Protein AF-A0A2V2WQ78-F1 (afdb_monomer)

Nearest PDB structures (foldseek):
  7rdr-assembly1_A  TM=2.193E-01  e=1.474E-03  unidentified
  4oo6-assembly1_A  TM=1.869E-01  e=9.041E-03  Homo sapiens
  8rte-assembly1_B  TM=3.238E-01  e=2.897E-01  Bacillus phage phi105
  8gel-assembly1_A  TM=1.168E-01  e=6.518E-02  synthetic construct
  6rz7-assembly1_A  TM=1.287E-01  e=8.914E+00  Homo sapiens

Secondary structure (DSSP, 8-state):
---PPPPHHHHHHHHHHS-HHHHHHHHHT--SS-GGGSHHHHHT-TTGGGGGS------------------------------HHHHHHHHHHHHHHHHHS-TTT----HHHHHHHHHHHHHHT--HHHHHHHHHHHHHHHHT--STTHHHHHHHHHHHHHHHHHHH-SSS-SS-HHHHHHHHHHHHTTHHHHTTSHHHHHHHHHHHHHHHH-----PPPPTT--PPPHHHHHHHHHHHHHHHHHHHHHHHHTTPPPP--HHHHHHHHHHHHHHHHHHHHHHHHHTT--------------PPPPPTTPPPHHHHHHHHHHHHHHH-TTHHHHHHHS-HHHHHHHHHHHHHHS-HHHHHHHHHHHHHHHHHH--SSHHHHHHHHHHHHHHHTSTT-HHHHHHHHHHHHHTHHHHTSTT-HHHHHHHHHHHHTS-GGGHHHHHHHHHHHHHHHHT---PPPTTSTTHHHHHHHHHHHHHHHHHHHHHHHTTGGGSSS----------

pLDDT: mean 78.03, std 20.97, range [22.67, 96.31]

Structure (mmCIF, N/CA/C/O backbone):
data_AF-A0A2V2WQ78-F1
#
_entry.id   AF-A0A2V2WQ78-F1
#
loop_
_atom_site.group_PDB
_atom_site.id
_atom_site.type_symbol
_atom_site.label_atom_id
_atom_site.label_alt_id
_atom_site.label_comp_id
_atom_site.label_asym_id
_atom_site.label_entity_id
_atom_site.label_seq_id
_atom_site.pdbx_PDB_ins_code
_atom_site.Cartn_x
_atom_site.Cartn_y
_atom_site.Cartn_z
_atom_site.occupancy
_atom_site.B_iso_or_equiv
_atom_site.auth_seq_id
_atom_site.auth_comp_id
_atom_site.auth_asym_id
_atom_site.auth_atom_id
_atom_site.pdbx_PDB_model_num
ATOM 1 N N . MET A 1 1 ? -25.450 -7.230 -28.752 1.00 31.86 1 MET A N 1
ATOM 2 C CA . MET A 1 1 ? -26.270 -6.242 -28.013 1.00 31.86 1 MET A CA 1
ATOM 3 C C . MET A 1 1 ? -25.357 -5.252 -27.294 1.00 31.86 1 MET A C 1
ATOM 5 O O . MET A 1 1 ? -24.512 -5.680 -26.516 1.00 31.86 1 MET A O 1
ATOM 9 N N . LYS A 1 2 ? -25.460 -3.950 -27.598 1.00 35.94 2 LYS A N 1
ATOM 10 C CA . LYS A 1 2 ? -24.768 -2.880 -26.857 1.00 35.94 2 LYS A CA 1
ATOM 11 C C . LYS A 1 2 ? -25.549 -2.638 -25.561 1.00 35.94 2 LYS A C 1
ATOM 13 O O . LYS A 1 2 ? -26.689 -2.198 -25.632 1.00 35.94 2 LYS A O 1
ATOM 18 N N . VAL A 1 3 ? -24.974 -2.968 -24.405 1.00 45.97 3 VAL A N 1
ATOM 19 C CA . VAL A 1 3 ? -25.567 -2.611 -23.107 1.00 45.97 3 VAL A CA 1
ATOM 20 C C . VAL A 1 3 ? -25.299 -1.126 -22.896 1.00 45.97 3 VAL A C 1
ATOM 22 O O . VAL A 1 3 ? -24.146 -0.713 -22.786 1.00 45.97 3 VAL A O 1
ATOM 25 N N . ILE A 1 4 ? -26.360 -0.329 -22.948 1.00 54.22 4 ILE A N 1
ATOM 26 C CA . ILE A 1 4 ? -26.317 1.118 -22.732 1.00 54.22 4 ILE A CA 1
ATOM 27 C C . ILE A 1 4 ? -26.043 1.338 -21.232 1.00 54.22 4 ILE A C 1
ATOM 29 O O . ILE A 1 4 ? -26.703 0.683 -20.420 1.00 54.22 4 ILE A O 1
ATOM 33 N N . PRO A 1 5 ? -25.067 2.180 -20.835 1.00 56.88 5 PRO A N 1
ATOM 34 C CA . PRO A 1 5 ? -24.855 2.495 -19.424 1.00 56.88 5 PRO A CA 1
ATOM 35 C C . PRO A 1 5 ? -26.152 3.058 -18.818 1.00 56.88 5 PRO A C 1
ATOM 37 O O . PRO A 1 5 ? -26.850 3.818 -19.497 1.00 56.88 5 PRO A O 1
ATOM 40 N N . PRO A 1 6 ? -26.509 2.680 -17.576 1.00 62.31 6 PRO A N 1
ATOM 41 C CA . PRO A 1 6 ? -27.762 3.115 -16.974 1.00 62.31 6 PRO A CA 1
ATOM 42 C C . PRO A 1 6 ? -27.782 4.641 -16.853 1.00 62.31 6 PRO A C 1
ATOM 44 O O . PRO A 1 6 ? -26.769 5.256 -16.514 1.00 62.31 6 PRO A O 1
ATOM 47 N N . SER A 1 7 ? -28.941 5.254 -17.105 1.00 77.44 7 SER A N 1
ATOM 48 C CA . SER A 1 7 ? -29.152 6.658 -16.746 1.00 77.44 7 SER A CA 1
ATOM 49 C C . SER A 1 7 ? -28.957 6.837 -15.235 1.00 77.44 7 SER A C 1
ATOM 51 O O . SER A 1 7 ? -29.180 5.901 -14.462 1.00 77.44 7 SER A O 1
ATOM 53 N N . LEU A 1 8 ? -28.563 8.035 -14.790 1.00 78.94 8 LEU A N 1
ATOM 54 C CA . LEU A 1 8 ? -28.341 8.322 -13.364 1.00 78.94 8 LEU A CA 1
ATOM 55 C C . LEU A 1 8 ? -29.557 7.935 -12.502 1.00 78.94 8 LEU A C 1
ATOM 57 O O . LEU A 1 8 ? -29.404 7.331 -11.443 1.00 78.94 8 LEU A O 1
ATOM 61 N N . LEU A 1 9 ? -30.763 8.208 -13.003 1.00 81.31 9 LEU A N 1
ATOM 62 C CA . LEU A 1 9 ? -32.022 7.871 -12.340 1.00 81.31 9 LEU A CA 1
ATOM 63 C C . LEU A 1 9 ? -32.253 6.352 -12.260 1.00 81.31 9 LEU A C 1
ATOM 65 O O . LEU A 1 9 ? -32.666 5.851 -11.216 1.00 81.31 9 LEU A O 1
ATOM 69 N N . ALA A 1 10 ? -31.923 5.601 -13.317 1.00 81.81 10 ALA A N 1
ATOM 70 C CA . ALA A 1 10 ? -31.998 4.140 -13.297 1.00 81.81 10 ALA A CA 1
ATOM 71 C C . ALA A 1 10 ? -30.975 3.528 -12.323 1.00 81.81 10 ALA A C 1
ATOM 73 O O . ALA A 1 10 ? -31.292 2.576 -11.611 1.00 81.81 10 ALA A O 1
ATOM 74 N N . LEU A 1 11 ? -29.765 4.092 -12.245 1.00 84.88 11 LEU A N 1
ATOM 75 C CA . LEU A 1 11 ? -28.751 3.658 -11.283 1.00 84.88 11 LEU A CA 1
ATOM 76 C C . LEU A 1 11 ? -29.180 3.948 -9.838 1.00 84.88 11 LEU A C 1
ATOM 78 O O . LEU A 1 11 ? -29.038 3.083 -8.976 1.00 84.88 11 LEU A O 1
ATOM 82 N N . GLN A 1 12 ? -29.736 5.132 -9.576 1.00 87.69 12 GLN A N 1
ATOM 83 C CA . GLN A 1 12 ? -30.263 5.498 -8.263 1.00 87.69 12 GLN A CA 1
ATOM 84 C C . GLN A 1 12 ? -31.388 4.550 -7.830 1.00 87.69 12 GLN A C 1
ATOM 86 O O . GLN A 1 12 ? -31.358 4.040 -6.713 1.00 87.69 12 GLN A O 1
ATOM 91 N N . GLN A 1 13 ? -32.341 4.255 -8.721 1.00 86.81 13 GLN A N 1
ATOM 92 C CA . GLN A 1 13 ? -33.408 3.283 -8.460 1.00 86.81 13 GLN A CA 1
ATOM 93 C C . GLN A 1 13 ? -32.850 1.877 -8.215 1.00 86.81 13 GLN A C 1
ATOM 95 O O . GLN A 1 13 ? -33.288 1.199 -7.286 1.00 86.81 13 GLN A O 1
ATOM 100 N N . HIS A 1 14 ? -31.850 1.453 -8.996 1.00 88.19 14 HIS A N 1
ATOM 101 C CA . HIS A 1 14 ? -31.198 0.164 -8.794 1.00 88.19 14 HIS A CA 1
ATOM 102 C C . HIS A 1 14 ? -30.548 0.080 -7.409 1.00 88.19 14 HIS A C 1
ATOM 104 O O . HIS A 1 14 ? -30.858 -0.839 -6.657 1.00 88.19 14 HIS A O 1
ATOM 110 N N . ILE A 1 15 ? -29.709 1.053 -7.038 1.00 90.50 15 ILE A N 1
ATOM 111 C CA . ILE A 1 15 ? -29.043 1.100 -5.727 1.00 90.50 15 ILE A CA 1
ATOM 112 C C . ILE A 1 15 ? -30.071 1.148 -4.589 1.00 90.50 15 ILE A C 1
ATOM 114 O O . ILE A 1 15 ? -29.918 0.432 -3.601 1.00 90.50 15 ILE A O 1
ATOM 118 N N . ALA A 1 16 ? -31.136 1.939 -4.734 1.00 87.94 16 ALA A N 1
ATOM 119 C CA . ALA A 1 16 ? -32.206 2.031 -3.743 1.00 87.94 16 ALA A CA 1
ATOM 120 C C . ALA A 1 16 ? -32.969 0.709 -3.559 1.00 87.94 16 ALA A C 1
ATOM 122 O O . ALA A 1 16 ? -33.380 0.396 -2.446 1.00 87.94 16 ALA A O 1
ATOM 123 N N . SER A 1 17 ? -33.126 -0.078 -4.628 1.00 88.19 17 SER A N 1
ATOM 124 C CA . SER A 1 17 ? -33.824 -1.370 -4.591 1.00 88.19 17 SER A CA 1
ATOM 125 C C . SER A 1 17 ? -33.019 -2.510 -3.954 1.00 88.19 17 SER A C 1
ATOM 127 O O . SER A 1 17 ? -33.589 -3.553 -3.635 1.00 88.19 17 SER A O 1
ATOM 129 N N . LEU A 1 18 ? -31.700 -2.349 -3.781 1.00 89.25 18 LEU A N 1
ATOM 130 C CA . LEU A 1 18 ? -30.854 -3.409 -3.237 1.00 89.25 18 LEU A CA 1
ATOM 131 C C . LEU A 1 18 ? -31.071 -3.572 -1.721 1.00 89.25 18 LEU A C 1
ATOM 133 O O . LEU A 1 18 ? -31.001 -2.583 -0.983 1.00 89.25 18 LEU A O 1
ATOM 137 N N . PRO A 1 19 ? -31.239 -4.816 -1.228 1.00 90.06 19 PRO A N 1
ATOM 138 C CA . PRO A 1 19 ? -31.150 -5.103 0.199 1.00 90.06 19 PRO A CA 1
ATOM 139 C C . PRO A 1 19 ? -29.786 -4.686 0.757 1.00 90.06 19 PRO A C 1
ATOM 141 O O . PRO A 1 19 ? -28.767 -4.828 0.072 1.00 90.06 19 PRO A O 1
ATOM 144 N N . PHE A 1 20 ? -29.764 -4.234 2.013 1.00 88.44 20 PHE A N 1
ATOM 145 C CA . PHE A 1 20 ? -28.550 -3.766 2.689 1.00 88.44 20 PHE A CA 1
ATOM 146 C C . PHE A 1 20 ? -27.400 -4.786 2.607 1.00 88.44 20 PHE A C 1
ATOM 148 O O . PHE A 1 20 ? -26.307 -4.444 2.160 1.00 88.44 20 PHE A O 1
ATOM 155 N N . ASP A 1 21 ? -27.664 -6.062 2.904 1.00 87.94 21 ASP A N 1
ATOM 156 C CA . ASP A 1 21 ? -26.638 -7.115 2.867 1.00 87.94 21 ASP A CA 1
ATOM 157 C C . ASP A 1 21 ? -26.010 -7.281 1.479 1.00 87.94 21 ASP A C 1
ATOM 159 O O . ASP A 1 21 ? -24.807 -7.509 1.342 1.00 87.94 21 ASP A O 1
ATOM 163 N N . VAL A 1 22 ? -26.817 -7.160 0.422 1.00 89.81 22 VAL A N 1
ATOM 164 C CA . VAL A 1 22 ? -26.340 -7.265 -0.963 1.00 89.81 22 VAL A CA 1
ATOM 165 C C . VAL A 1 22 ? -25.501 -6.043 -1.321 1.00 89.81 22 VAL A C 1
ATOM 167 O O . VAL A 1 22 ? -24.456 -6.187 -1.959 1.00 89.81 22 VAL A O 1
ATOM 170 N N . LEU A 1 23 ? -25.936 -4.854 -0.898 1.00 91.75 23 LEU A N 1
ATOM 171 C CA . LEU A 1 23 ? -25.215 -3.603 -1.103 1.00 91.75 23 LEU A CA 1
ATOM 172 C C . LEU A 1 23 ? -23.829 -3.658 -0.445 1.00 91.75 23 LEU A C 1
ATOM 174 O O . LEU A 1 23 ? -22.823 -3.463 -1.129 1.00 91.75 23 LEU A O 1
ATOM 178 N N . ILE A 1 24 ? -23.764 -4.002 0.845 1.00 91.25 24 ILE A N 1
ATOM 179 C CA . ILE A 1 24 ? -22.506 -4.093 1.597 1.00 91.25 24 ILE A CA 1
ATOM 180 C C . ILE A 1 24 ? -21.592 -5.172 1.030 1.00 91.25 24 ILE A C 1
ATOM 182 O O . ILE A 1 24 ? -20.409 -4.905 0.829 1.00 91.25 24 ILE A O 1
ATOM 186 N N . ARG A 1 25 ? -22.114 -6.358 0.691 1.00 90.69 25 ARG A N 1
ATOM 187 C CA . ARG A 1 25 ? -21.297 -7.420 0.081 1.00 90.69 25 ARG A CA 1
ATOM 188 C C . ARG A 1 25 ? -20.659 -6.974 -1.231 1.00 90.69 25 ARG A C 1
ATOM 190 O O . ARG A 1 25 ? -19.480 -7.243 -1.426 1.00 90.69 25 ARG A O 1
ATOM 197 N N . ARG A 1 26 ? -21.397 -6.275 -2.106 1.00 92.12 26 ARG A N 1
ATOM 198 C CA . ARG A 1 26 ? -20.865 -5.758 -3.384 1.00 92.12 26 ARG A CA 1
ATOM 199 C C . ARG A 1 26 ? -19.789 -4.694 -3.184 1.00 92.12 26 ARG A C 1
ATOM 201 O O . ARG A 1 26 ? -18.799 -4.688 -3.910 1.00 92.12 26 ARG A O 1
ATOM 208 N N . ILE A 1 27 ? -19.980 -3.800 -2.214 1.00 93.00 27 ILE A N 1
ATOM 209 C CA . ILE A 1 27 ? -18.986 -2.775 -1.873 1.00 93.00 27 ILE A CA 1
ATOM 210 C C . ILE A 1 27 ? -17.735 -3.444 -1.299 1.00 93.00 27 ILE A C 1
ATOM 212 O O . ILE A 1 27 ? -16.632 -3.198 -1.778 1.00 93.00 27 ILE A O 1
ATOM 216 N N . HIS A 1 28 ? -17.902 -4.346 -0.335 1.00 90.25 28 HIS A N 1
ATOM 217 C CA . HIS A 1 28 ? -16.795 -5.016 0.336 1.00 90.25 28 HIS A CA 1
ATOM 218 C C . HIS A 1 28 ? -16.001 -5.944 -0.595 1.00 90.25 28 HIS A C 1
ATOM 220 O O . HIS A 1 28 ? -14.773 -5.975 -0.532 1.00 90.25 28 HIS A O 1
ATOM 226 N N . SER A 1 29 ? -16.671 -6.652 -1.515 1.00 89.94 29 SER A N 1
ATOM 227 C CA . SER A 1 29 ? -16.003 -7.492 -2.520 1.00 89.94 29 SER A CA 1
ATOM 228 C C . SER A 1 29 ? -15.225 -6.693 -3.563 1.00 89.94 29 SER A C 1
ATOM 230 O O . SER A 1 29 ? -14.483 -7.280 -4.358 1.00 89.94 29 SER A O 1
ATOM 232 N N . SER A 1 30 ? -15.417 -5.373 -3.594 1.00 89.31 30 SER A N 1
ATOM 233 C CA . SER A 1 30 ? -14.766 -4.530 -4.574 1.00 89.31 30 SER A CA 1
ATOM 234 C C . SER A 1 30 ? -13.279 -4.325 -4.260 1.00 89.31 30 SER A C 1
ATOM 236 O O . SER A 1 30 ? -12.811 -4.390 -3.118 1.00 89.31 30 SER A O 1
ATOM 238 N N . SER A 1 31 ? -12.501 -4.105 -5.314 1.00 83.50 31 SER A N 1
ATOM 239 C CA . SER A 1 31 ? -11.056 -3.942 -5.274 1.00 83.50 31 SER A CA 1
ATOM 240 C C . SER A 1 31 ? -10.659 -2.659 -5.985 1.00 83.50 31 SER A C 1
ATOM 242 O O . SER A 1 31 ? -11.103 -2.391 -7.099 1.00 83.50 31 SER A O 1
ATOM 244 N N . GLN A 1 32 ? -9.771 -1.888 -5.361 1.00 79.38 32 GLN A N 1
ATOM 245 C CA . GLN A 1 32 ? -9.138 -0.743 -6.015 1.00 79.38 32 GLN A CA 1
ATOM 246 C C . GLN A 1 32 ? -8.075 -1.171 -7.037 1.00 79.38 32 GLN A C 1
ATOM 248 O O . GLN A 1 32 ? -7.861 -0.479 -8.026 1.00 79.38 32 GLN A O 1
ATOM 253 N N . GLY A 1 33 ? -7.416 -2.313 -6.811 1.00 74.50 33 GLY A N 1
ATOM 254 C CA . GLY A 1 33 ? -6.330 -2.803 -7.666 1.00 74.50 33 GLY A CA 1
ATOM 255 C C . GLY A 1 33 ? -6.798 -3.641 -8.856 1.00 74.50 33 GLY A C 1
ATOM 256 O O . GLY A 1 33 ? -6.070 -3.770 -9.838 1.00 74.50 33 GLY A O 1
ATOM 257 N N . ASN A 1 34 ? -8.007 -4.210 -8.794 1.00 81.00 34 ASN A N 1
ATOM 258 C CA . ASN A 1 34 ? -8.567 -5.018 -9.873 1.00 81.00 34 ASN A CA 1
ATOM 259 C C . ASN A 1 34 ? -9.763 -4.306 -10.533 1.00 81.00 34 ASN A C 1
ATOM 261 O O . ASN A 1 34 ? -10.861 -4.343 -9.974 1.00 81.00 34 ASN A O 1
ATOM 265 N N . PRO A 1 35 ? -9.605 -3.734 -11.743 1.00 79.12 35 PRO A N 1
ATOM 266 C CA . PRO A 1 35 ? -10.674 -2.999 -12.418 1.00 79.12 35 PRO A CA 1
ATOM 267 C C . PRO A 1 35 ? -11.890 -3.871 -12.764 1.00 79.12 35 PRO A C 1
ATOM 269 O O . PRO A 1 35 ? -13.001 -3.360 -12.839 1.00 79.12 35 PRO A O 1
ATOM 272 N N . ALA A 1 36 ? -11.724 -5.190 -12.920 1.00 81.06 36 ALA A N 1
ATOM 273 C CA . ALA A 1 36 ? -12.847 -6.104 -13.150 1.00 81.06 36 ALA A CA 1
ATOM 274 C C . ALA A 1 36 ? -13.697 -6.342 -11.889 1.00 81.06 36 ALA A C 1
ATOM 276 O O . ALA A 1 36 ? -14.826 -6.817 -11.985 1.00 81.06 36 ALA A O 1
ATOM 277 N N . ARG A 1 37 ? -13.152 -6.017 -10.712 1.00 86.06 37 ARG A N 1
ATOM 278 C CA . ARG A 1 37 ? -13.837 -6.054 -9.416 1.00 86.06 37 ARG A CA 1
ATOM 279 C C . ARG A 1 37 ? -13.935 -4.654 -8.805 1.00 86.06 37 ARG A C 1
ATOM 281 O O . ARG A 1 37 ? -14.017 -4.539 -7.591 1.00 86.06 37 ARG A O 1
ATOM 288 N N . SER A 1 38 ? -13.877 -3.580 -9.594 1.00 87.94 38 SER A N 1
ATOM 289 C CA . SER A 1 38 ? -14.028 -2.229 -9.042 1.00 87.94 38 SER A CA 1
ATOM 290 C C . SER A 1 38 ? -15.465 -1.975 -8.578 1.00 87.94 38 SER A C 1
ATOM 292 O O . SER A 1 38 ? -16.392 -2.700 -8.953 1.00 87.94 38 SER A O 1
ATOM 294 N N . LEU A 1 39 ? -15.675 -0.923 -7.781 1.00 89.12 39 LEU A N 1
ATOM 295 C CA . LEU A 1 39 ? -17.028 -0.479 -7.429 1.00 89.12 39 LEU A CA 1
ATOM 296 C C . LEU A 1 39 ? -17.863 -0.233 -8.687 1.00 89.12 39 LEU A C 1
ATOM 298 O O . LEU A 1 39 ? -18.988 -0.703 -8.812 1.00 89.12 39 LEU A O 1
ATOM 302 N N . GLU A 1 40 ? -17.289 0.452 -9.664 1.00 88.56 40 GLU A N 1
ATOM 303 C CA . GLU A 1 40 ? -17.946 0.733 -10.930 1.00 88.56 40 GLU A CA 1
ATOM 304 C C . GLU A 1 40 ? -18.276 -0.554 -11.690 1.00 88.56 40 GLU A C 1
ATOM 306 O O . GLU A 1 40 ? -19.363 -0.663 -12.253 1.00 88.56 40 GLU A O 1
ATOM 311 N N . ALA A 1 41 ? -17.405 -1.567 -11.661 1.00 85.19 41 ALA A N 1
ATOM 312 C CA . ALA A 1 41 ? -17.707 -2.861 -12.262 1.00 85.19 41 ALA A CA 1
ATOM 313 C C . ALA A 1 41 ? -18.920 -3.538 -11.598 1.00 85.19 41 ALA A C 1
ATOM 315 O O . ALA A 1 41 ? -19.738 -4.131 -12.301 1.00 85.19 41 ALA A O 1
ATOM 316 N N . HIS A 1 42 ? -19.071 -3.404 -10.276 1.00 86.94 42 HIS A N 1
ATOM 317 C CA . HIS A 1 42 ? -20.191 -3.970 -9.518 1.00 86.94 42 HIS A CA 1
ATOM 318 C C . HIS A 1 42 ? -21.529 -3.237 -9.711 1.00 86.94 42 HIS A C 1
ATOM 320 O O . HIS A 1 42 ? -22.576 -3.877 -9.596 1.00 86.94 42 HIS A O 1
ATOM 326 N N . PHE A 1 43 ? -21.518 -1.925 -9.977 1.00 85.56 43 PHE A N 1
ATOM 327 C CA . PHE A 1 43 ? -22.739 -1.101 -10.012 1.00 85.56 43 PHE A CA 1
ATOM 328 C C . PHE A 1 43 ? -23.094 -0.536 -11.395 1.00 85.56 43 PHE A C 1
ATOM 330 O O . PHE A 1 43 ? -24.271 -0.366 -11.697 1.00 85.56 43 PHE A O 1
ATOM 337 N N . ILE A 1 44 ? -22.102 -0.262 -12.241 1.00 82.69 44 ILE A N 1
ATOM 338 C CA . ILE A 1 44 ? -22.273 0.313 -13.588 1.00 82.69 44 ILE A CA 1
ATOM 339 C C . ILE A 1 44 ? -22.003 -0.748 -14.673 1.00 82.69 44 ILE A C 1
ATOM 341 O O . ILE A 1 44 ? -22.568 -0.687 -15.764 1.00 82.69 44 ILE A O 1
ATOM 345 N N . GLY A 1 45 ? -21.172 -1.748 -14.366 1.00 68.94 45 GLY A N 1
ATOM 346 C CA . GLY A 1 45 ? -20.774 -2.820 -15.275 1.00 68.94 45 GLY A CA 1
ATOM 347 C C . GLY A 1 45 ? -19.401 -2.577 -15.910 1.00 68.94 45 GLY A C 1
ATOM 348 O O . GLY A 1 45 ? -19.021 -1.454 -16.232 1.00 68.94 45 GLY A O 1
ATOM 349 N N . ALA A 1 46 ? -18.646 -3.657 -16.130 1.00 51.38 46 ALA A N 1
ATOM 350 C CA . ALA A 1 46 ? -17.215 -3.643 -16.474 1.00 51.38 46 ALA A CA 1
ATOM 351 C C . ALA A 1 46 ? -16.815 -2.903 -17.776 1.00 51.38 46 ALA A C 1
ATOM 353 O O . ALA A 1 46 ? -15.627 -2.736 -18.043 1.00 51.38 46 ALA A O 1
ATOM 354 N N . ARG A 1 47 ? -17.769 -2.463 -18.612 1.00 46.66 47 ARG A N 1
ATOM 355 C CA . ARG A 1 47 ? -17.498 -1.844 -19.926 1.00 46.66 47 ARG A CA 1
ATOM 356 C C . ARG A 1 47 ? -17.582 -0.315 -19.957 1.00 46.66 47 ARG A C 1
ATOM 358 O O . ARG A 1 47 ? -17.152 0.265 -20.950 1.00 46.66 47 ARG A O 1
ATOM 365 N N . SER A 1 48 ? -18.042 0.349 -18.895 1.00 41.19 48 SER A N 1
ATOM 366 C CA . SER A 1 48 ? -18.004 1.822 -18.811 1.00 41.19 48 SER A CA 1
ATOM 367 C C . SER A 1 48 ? -16.575 2.371 -18.669 1.00 41.19 48 SER A C 1
ATOM 369 O O . SER A 1 48 ? -16.297 3.492 -19.087 1.00 41.19 48 SER A O 1
ATOM 371 N N . HIS A 1 49 ? -15.633 1.557 -18.178 1.00 39.44 49 HIS A N 1
ATOM 372 C CA . HIS A 1 49 ? -14.224 1.937 -18.025 1.00 39.44 49 HIS A CA 1
ATOM 373 C C . HIS A 1 49 ? -13.378 1.850 -19.303 1.00 39.44 49 HIS A C 1
ATOM 375 O O . HIS A 1 49 ? -12.303 2.445 -19.352 1.00 39.44 49 HIS A O 1
ATOM 381 N N . LEU A 1 50 ? -13.855 1.187 -20.362 1.00 36.59 50 LEU A N 1
ATOM 382 C CA . LEU A 1 50 ? -13.152 1.160 -21.655 1.00 36.59 50 LEU A CA 1
ATOM 383 C C . LEU A 1 50 ? -13.301 2.473 -22.447 1.00 36.59 50 LEU A C 1
ATOM 385 O O . LEU A 1 50 ? -12.601 2.676 -23.434 1.00 36.59 50 LEU A O 1
ATOM 389 N N . ALA A 1 51 ? -14.148 3.405 -21.997 1.00 33.25 51 ALA A N 1
ATOM 390 C CA . ALA A 1 51 ? -14.337 4.697 -22.658 1.00 33.25 51 ALA A CA 1
ATOM 391 C C . ALA A 1 51 ? -13.322 5.782 -22.243 1.00 33.25 51 ALA A C 1
ATOM 393 O O . ALA A 1 51 ? -13.335 6.864 -22.823 1.00 33.25 51 ALA A O 1
ATOM 394 N N . ARG A 1 52 ? -12.410 5.516 -21.289 1.00 38.31 52 ARG A N 1
ATOM 395 C CA . ARG A 1 52 ? -11.323 6.457 -20.931 1.00 38.31 52 ARG A CA 1
ATOM 396 C C . ARG A 1 52 ? -9.915 5.968 -21.282 1.00 38.31 52 ARG A C 1
ATOM 398 O O . ARG A 1 52 ? -8.923 6.559 -20.873 1.00 38.31 52 ARG A O 1
ATOM 405 N N . GLY A 1 53 ? -9.820 4.931 -22.104 1.00 35.34 53 GLY A N 1
ATOM 406 C CA . GLY A 1 53 ? -8.560 4.500 -22.688 1.00 35.34 53 GLY A CA 1
ATOM 407 C C . GLY A 1 53 ? -8.721 3.169 -23.399 1.00 35.34 53 GLY A C 1
ATOM 408 O O . GLY A 1 53 ? -9.106 2.187 -22.776 1.00 35.34 53 GLY A O 1
ATOM 409 N N . LYS A 1 54 ? -8.334 3.156 -24.678 1.00 36.00 54 LYS A N 1
ATOM 410 C CA . LYS A 1 54 ? -8.228 1.998 -25.580 1.00 36.00 54 LYS A CA 1
ATOM 411 C C . LYS A 1 54 ? -9.533 1.566 -26.246 1.00 36.00 54 LYS A C 1
ATOM 413 O O . LYS A 1 54 ? -10.225 0.645 -25.825 1.00 36.00 54 LYS A O 1
ATOM 418 N N . GLY A 1 55 ? -9.745 2.143 -27.428 1.00 34.22 55 GLY A N 1
ATOM 419 C CA . GLY A 1 55 ? -10.318 1.385 -28.530 1.00 34.22 55 GLY A CA 1
ATOM 420 C C . GLY A 1 55 ? -9.411 0.192 -28.836 1.00 34.22 55 GLY A C 1
ATOM 421 O O . GLY A 1 55 ? -8.301 0.354 -29.339 1.00 34.22 55 GLY A O 1
ATOM 422 N N . GLN A 1 56 ? -9.877 -1.007 -28.510 1.00 32.75 56 GLN A N 1
ATOM 423 C CA . GLN A 1 56 ? -9.412 -2.232 -29.140 1.00 32.75 56 GLN A CA 1
ATOM 424 C C . GLN A 1 56 ? -10.582 -2.787 -29.936 1.00 32.75 56 GLN A C 1
ATOM 426 O O . GLN A 1 56 ? -11.591 -3.221 -29.380 1.00 32.75 56 GLN A O 1
ATOM 431 N N . GLY A 1 57 ? -10.441 -2.697 -31.258 1.00 33.66 57 GLY A N 1
ATOM 432 C CA . GLY A 1 57 ? -11.274 -3.430 -32.188 1.00 33.66 57 GLY A CA 1
ATOM 433 C C . GLY A 1 57 ? -11.136 -4.921 -31.915 1.00 33.66 57 GLY A C 1
ATOM 434 O O . GLY A 1 57 ? -10.028 -5.437 -31.773 1.00 33.66 57 GLY A O 1
ATOM 435 N N . PHE A 1 58 ? -12.277 -5.591 -31.847 1.00 27.98 58 PHE A N 1
ATOM 436 C CA . PHE A 1 58 ? -12.359 -7.026 -32.042 1.00 27.98 58 PHE A CA 1
ATOM 437 C C . PHE A 1 58 ? -13.158 -7.277 -33.313 1.00 27.98 58 PHE A C 1
ATOM 439 O O . PHE A 1 58 ? -14.141 -6.591 -33.592 1.00 27.98 58 PHE A O 1
ATOM 446 N N . ALA A 1 59 ? -12.625 -8.214 -34.085 1.00 26.45 59 ALA A N 1
ATOM 447 C CA . ALA A 1 59 ? -12.977 -8.560 -35.445 1.00 26.45 59 ALA A CA 1
ATOM 448 C C . ALA A 1 59 ? -14.459 -8.937 -35.637 1.00 26.45 59 ALA A C 1
ATOM 450 O O . ALA A 1 59 ? -15.053 -9.639 -34.820 1.00 26.45 59 ALA A O 1
ATOM 451 N N . GLU A 1 60 ? -15.006 -8.483 -36.765 1.00 24.30 60 GLU A N 1
ATOM 452 C CA . GLU A 1 60 ? -16.071 -9.119 -37.560 1.00 24.30 60 GLU A CA 1
ATOM 453 C C . GLU A 1 60 ? -15.697 -10.598 -37.837 1.00 24.30 60 GLU A C 1
ATOM 455 O O . GLU A 1 60 ? -14.513 -10.878 -38.004 1.00 24.30 60 GLU A O 1
ATOM 460 N N . LEU A 1 61 ? -16.540 -11.642 -37.861 1.00 24.23 61 LEU A N 1
ATOM 461 C CA . LEU A 1 61 ? -17.902 -11.955 -38.369 1.00 24.23 61 LEU A CA 1
ATOM 462 C C . LEU A 1 61 ? -18.249 -13.408 -37.847 1.00 24.23 61 LEU A C 1
ATOM 464 O O . LEU A 1 61 ? -17.390 -13.966 -37.158 1.00 24.23 61 LEU A O 1
ATOM 468 N N . PRO A 1 62 ? -19.391 -14.096 -38.147 1.0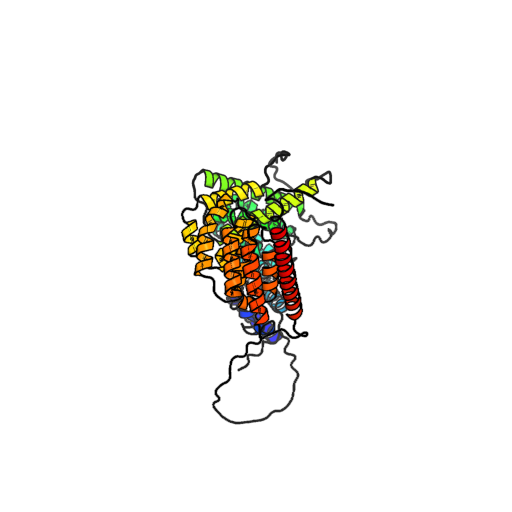0 30.92 62 PRO A N 1
ATOM 469 C CA . PRO A 1 62 ? -20.379 -13.826 -39.189 1.00 30.92 62 PRO A CA 1
ATOM 470 C C . PRO A 1 62 ? -21.852 -13.703 -38.765 1.00 30.92 62 PRO A C 1
ATOM 472 O O . PRO A 1 62 ? -22.306 -14.178 -37.726 1.00 30.92 62 PRO A O 1
ATOM 475 N N . GLN A 1 63 ? -22.576 -13.038 -39.667 1.00 29.80 63 GLN A N 1
ATOM 476 C CA . GLN A 1 63 ? -24.023 -12.884 -39.752 1.00 29.80 63 GLN A CA 1
ATOM 477 C C . GLN A 1 63 ? -24.767 -14.225 -39.782 1.00 29.80 63 GLN A C 1
ATOM 479 O O . GLN A 1 63 ? -24.357 -15.155 -40.472 1.00 29.80 63 GLN A O 1
ATOM 484 N N . VAL A 1 64 ? -25.947 -14.238 -39.158 1.00 22.83 64 VAL A N 1
ATOM 485 C CA . VAL A 1 64 ? -27.096 -15.010 -39.642 1.00 22.83 64 VAL A CA 1
ATOM 486 C C . VAL A 1 64 ? -28.270 -14.040 -39.798 1.00 22.83 64 VAL A C 1
ATOM 488 O O . VAL A 1 64 ? -28.532 -13.209 -38.930 1.00 22.83 64 VAL A O 1
ATOM 491 N N . SER A 1 65 ? -28.870 -14.113 -40.980 1.00 24.19 65 SER A N 1
ATOM 492 C CA . SER A 1 65 ? -29.835 -13.213 -41.610 1.00 24.19 65 SER A CA 1
ATOM 493 C C . SER A 1 65 ? -31.228 -13.194 -40.970 1.00 24.19 65 SER A C 1
ATOM 495 O O . SER A 1 65 ? -31.659 -14.200 -40.413 1.00 24.19 65 SER A O 1
ATOM 497 N N . GLY A 1 66 ? -31.967 -12.091 -41.172 1.00 22.67 66 GLY A N 1
ATOM 498 C CA . GLY A 1 66 ? -33.433 -12.068 -41.045 1.00 22.67 66 GLY A CA 1
ATOM 499 C C . GLY A 1 66 ? -34.075 -10.705 -40.747 1.00 22.67 66 GLY A C 1
ATOM 500 O O . GLY A 1 66 ? -34.364 -10.420 -39.597 1.00 22.67 66 GLY A O 1
ATOM 501 N N . GLU A 1 67 ? -34.296 -9.911 -41.801 1.00 23.55 67 GLU A N 1
ATOM 502 C CA . GLU A 1 67 ? -35.429 -8.979 -42.028 1.00 23.55 67 GLU A CA 1
ATOM 503 C C . GLU A 1 67 ? -35.710 -7.762 -41.099 1.00 23.55 67 GLU A C 1
ATOM 505 O O . GLU A 1 67 ? -36.244 -7.853 -40.001 1.00 23.55 67 GLU A O 1
ATOM 510 N N . GLN A 1 68 ? -35.377 -6.583 -41.654 1.00 26.28 68 GLN A N 1
ATOM 511 C CA . GLN A 1 68 ? -36.177 -5.345 -41.803 1.00 26.28 68 GLN A CA 1
ATOM 512 C C . GLN A 1 68 ? -37.277 -4.990 -40.774 1.00 26.28 68 GLN A C 1
ATOM 514 O O . GLN A 1 68 ? -38.305 -5.648 -40.717 1.00 26.28 68 GLN A O 1
ATOM 519 N N . LEU A 1 69 ? -37.185 -3.793 -40.161 1.00 25.06 69 LEU A N 1
ATOM 520 C CA . LEU A 1 69 ? -37.957 -2.602 -40.587 1.00 25.06 69 LEU A CA 1
ATOM 521 C C . LEU A 1 69 ? -37.718 -1.354 -39.709 1.00 25.06 69 LEU A C 1
ATOM 523 O O . LEU A 1 69 ? -37.628 -1.422 -38.489 1.00 25.06 69 LEU A O 1
ATOM 527 N N . ALA A 1 70 ? -37.727 -0.213 -40.405 1.00 23.16 70 ALA A N 1
ATOM 528 C CA . ALA A 1 70 ? -38.095 1.137 -39.968 1.00 23.16 70 ALA A CA 1
ATOM 529 C C . ALA A 1 70 ? -37.192 1.891 -38.970 1.00 23.16 70 ALA A C 1
ATOM 531 O O . ALA A 1 70 ? -37.327 1.847 -37.751 1.00 23.16 70 ALA A O 1
ATOM 532 N N . SER A 1 71 ? -36.349 2.739 -39.557 1.00 28.98 71 SER A N 1
ATOM 533 C CA . SER A 1 71 ? -35.863 3.987 -38.979 1.00 28.98 71 SER A CA 1
ATOM 534 C C . SER A 1 71 ? -36.990 5.020 -38.858 1.00 28.98 71 SER A C 1
ATOM 536 O O . SER A 1 71 ? -37.514 5.438 -39.887 1.00 28.98 71 SER A O 1
ATOM 538 N N . THR A 1 72 ? -37.263 5.533 -37.656 1.00 24.56 72 THR A N 1
ATOM 539 C CA . THR A 1 72 ? -37.774 6.905 -37.479 1.00 24.56 72 THR A CA 1
ATOM 540 C C . THR A 1 72 ? -37.445 7.476 -36.100 1.00 24.56 72 THR A C 1
ATOM 542 O O . THR A 1 72 ? -37.571 6.810 -35.078 1.00 24.56 72 THR A O 1
ATOM 545 N N . SER A 1 73 ? -37.083 8.759 -36.148 1.00 23.12 73 SER A N 1
ATOM 546 C CA . SER A 1 73 ? -37.049 9.786 -35.103 1.00 23.12 73 SER A CA 1
ATOM 547 C C . SER A 1 73 ? -36.050 9.649 -33.954 1.00 23.12 73 SER A C 1
ATOM 549 O O . SER A 1 73 ? -36.270 8.994 -32.940 1.00 23.12 73 SER A O 1
ATOM 551 N N . SER A 1 74 ? -34.991 10.440 -34.120 1.00 30.80 74 SER A N 1
ATOM 552 C CA . SER A 1 74 ? -34.209 11.102 -33.087 1.00 30.80 74 SER A CA 1
ATOM 553 C C . SER A 1 74 ? -35.035 11.524 -31.866 1.00 30.80 74 SER A C 1
ATOM 555 O O . SER A 1 74 ? -35.865 12.432 -31.943 1.00 30.80 74 SER A O 1
ATOM 557 N N . GLN A 1 75 ? -34.699 10.964 -30.713 1.00 26.14 75 GLN A N 1
ATOM 558 C CA . GLN A 1 75 ? -34.714 11.716 -29.469 1.00 26.14 75 GLN A CA 1
ATOM 559 C C . GLN A 1 75 ? -33.318 11.618 -28.870 1.00 26.14 75 GLN A C 1
ATOM 561 O O . GLN A 1 75 ? -32.826 10.536 -28.551 1.00 26.14 75 GLN A O 1
ATOM 566 N N . ASN A 1 76 ? -32.670 12.777 -28.793 1.00 28.00 76 ASN A N 1
ATOM 567 C CA . ASN A 1 76 ? -31.429 13.004 -28.077 1.00 28.00 76 ASN A CA 1
ATOM 568 C C . ASN A 1 76 ? -31.663 12.703 -26.590 1.00 28.00 76 ASN A C 1
ATOM 570 O O . ASN A 1 76 ? -31.981 13.598 -25.814 1.00 28.00 76 ASN A O 1
ATOM 574 N N . ALA A 1 77 ? -31.533 11.443 -26.186 1.00 32.62 77 ALA A N 1
ATOM 575 C CA . ALA A 1 77 ? -31.211 11.130 -24.808 1.00 32.62 77 ALA A CA 1
ATOM 576 C C . ALA A 1 77 ? -29.701 11.318 -24.687 1.00 32.62 77 ALA A C 1
ATOM 578 O O . ALA A 1 77 ? -28.929 10.461 -25.119 1.00 32.62 77 ALA A O 1
ATOM 579 N N . GLU A 1 78 ? -29.278 12.467 -24.161 1.00 32.44 78 GLU A N 1
ATOM 580 C CA . GLU A 1 78 ? -27.927 12.627 -23.635 1.00 32.44 78 GLU A CA 1
ATOM 581 C C . GLU A 1 78 ? -27.672 11.462 -22.673 1.00 32.44 78 GLU A C 1
ATOM 583 O O . GLU A 1 78 ? -28.173 11.422 -21.550 1.00 32.44 78 GLU A O 1
ATOM 588 N N . THR A 1 79 ? -26.943 10.448 -23.134 1.00 38.22 79 THR A N 1
ATOM 589 C CA . THR A 1 79 ? -26.472 9.361 -22.284 1.00 38.22 79 THR A CA 1
ATOM 590 C C . THR A 1 79 ? -25.419 9.952 -21.361 1.00 38.22 79 THR A C 1
ATOM 592 O O . THR A 1 79 ? -24.231 9.948 -21.682 1.00 38.22 79 THR A O 1
ATOM 595 N N . VAL A 1 80 ? -25.866 10.515 -20.237 1.00 44.66 80 VAL A N 1
ATOM 596 C CA . VAL A 1 80 ? -25.003 10.960 -19.146 1.00 44.66 80 VAL A CA 1
ATOM 597 C C . VAL A 1 80 ? -24.271 9.724 -18.639 1.00 44.66 80 VA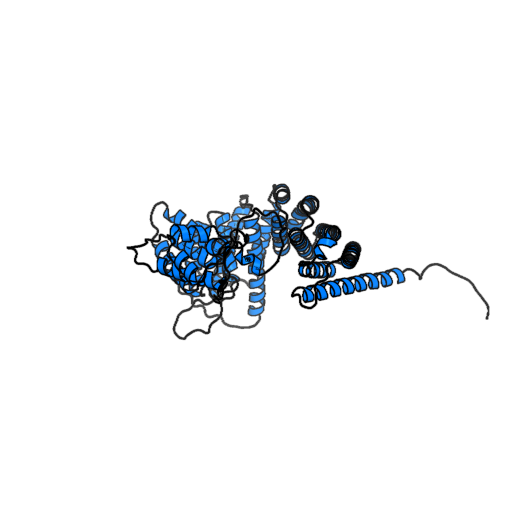L A C 1
ATOM 599 O O . VAL A 1 80 ? -24.837 8.881 -17.943 1.00 44.66 80 VAL A O 1
ATOM 602 N N . VAL A 1 81 ? -23.014 9.580 -19.049 1.00 60.03 81 VAL A N 1
ATOM 603 C CA . VAL A 1 81 ? -22.117 8.555 -18.522 1.00 60.03 81 VAL A CA 1
ATOM 604 C C . VAL A 1 81 ? -21.922 8.873 -17.045 1.00 60.03 81 VAL A C 1
ATOM 606 O O . VAL A 1 81 ? -21.303 9.882 -16.711 1.00 60.03 81 VAL A O 1
ATOM 609 N N . VAL A 1 82 ? -22.484 8.039 -16.166 1.00 66.62 82 VAL A N 1
ATOM 610 C CA . VAL A 1 82 ? -22.368 8.227 -14.717 1.00 66.62 82 VAL A CA 1
ATOM 611 C C . VAL A 1 82 ? -20.892 8.268 -14.338 1.00 66.62 82 VAL A C 1
ATOM 613 O O . VAL A 1 82 ? -20.135 7.334 -14.620 1.00 66.62 82 VAL A O 1
ATOM 616 N N . SER A 1 83 ? -20.478 9.361 -13.705 1.00 79.25 83 SER A N 1
ATOM 617 C CA . SER A 1 83 ? -19.102 9.510 -13.257 1.00 79.25 83 SER A CA 1
ATOM 618 C C . SER A 1 83 ? -18.845 8.664 -12.006 1.00 79.25 83 SER A C 1
ATOM 620 O O . SER A 1 83 ? -19.732 8.389 -11.197 1.00 79.25 83 SER A O 1
ATOM 622 N N . SER A 1 84 ? -17.586 8.277 -11.811 1.00 82.88 84 SER A N 1
ATOM 623 C CA . SER A 1 84 ? -17.137 7.577 -10.600 1.00 82.88 84 SER A CA 1
ATOM 624 C C . SER A 1 84 ? -17.437 8.392 -9.322 1.00 82.88 84 SER A C 1
ATOM 626 O O . SER A 1 84 ? -17.693 7.815 -8.268 1.00 82.88 84 SER A O 1
ATOM 628 N N . LEU A 1 85 ? -17.469 9.730 -9.409 1.00 85.00 85 LEU A N 1
ATOM 629 C CA . LEU A 1 85 ? -17.877 10.613 -8.309 1.00 85.00 85 LEU A CA 1
ATOM 630 C C . LEU A 1 85 ? -19.372 10.454 -7.989 1.00 85.00 85 LEU A C 1
ATOM 632 O O . LEU A 1 85 ? -19.718 10.179 -6.845 1.00 85.00 85 LEU A O 1
ATOM 636 N N . GLN A 1 86 ? -20.233 10.524 -9.007 1.00 87.31 86 GLN A N 1
ATOM 637 C CA . GLN A 1 86 ? -21.685 10.382 -8.853 1.00 87.31 86 GLN A CA 1
ATOM 638 C C . GLN A 1 86 ? -22.072 9.022 -8.259 1.00 87.31 86 GLN A C 1
ATOM 640 O O . GLN A 1 86 ? -22.961 8.943 -7.415 1.00 87.31 86 GLN A O 1
ATOM 645 N N . LEU A 1 87 ? -21.383 7.940 -8.645 1.00 90.25 87 LEU A N 1
ATOM 646 C CA . LEU A 1 87 ? -21.595 6.629 -8.023 1.00 90.25 87 LEU A CA 1
ATOM 647 C C . LEU A 1 87 ? -21.282 6.661 -6.521 1.00 90.25 87 LEU A C 1
ATOM 649 O O . LEU A 1 87 ? -22.059 6.142 -5.722 1.00 90.25 87 LEU A O 1
ATOM 653 N N . ARG A 1 88 ? -20.151 7.262 -6.130 1.00 91.38 88 ARG A N 1
ATOM 654 C CA . ARG A 1 88 ? -19.778 7.383 -4.714 1.00 91.38 88 ARG A CA 1
ATOM 655 C C . ARG A 1 88 ? -20.775 8.235 -3.941 1.00 91.38 88 ARG A C 1
ATOM 657 O O . ARG A 1 88 ? -21.095 7.868 -2.817 1.00 91.38 88 ARG A O 1
ATOM 664 N N . GLU A 1 89 ? -21.284 9.318 -4.519 1.00 91.25 89 GLU A N 1
ATOM 665 C CA . GLU A 1 89 ? -22.316 10.166 -3.906 1.00 91.25 89 GLU A CA 1
ATOM 666 C C . GLU A 1 89 ? -23.612 9.383 -3.662 1.00 91.25 89 GLU A C 1
ATOM 668 O O . GLU A 1 89 ? -24.077 9.322 -2.526 1.00 91.25 89 GLU A O 1
ATOM 673 N N . LEU A 1 90 ? -24.125 8.677 -4.677 1.00 92.56 90 LEU A N 1
ATOM 674 C CA . LEU A 1 90 ? -25.336 7.856 -4.552 1.00 92.56 90 LEU A CA 1
ATOM 675 C C . LEU A 1 90 ? -25.193 6.747 -3.501 1.00 92.56 90 LEU A C 1
ATOM 677 O O . LEU A 1 90 ? -26.090 6.537 -2.682 1.00 92.56 90 LEU A O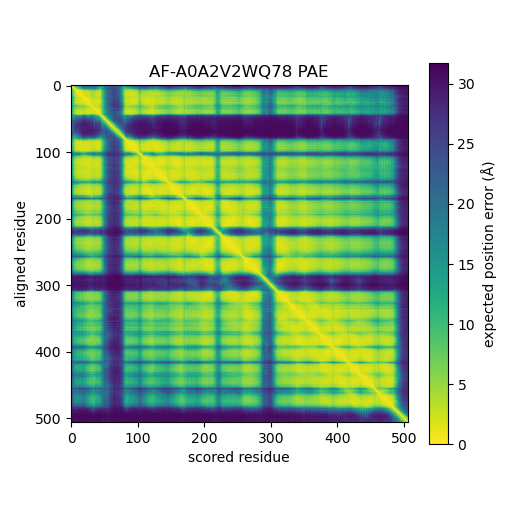 1
ATOM 681 N N . LEU A 1 91 ? -24.059 6.037 -3.502 1.00 94.62 91 LEU A N 1
ATOM 682 C CA . LEU A 1 91 ? -23.769 5.020 -2.488 1.00 94.62 91 LEU A CA 1
ATOM 683 C C . LEU A 1 91 ? -23.651 5.647 -1.093 1.00 94.62 91 LEU A C 1
ATOM 685 O O . LEU A 1 91 ? -24.143 5.072 -0.123 1.00 94.62 91 LEU A O 1
ATOM 689 N N . SER A 1 92 ? -23.055 6.839 -0.998 1.00 94.12 92 SER A N 1
ATOM 690 C CA . SER A 1 92 ? -22.923 7.564 0.266 1.00 94.12 92 SER A CA 1
ATOM 691 C C . SER A 1 92 ? -24.280 7.945 0.844 1.00 94.12 92 SER A C 1
ATOM 693 O O . SER A 1 92 ? -24.517 7.736 2.030 1.00 94.12 92 SER A O 1
ATOM 695 N N . GLU A 1 93 ? -25.178 8.485 0.020 1.00 93.56 93 GLU A N 1
ATOM 696 C CA . GLU A 1 93 ? -26.531 8.863 0.433 1.00 93.56 93 GLU A CA 1
ATOM 697 C C . GLU A 1 93 ? -27.352 7.648 0.860 1.00 93.56 93 GLU A C 1
ATOM 699 O O . GLU A 1 93 ? -27.981 7.671 1.920 1.00 93.56 93 GLU A O 1
ATOM 704 N N . ARG A 1 94 ? -27.304 6.563 0.076 1.00 92.88 94 ARG A N 1
ATOM 705 C CA . ARG A 1 94 ? -28.030 5.328 0.388 1.00 92.88 94 ARG A CA 1
ATOM 706 C C . ARG A 1 94 ? -27.586 4.732 1.723 1.00 92.88 94 ARG A C 1
ATOM 708 O O . ARG A 1 94 ? -28.442 4.412 2.546 1.00 92.88 94 ARG A O 1
ATOM 715 N N . LEU A 1 95 ? -26.275 4.608 1.941 1.00 93.94 95 LEU A N 1
ATOM 716 C CA . LEU A 1 95 ? -25.719 4.079 3.189 1.00 93.94 95 LEU A CA 1
ATOM 717 C C . LEU A 1 95 ? -25.971 5.018 4.369 1.00 93.94 95 LEU A C 1
ATOM 719 O O . LEU A 1 95 ? -26.249 4.554 5.470 1.00 93.94 95 LEU A O 1
ATOM 723 N N . LEU A 1 96 ? -25.921 6.336 4.154 1.00 93.38 96 LEU A N 1
ATOM 724 C CA . LEU A 1 96 ? -26.199 7.308 5.209 1.00 93.38 96 LEU A CA 1
ATOM 725 C C . LEU A 1 96 ? -27.636 7.167 5.714 1.00 93.38 96 LEU A C 1
ATOM 727 O O . LEU A 1 96 ? -27.860 7.231 6.921 1.00 93.38 96 LEU A O 1
ATOM 731 N N . GLN A 1 97 ? -28.592 6.929 4.812 1.00 90.81 97 GLN A N 1
ATOM 732 C CA . GLN A 1 97 ? -29.972 6.634 5.192 1.00 90.81 97 GLN A CA 1
ATOM 733 C C . GLN A 1 97 ? -30.057 5.368 6.050 1.00 90.81 97 GLN A C 1
ATOM 735 O O . GLN A 1 97 ? -30.738 5.395 7.069 1.00 90.81 97 GLN A O 1
ATOM 740 N N . ASP A 1 98 ? -29.352 4.289 5.692 1.00 89.56 98 ASP A N 1
ATOM 741 C CA . ASP A 1 98 ? -29.342 3.048 6.485 1.00 89.56 98 ASP A CA 1
ATOM 742 C C . ASP A 1 98 ? -28.716 3.250 7.876 1.00 89.56 98 ASP A C 1
ATOM 744 O O . ASP A 1 98 ? -29.270 2.793 8.871 1.00 89.56 98 ASP A O 1
ATOM 748 N N . VAL A 1 99 ? -27.619 4.007 7.979 1.00 89.94 99 VA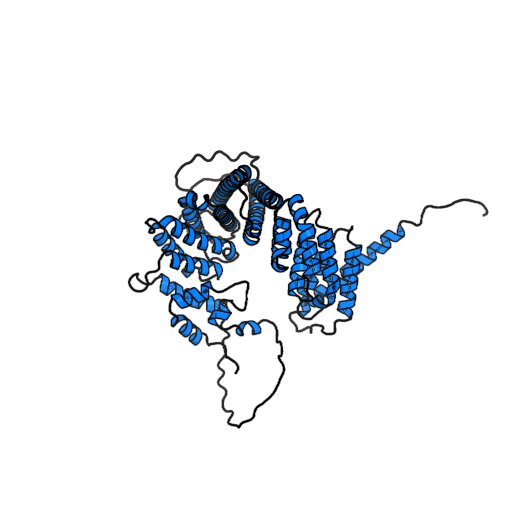L A N 1
ATOM 749 C CA . VAL A 1 99 ? -26.953 4.317 9.262 1.00 89.94 99 VAL A CA 1
ATOM 750 C C . VAL A 1 99 ? -27.802 5.225 10.161 1.00 89.94 99 VAL A C 1
ATOM 752 O O . VAL A 1 99 ? -27.731 5.150 11.391 1.00 89.94 99 VAL A O 1
ATOM 755 N N . GLN A 1 100 ? -28.596 6.115 9.565 1.00 88.56 100 GLN A N 1
ATOM 756 C CA . GLN A 1 100 ? -29.467 7.038 10.296 1.00 88.56 100 GLN A CA 1
ATOM 757 C C . GLN A 1 100 ? -30.819 6.430 10.675 1.00 88.56 100 GLN A C 1
ATOM 759 O O . GLN A 1 100 ? -31.536 7.034 11.479 1.00 88.56 100 GLN A O 1
ATOM 764 N N . GLN A 1 101 ? -31.184 5.268 10.125 1.00 82.19 101 GLN A N 1
ATOM 765 C CA . GLN A 1 101 ? -32.484 4.665 10.389 1.00 82.19 101 GLN A CA 1
ATOM 766 C C . GLN A 1 101 ? -32.693 4.371 11.887 1.00 82.19 101 GLN A C 1
ATOM 768 O O . GLN A 1 101 ? -31.757 4.013 12.608 1.00 82.19 101 GLN A O 1
ATOM 773 N N . PRO A 1 102 ? -33.937 4.502 12.387 1.00 69.94 102 PRO A N 1
ATOM 774 C CA . PRO A 1 102 ? -34.273 4.090 13.742 1.00 69.94 102 PRO A CA 1
ATOM 775 C C . PRO A 1 102 ? -33.987 2.597 13.940 1.00 69.94 102 PRO A C 1
ATOM 777 O O . PRO A 1 102 ? -34.278 1.786 13.057 1.00 69.94 102 PRO A O 1
ATOM 780 N N . ARG A 1 103 ? -33.511 2.224 15.139 1.00 61.12 103 ARG A N 1
ATOM 781 C CA . ARG A 1 103 ? -33.157 0.835 15.514 1.00 61.12 103 ARG A CA 1
ATOM 782 C C . ARG A 1 103 ? -34.270 -0.195 15.268 1.00 61.12 103 ARG A C 1
ATOM 784 O O . ARG A 1 103 ? -33.997 -1.385 15.241 1.00 61.12 103 ARG A O 1
ATOM 791 N N . THR A 1 104 ? -35.513 0.248 15.100 1.00 55.41 104 THR A N 1
ATOM 792 C CA . THR A 1 104 ? -36.690 -0.593 14.854 1.00 55.41 104 THR A CA 1
ATOM 793 C C . THR A 1 104 ? -36.808 -1.126 13.423 1.00 55.41 104 THR A C 1
ATOM 795 O O . THR A 1 104 ? -37.625 -2.014 13.203 1.00 55.41 104 THR A O 1
ATOM 798 N N . ARG A 1 105 ? -36.042 -0.609 12.447 1.00 64.06 105 ARG A N 1
ATOM 799 C CA . ARG A 1 105 ? -36.096 -1.063 11.039 1.00 64.06 105 ARG A CA 1
ATOM 800 C C . ARG A 1 105 ? -34.852 -1.816 10.577 1.00 64.06 105 ARG A C 1
ATOM 802 O O . ARG A 1 105 ? -34.986 -2.812 9.875 1.00 64.06 105 ARG A O 1
ATOM 809 N N . LEU A 1 106 ? -33.670 -1.355 10.974 1.00 70.06 106 LEU A N 1
ATOM 810 C CA . LEU A 1 106 ? -32.392 -1.995 10.672 1.00 70.06 106 LEU A CA 1
ATOM 811 C C . LEU A 1 106 ? -31.488 -1.839 11.896 1.00 70.06 106 LEU A C 1
ATOM 813 O O . LEU A 1 106 ? -31.130 -0.723 12.276 1.00 70.06 106 LEU A O 1
ATOM 817 N N . GLN A 1 107 ? -31.162 -2.950 12.553 1.00 80.94 107 GLN A N 1
ATOM 818 C CA . GLN A 1 107 ? -30.306 -2.945 13.734 1.00 80.94 107 GLN A CA 1
ATOM 819 C C . GLN A 1 107 ? -28.868 -3.247 13.315 1.00 80.94 107 GLN A C 1
ATOM 821 O O . GLN A 1 107 ? -28.457 -4.400 13.294 1.00 80.94 107 GLN A O 1
ATOM 826 N N . LEU A 1 108 ? -28.119 -2.196 12.978 1.00 86.94 108 LEU A N 1
ATOM 827 C CA . LEU A 1 108 ? -26.699 -2.317 12.655 1.00 86.94 108 LEU A CA 1
ATOM 828 C C . LEU A 1 108 ? -25.902 -2.646 13.920 1.00 86.94 108 LEU A C 1
ATOM 830 O O . LEU A 1 108 ? -25.976 -1.913 14.914 1.00 86.94 108 LEU A O 1
ATOM 834 N N . ASN A 1 109 ? -25.151 -3.742 13.880 1.00 89.31 109 ASN A N 1
ATOM 835 C CA . ASN A 1 109 ? -24.240 -4.119 14.955 1.00 89.31 109 ASN A CA 1
ATOM 836 C C . ASN A 1 109 ? -22.848 -3.475 14.755 1.00 89.31 109 ASN A C 1
ATOM 838 O O . ASN A 1 109 ? -22.628 -2.681 13.836 1.00 89.31 109 ASN A O 1
ATOM 842 N N . VAL A 1 110 ? -21.902 -3.781 15.649 1.00 92.31 110 VAL A N 1
ATOM 843 C CA . VAL A 1 110 ? -20.536 -3.234 15.568 1.00 92.31 110 VAL A CA 1
ATOM 844 C C . VAL A 1 110 ? -19.805 -3.682 14.297 1.00 92.31 110 VAL A C 1
ATOM 846 O O . VAL A 1 110 ? -19.060 -2.893 13.715 1.00 92.31 110 VAL A O 1
ATOM 849 N N . ASP A 1 111 ? -20.066 -4.902 13.825 1.00 92.12 111 ASP A N 1
ATOM 850 C CA . ASP A 1 111 ? -19.438 -5.470 12.634 1.00 92.12 111 ASP A CA 1
ATOM 851 C C . ASP A 1 111 ? -19.941 -4.771 11.370 1.00 92.12 111 ASP A C 1
ATOM 853 O O . ASP A 1 111 ? -19.127 -4.317 10.562 1.00 92.12 111 ASP A O 1
ATOM 857 N N . ASP A 1 112 ? -21.254 -4.569 11.244 1.00 92.81 112 ASP A N 1
ATOM 858 C CA . ASP A 1 112 ? -21.876 -3.829 10.144 1.00 92.81 112 ASP A CA 1
ATOM 859 C C . ASP A 1 112 ? -21.334 -2.398 10.074 1.00 92.81 112 ASP A C 1
ATOM 861 O O . ASP A 1 112 ? -20.940 -1.917 9.009 1.00 92.81 112 ASP A O 1
ATOM 865 N N . LEU A 1 113 ? -21.262 -1.718 11.223 1.00 95.00 113 LEU A N 1
ATOM 866 C CA . LEU A 1 113 ? -20.745 -0.353 11.316 1.00 95.00 113 LEU A CA 1
ATOM 867 C C . LEU A 1 113 ? -19.254 -0.287 10.970 1.00 95.00 113 LEU A C 1
ATOM 869 O O . LEU A 1 113 ? -18.842 0.628 10.255 1.00 95.00 113 LEU A O 1
ATOM 873 N N . SER A 1 114 ? -18.457 -1.264 11.411 1.00 95.81 114 SER A N 1
ATOM 874 C CA . SER A 1 114 ? -17.038 -1.353 11.047 1.00 95.81 114 SER A CA 1
ATOM 875 C C . SER A 1 114 ? -16.843 -1.589 9.547 1.00 95.81 114 SER A C 1
ATOM 877 O O . SER A 1 114 ? -15.967 -0.977 8.939 1.00 95.81 114 SER A O 1
ATOM 879 N N . LEU A 1 115 ? -17.692 -2.415 8.920 1.00 94.81 115 LEU A N 1
ATOM 880 C CA . LEU A 1 115 ? -17.676 -2.680 7.482 1.00 94.81 115 LEU A CA 1
ATOM 881 C C . LEU A 1 115 ? -18.064 -1.439 6.682 1.00 94.81 115 LEU A C 1
ATOM 883 O O . LEU A 1 115 ? -17.387 -1.112 5.706 1.00 94.81 115 LEU A O 1
ATOM 887 N N . ILE A 1 116 ? -19.126 -0.733 7.077 1.00 95.31 116 ILE A N 1
ATOM 888 C CA . ILE A 1 116 ? -19.527 0.518 6.422 1.00 95.31 116 ILE A CA 1
ATOM 889 C C . ILE A 1 116 ? -18.400 1.543 6.542 1.00 95.31 116 ILE A C 1
ATOM 891 O O . ILE A 1 116 ? -18.010 2.128 5.533 1.00 95.31 116 ILE A O 1
ATOM 895 N N . LEU A 1 117 ? -17.855 1.740 7.746 1.00 95.38 117 LEU A N 1
ATOM 896 C CA . LEU A 1 117 ? -16.825 2.744 8.002 1.00 95.38 117 LEU A CA 1
ATOM 897 C C . LEU A 1 117 ? -15.535 2.444 7.231 1.00 95.38 117 LEU A C 1
ATOM 899 O O . LEU A 1 117 ? -15.017 3.323 6.544 1.00 95.38 117 LEU A O 1
ATOM 903 N N . ALA A 1 118 ? -15.054 1.201 7.277 1.00 94.56 118 ALA A N 1
ATOM 904 C CA . ALA A 1 118 ? -13.866 0.782 6.542 1.00 94.56 118 ALA A CA 1
ATOM 905 C C . ALA A 1 118 ? -14.035 0.977 5.028 1.00 94.56 118 ALA A C 1
ATOM 907 O O . ALA A 1 118 ? -13.154 1.517 4.361 1.00 94.56 118 ALA A O 1
ATOM 908 N N . ASN A 1 119 ? -15.194 0.611 4.474 1.00 93.31 119 ASN A N 1
ATOM 909 C CA . ASN A 1 119 ? -15.466 0.828 3.056 1.00 93.31 119 ASN A CA 1
ATOM 910 C C . ASN A 1 119 ? -15.648 2.314 2.710 1.00 93.31 119 ASN A C 1
ATOM 912 O O . ASN A 1 119 ? -15.238 2.725 1.626 1.00 93.31 119 ASN A O 1
ATOM 916 N N . ALA A 1 120 ? -16.211 3.125 3.610 1.00 92.75 120 ALA A N 1
ATOM 917 C CA . ALA A 1 120 ? -16.339 4.565 3.412 1.00 92.75 120 ALA A CA 1
ATOM 918 C C . ALA A 1 120 ? -14.970 5.246 3.309 1.00 92.75 120 ALA A C 1
ATOM 920 O O . ALA A 1 120 ? -14.752 6.038 2.391 1.00 92.75 120 ALA A O 1
ATOM 921 N N . VAL A 1 121 ? -14.032 4.867 4.183 1.00 91.50 121 VAL A N 1
ATOM 922 C CA . VAL A 1 121 ? -12.639 5.329 4.135 1.00 91.50 121 VAL A CA 1
ATOM 923 C C . VAL A 1 121 ? -11.948 4.817 2.870 1.00 91.50 121 VAL A C 1
ATOM 925 O O . VAL A 1 121 ? -11.462 5.610 2.067 1.00 91.50 121 VAL A O 1
ATOM 928 N N . ARG A 1 122 ? -11.982 3.500 2.628 1.00 89.75 122 ARG A N 1
ATOM 929 C CA . ARG A 1 122 ? -11.326 2.864 1.476 1.00 89.75 122 ARG A CA 1
ATOM 930 C C . ARG A 1 122 ? -11.801 3.451 0.152 1.00 89.75 122 ARG A C 1
ATOM 932 O O . ARG A 1 122 ? -10.996 3.781 -0.708 1.00 89.75 122 ARG A O 1
ATOM 939 N N . HIS A 1 123 ? -13.104 3.586 -0.052 1.00 89.12 123 HIS A N 1
ATOM 940 C CA . HIS A 1 123 ? -13.655 4.023 -1.334 1.00 89.12 123 HIS A CA 1
ATOM 941 C C . HIS A 1 123 ? -13.856 5.529 -1.451 1.00 89.12 123 HIS A C 1
ATOM 943 O O . HIS A 1 123 ? -14.311 5.978 -2.505 1.00 89.12 123 HIS A O 1
ATOM 949 N N . LYS A 1 124 ? -13.464 6.294 -0.425 1.00 88.81 124 LYS A N 1
ATOM 950 C CA . LYS A 1 124 ? -13.592 7.752 -0.374 1.00 88.81 124 LYS A CA 1
ATOM 951 C C . LYS A 1 124 ? -15.050 8.201 -0.553 1.00 88.81 124 LYS A C 1
ATOM 953 O O . LYS A 1 124 ? -15.358 9.016 -1.421 1.00 88.81 124 LYS A O 1
ATOM 958 N N . PHE A 1 125 ? -15.954 7.610 0.227 1.00 91.25 125 PHE A N 1
ATOM 959 C CA . PHE A 1 125 ? -17.351 8.053 0.320 1.00 91.25 125 PHE A CA 1
ATOM 960 C C . PHE A 1 125 ? -17.464 9.399 1.053 1.00 91.25 125 PHE A C 1
ATOM 962 O O . PHE A 1 125 ? -16.470 9.954 1.504 1.00 91.25 125 PHE A O 1
ATOM 969 N N . SER A 1 126 ? -18.663 9.977 1.132 1.00 90.81 126 SER A N 1
ATOM 970 C CA . SER A 1 126 ? -18.830 11.343 1.640 1.00 90.81 126 SER A CA 1
ATOM 971 C C . SER A 1 126 ? -18.411 11.499 3.109 1.00 90.81 126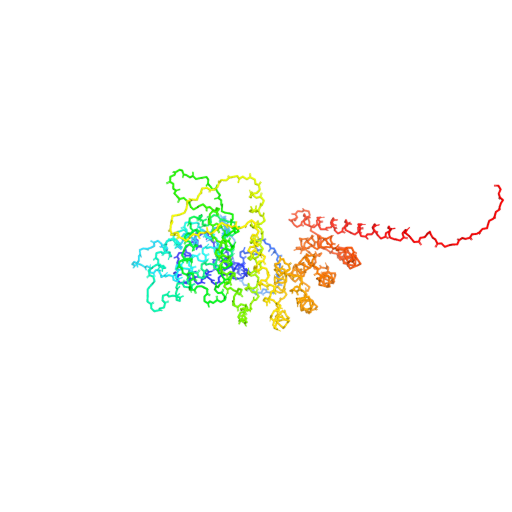 SER A C 1
ATOM 973 O O . SER A 1 126 ? -18.665 10.626 3.943 1.00 90.81 126 SER A O 1
ATOM 975 N N . PHE A 1 127 ? -17.853 12.668 3.452 1.00 89.62 127 PHE A N 1
ATOM 976 C CA . PHE A 1 127 ? -17.516 13.049 4.833 1.00 89.62 127 PHE A CA 1
ATOM 977 C C . PHE A 1 127 ? -18.688 12.818 5.799 1.00 89.62 127 PHE A C 1
ATOM 979 O O . PHE A 1 127 ? -18.523 12.283 6.894 1.00 89.62 127 PHE A O 1
ATOM 986 N N . ARG A 1 128 ? -19.909 13.167 5.373 1.00 90.88 128 ARG A N 1
ATOM 987 C CA . ARG A 1 128 ? -21.119 13.018 6.190 1.00 90.88 128 ARG A CA 1
ATOM 988 C C . ARG A 1 128 ? -21.415 11.556 6.534 1.00 90.88 128 ARG A C 1
ATOM 990 O O . ARG A 1 128 ? -21.803 11.289 7.674 1.00 90.88 128 ARG A O 1
ATOM 997 N N . LEU A 1 129 ? -21.234 10.627 5.588 1.00 93.56 129 LEU A N 1
ATOM 998 C CA . LEU A 1 129 ? -21.357 9.191 5.855 1.00 93.56 129 LEU A CA 1
ATOM 999 C C . LEU A 1 129 ? -20.287 8.740 6.846 1.00 93.56 129 LEU A C 1
ATOM 1001 O O . LEU A 1 129 ? -20.626 8.123 7.855 1.00 93.56 129 LEU A O 1
ATOM 1005 N N . THR A 1 130 ? -19.025 9.078 6.582 1.00 92.31 130 THR A N 1
ATOM 1006 C CA . THR A 1 130 ? -17.886 8.676 7.415 1.00 92.31 130 THR A CA 1
ATOM 1007 C C . THR A 1 130 ? -18.051 9.162 8.855 1.00 92.31 130 THR A C 1
ATOM 1009 O O . THR A 1 130 ? -18.027 8.346 9.773 1.00 92.31 130 THR A O 1
ATOM 1012 N N . ASN A 1 131 ? -18.329 10.452 9.069 1.00 91.06 131 ASN A N 1
ATOM 1013 C CA . ASN A 1 131 ? -18.495 11.032 10.406 1.00 91.06 131 ASN A CA 1
ATOM 1014 C C . ASN A 1 131 ? -19.702 10.440 11.158 1.00 91.06 131 ASN A C 1
ATOM 1016 O O . ASN A 1 131 ? -19.600 10.069 12.329 1.00 91.06 131 ASN A O 1
ATOM 1020 N N . THR A 1 132 ? -20.849 10.294 10.481 1.00 92.38 132 THR A N 1
ATOM 1021 C CA . THR A 1 132 ? -22.056 9.727 11.108 1.00 92.38 132 THR A CA 1
ATOM 1022 C C . THR A 1 132 ? -21.835 8.265 11.498 1.00 92.38 132 THR A C 1
ATOM 1024 O O . THR A 1 132 ? -22.201 7.859 12.603 1.00 92.38 132 THR A O 1
ATOM 1027 N N . THR A 1 133 ? -21.208 7.482 10.616 1.00 94.56 133 THR A N 1
ATOM 1028 C CA . THR A 1 133 ? -20.907 6.067 10.868 1.00 94.56 133 THR A CA 1
ATOM 1029 C C . THR A 1 133 ? -19.880 5.922 11.979 1.00 94.56 133 THR A C 1
ATOM 1031 O O . THR A 1 133 ? -20.083 5.096 12.860 1.00 94.56 133 THR A O 1
ATOM 1034 N N . LEU A 1 134 ? -18.837 6.759 12.009 1.00 93.81 134 LEU A N 1
ATOM 1035 C CA . LEU A 1 134 ? -17.842 6.759 13.079 1.00 93.81 134 LEU A CA 1
ATOM 1036 C C . LEU A 1 134 ? -18.485 7.007 14.446 1.00 93.81 134 LEU A C 1
ATOM 1038 O O . LEU A 1 134 ? -18.216 6.272 15.389 1.00 93.81 134 LEU A O 1
ATOM 1042 N N . ARG A 1 135 ? -19.393 7.982 14.556 1.00 92.06 135 ARG A N 1
ATOM 1043 C CA . ARG A 1 135 ? -20.101 8.250 15.817 1.00 92.06 135 ARG A CA 1
ATOM 1044 C C . ARG A 1 135 ? -20.911 7.041 16.290 1.00 92.06 135 ARG A C 1
ATOM 1046 O O . ARG A 1 135 ? -20.813 6.651 17.450 1.00 92.06 135 ARG A O 1
ATOM 1053 N N . ARG A 1 136 ? -21.677 6.426 15.382 1.00 92.44 136 ARG A N 1
ATOM 1054 C CA . ARG A 1 136 ? -22.459 5.209 15.667 1.00 92.44 136 ARG A CA 1
ATOM 1055 C C . ARG A 1 136 ? -21.570 4.024 16.020 1.00 92.44 136 ARG A C 1
ATOM 1057 O O . ARG A 1 136 ? -21.898 3.271 16.930 1.00 92.44 136 ARG A O 1
ATOM 1064 N N . PHE A 1 137 ? -20.452 3.877 15.319 1.00 94.81 137 PHE A N 1
ATOM 1065 C CA . PHE A 1 137 ? -19.455 2.851 15.573 1.00 94.81 137 PHE A CA 1
ATOM 1066 C C . PHE A 1 137 ? -18.870 2.996 16.978 1.00 94.81 137 PHE A C 1
ATOM 1068 O O . PHE A 1 137 ? -18.865 2.023 17.721 1.00 94.81 137 PHE A O 1
ATOM 1075 N N . THR A 1 138 ? -18.483 4.205 17.391 1.00 92.38 138 THR A N 1
ATOM 1076 C CA . THR A 1 138 ? -17.986 4.482 18.747 1.00 92.38 138 THR A CA 1
ATOM 1077 C C . THR A 1 138 ? -19.015 4.118 19.822 1.00 92.38 138 THR A C 1
ATOM 1079 O O . THR A 1 138 ? -18.675 3.474 20.815 1.00 92.38 138 THR A O 1
ATOM 1082 N N . GLU A 1 139 ? -20.284 4.494 19.625 1.00 90.81 139 GLU A N 1
ATOM 1083 C CA . GLU A 1 139 ? -21.385 4.117 20.526 1.00 90.81 139 GLU A CA 1
ATOM 1084 C C . GLU A 1 139 ? -21.540 2.590 20.619 1.00 90.81 139 GLU A C 1
ATOM 1086 O O . GLU A 1 139 ? -21.633 2.043 21.719 1.00 90.81 139 GLU A O 1
ATOM 1091 N N . ALA A 1 140 ? -21.545 1.898 19.475 1.00 91.12 140 ALA A N 1
ATOM 1092 C CA . ALA A 1 140 ? -21.703 0.449 19.405 1.00 91.12 140 ALA A CA 1
ATOM 1093 C C . ALA A 1 140 ? -20.512 -0.293 20.026 1.00 91.12 140 ALA A C 1
ATOM 1095 O O . ALA A 1 140 ? -20.719 -1.209 20.813 1.00 91.12 140 ALA A O 1
ATOM 1096 N N . LEU A 1 141 ? -19.282 0.141 19.735 1.00 91.81 141 LEU A N 1
ATOM 1097 C CA . LEU A 1 141 ? -18.038 -0.460 20.216 1.00 91.81 141 LEU A CA 1
ATOM 1098 C C . LEU A 1 141 ? -17.923 -0.401 21.747 1.00 91.81 141 LEU A C 1
ATOM 1100 O O . LEU A 1 141 ? -17.496 -1.366 22.380 1.00 91.81 141 LEU A O 1
ATOM 1104 N N . ASN A 1 142 ? -18.339 0.714 22.354 1.00 88.31 142 ASN A N 1
ATOM 1105 C CA . ASN A 1 142 ? -18.398 0.864 23.812 1.00 88.31 142 ASN A CA 1
ATOM 1106 C C . ASN A 1 142 ? -19.569 0.092 24.445 1.00 88.31 142 ASN A C 1
ATOM 1108 O O . ASN A 1 142 ? -19.570 -0.162 25.648 1.00 88.31 142 ASN A O 1
ATOM 1112 N N . GLY A 1 143 ? -20.560 -0.290 23.639 1.00 86.44 143 GLY A N 1
ATOM 1113 C CA . GLY A 1 143 ? -21.690 -1.128 24.025 1.00 86.44 143 GLY A CA 1
ATOM 1114 C C . GLY A 1 143 ? -21.466 -2.631 23.829 1.00 86.44 143 GLY A C 1
ATOM 1115 O O . GLY A 1 143 ? -22.405 -3.389 24.058 1.00 86.44 143 GLY A O 1
ATOM 1116 N N . VAL A 1 144 ? -20.279 -3.081 23.402 1.00 86.50 144 VAL A N 1
ATOM 1117 C CA . VAL A 1 144 ? -19.967 -4.514 23.256 1.00 86.50 144 VAL A CA 1
ATOM 1118 C C . VAL A 1 144 ? -19.576 -5.103 24.614 1.00 86.50 144 VAL A C 1
ATOM 1120 O O . VAL A 1 144 ? -18.564 -4.712 25.194 1.00 86.50 144 VAL A O 1
ATOM 1123 N N . TRP A 1 145 ? -20.347 -6.083 25.091 1.00 83.94 145 TRP A N 1
ATOM 1124 C CA . TRP A 1 145 ? -20.121 -6.799 26.353 1.00 83.94 145 TRP A CA 1
ATOM 1125 C C . TRP A 1 145 ? -20.323 -8.305 26.155 1.00 83.94 145 TRP A C 1
ATOM 1127 O O . TRP A 1 145 ? -21.081 -8.723 25.284 1.00 83.94 145 TRP A O 1
ATOM 1137 N N . GLY A 1 146 ? -19.674 -9.127 26.983 1.00 85.50 146 GLY A N 1
ATOM 1138 C CA . GLY A 1 146 ? -19.804 -10.588 26.948 1.00 85.50 146 GLY A CA 1
ATOM 1139 C C . GLY A 1 146 ? -18.476 -11.317 26.736 1.00 85.50 146 GLY A C 1
ATOM 1140 O O . GLY A 1 146 ? -17.414 -10.699 26.700 1.00 85.50 146 GLY A O 1
ATOM 1141 N N . LYS A 1 147 ? -18.540 -12.650 26.618 1.00 78.44 147 LYS A N 1
ATOM 1142 C CA . LYS A 1 147 ? -17.352 -13.519 26.511 1.00 78.44 147 LYS A CA 1
ATOM 1143 C C . LYS A 1 147 ? -16.532 -13.260 25.240 1.00 78.44 147 LYS A C 1
ATOM 1145 O O . LYS A 1 147 ? -15.310 -13.291 25.309 1.00 78.44 147 LYS A O 1
ATOM 1150 N N . ASP A 1 148 ? -17.196 -12.906 24.140 1.00 86.12 148 ASP A N 1
ATOM 1151 C CA . ASP A 1 148 ? -16.556 -12.666 22.836 1.00 86.12 148 ASP A CA 1
ATOM 1152 C C . ASP A 1 148 ? -16.271 -11.179 22.563 1.00 86.12 148 ASP A C 1
ATOM 1154 O O . ASP A 1 148 ? -15.800 -10.814 21.484 1.00 86.12 148 ASP A O 1
ATOM 1158 N N . ALA A 1 149 ? -16.518 -10.307 23.549 1.00 87.75 149 ALA A N 1
ATOM 1159 C CA . ALA A 1 149 ? -16.430 -8.859 23.382 1.00 87.75 149 ALA A CA 1
ATOM 1160 C C . ALA A 1 149 ? -15.043 -8.395 22.923 1.00 87.75 149 ALA A C 1
ATOM 1162 O O . ALA A 1 149 ? -14.939 -7.545 22.044 1.00 87.75 149 ALA A O 1
ATOM 1163 N N . ALA A 1 150 ? -13.976 -8.974 23.479 1.00 88.44 150 ALA A N 1
ATOM 1164 C CA . ALA A 1 150 ? -12.610 -8.635 23.090 1.00 88.44 150 ALA A CA 1
ATOM 1165 C C . ALA A 1 150 ? -12.332 -8.987 21.621 1.00 88.44 150 ALA A C 1
ATOM 1167 O O . ALA A 1 150 ? -11.757 -8.175 20.905 1.00 88.44 150 ALA A O 1
ATOM 1168 N N . SER A 1 151 ? -12.779 -10.160 21.159 1.00 90.75 151 SER A N 1
ATOM 1169 C CA . SER A 1 151 ? -12.585 -10.594 19.770 1.00 90.75 151 SER A CA 1
ATOM 1170 C C . SER A 1 151 ? -13.337 -9.692 18.795 1.00 90.75 151 SER A C 1
ATOM 1172 O O . SER A 1 151 ? -12.752 -9.231 17.821 1.00 90.75 151 SER A O 1
ATOM 1174 N N . GLN A 1 152 ? -14.603 -9.383 19.091 1.00 92.12 152 GLN A N 1
ATOM 1175 C CA . GLN A 1 152 ? -15.423 -8.488 18.269 1.00 92.12 152 GLN A CA 1
ATOM 1176 C C . GLN A 1 152 ? -14.837 -7.073 18.213 1.00 92.12 152 GLN A C 1
ATOM 1178 O O . GLN A 1 152 ? -14.756 -6.471 17.147 1.00 92.12 152 GLN A O 1
ATOM 1183 N N . GLN A 1 153 ? -14.373 -6.543 19.350 1.00 92.50 153 GLN A N 1
ATOM 1184 C CA . GLN A 1 153 ? -13.737 -5.226 19.396 1.00 92.50 153 GLN A CA 1
ATOM 1185 C C . GLN A 1 153 ? -12.428 -5.184 18.599 1.00 92.50 153 GLN A C 1
ATOM 1187 O O . GLN A 1 153 ? -12.208 -4.209 17.882 1.00 92.50 153 GLN A O 1
ATOM 1192 N N . ILE A 1 154 ? -11.582 -6.217 18.711 1.00 94.12 154 ILE A N 1
ATOM 1193 C CA . ILE A 1 154 ? -10.337 -6.328 17.937 1.00 94.12 154 ILE A CA 1
ATOM 1194 C C . ILE A 1 154 ? -10.663 -6.362 16.449 1.00 94.12 154 ILE A C 1
ATOM 1196 O O . ILE A 1 154 ? -10.156 -5.534 15.706 1.00 94.12 154 ILE A O 1
ATOM 1200 N N . GLU A 1 155 ? -11.534 -7.272 16.013 1.00 94.69 155 GLU A N 1
ATOM 1201 C CA . GLU A 1 155 ? -11.845 -7.451 14.595 1.00 94.69 155 GLU A CA 1
ATOM 1202 C C . GLU A 1 155 ? -12.438 -6.179 13.972 1.00 94.69 155 GLU A C 1
ATOM 1204 O O . GLU A 1 155 ? -12.000 -5.728 12.909 1.00 94.69 155 GLU A O 1
ATOM 1209 N N . ALA A 1 156 ? -13.400 -5.564 14.660 1.00 95.31 156 ALA A N 1
ATOM 1210 C CA . ALA A 1 156 ? -14.067 -4.362 14.190 1.00 95.31 156 ALA A CA 1
ATOM 1211 C C . ALA A 1 156 ? -13.107 -3.162 14.095 1.00 95.31 156 ALA A C 1
ATOM 1213 O O . ALA A 1 156 ? -13.127 -2.437 13.099 1.00 95.31 156 ALA A O 1
ATOM 1214 N N . LEU A 1 157 ? -12.237 -2.958 15.091 1.00 96.25 157 LEU A N 1
ATOM 1215 C CA . LEU A 1 157 ? -11.231 -1.892 15.056 1.00 96.25 157 LEU A CA 1
ATOM 1216 C C . LEU A 1 157 ? -10.123 -2.173 14.038 1.00 96.25 157 LEU A C 1
ATOM 1218 O O . LEU A 1 157 ? -9.772 -1.262 13.292 1.00 96.25 157 LEU A O 1
ATOM 1222 N N . SER A 1 158 ? -9.618 -3.407 13.955 1.00 95.62 158 SER A N 1
ATOM 1223 C CA . SER A 1 158 ? -8.597 -3.801 12.979 1.00 95.62 158 SER A CA 1
ATOM 1224 C C . SER A 1 158 ? -9.044 -3.482 11.557 1.00 95.62 158 SER A C 1
ATOM 1226 O O . SER A 1 158 ? -8.305 -2.858 10.805 1.00 95.62 158 SER A O 1
ATOM 1228 N N . ARG A 1 159 ? -10.296 -3.801 11.216 1.00 95.19 159 ARG A N 1
ATOM 1229 C CA . ARG A 1 159 ? -10.877 -3.503 9.902 1.00 95.19 159 ARG A CA 1
ATOM 1230 C C . ARG A 1 159 ? -10.883 -2.006 9.575 1.00 95.19 159 ARG A C 1
ATOM 1232 O O . ARG A 1 159 ? -10.608 -1.612 8.442 1.00 95.19 159 ARG A O 1
ATOM 1239 N N . VAL A 1 160 ? -11.208 -1.162 10.555 1.00 95.62 160 VAL A N 1
ATOM 1240 C CA . VAL A 1 160 ? -11.206 0.302 10.389 1.00 95.62 160 VAL A CA 1
ATOM 1241 C C . VAL A 1 160 ? -9.774 0.831 10.287 1.00 95.62 160 VAL A C 1
ATOM 1243 O O . VAL A 1 160 ? -9.493 1.653 9.418 1.00 95.62 160 VAL A O 1
ATOM 1246 N N . MET A 1 161 ? -8.860 0.329 11.120 1.00 95.50 161 MET A N 1
ATOM 1247 C CA . MET A 1 161 ? -7.440 0.687 11.093 1.00 95.50 161 MET A CA 1
ATOM 1248 C C . MET A 1 161 ? -6.792 0.338 9.750 1.00 95.50 161 MET A C 1
ATOM 1250 O O . MET A 1 161 ? -6.132 1.191 9.165 1.00 95.50 161 MET A O 1
ATOM 1254 N N . GLU A 1 162 ? -7.032 -0.866 9.225 1.00 93.81 162 GLU A N 1
ATOM 1255 C CA . GLU A 1 162 ? -6.559 -1.299 7.903 1.00 93.81 162 GLU A CA 1
ATOM 1256 C C . GLU A 1 162 ? -7.046 -0.356 6.799 1.00 93.81 162 GLU A C 1
ATOM 1258 O O . GLU A 1 162 ? -6.261 0.095 5.966 1.00 93.81 162 GLU A O 1
ATOM 1263 N N . ALA A 1 163 ? -8.330 0.014 6.820 1.00 92.12 163 ALA A N 1
ATOM 1264 C CA . ALA A 1 163 ? -8.864 0.968 5.856 1.00 92.12 163 ALA A CA 1
ATOM 1265 C C . ALA A 1 163 ? -8.214 2.354 5.982 1.00 92.12 163 ALA A C 1
ATOM 1267 O O . ALA A 1 163 ? -7.972 3.009 4.968 1.00 92.12 163 ALA A O 1
ATOM 1268 N N . CYS A 1 164 ? -7.905 2.798 7.202 1.00 91.88 164 CYS A N 1
ATOM 1269 C CA . CYS A 1 164 ? -7.185 4.045 7.448 1.00 91.88 164 CYS A CA 1
ATOM 1270 C C . CYS A 1 164 ? -5.745 4.013 6.912 1.00 91.88 164 CYS A C 1
ATOM 1272 O O . CYS A 1 164 ? -5.296 5.019 6.362 1.00 91.88 164 CYS A O 1
ATOM 1274 N N . CYS A 1 165 ? -5.043 2.880 7.001 1.00 90.12 165 CYS A N 1
ATOM 1275 C CA . CYS A 1 165 ? -3.694 2.738 6.446 1.00 90.12 165 CYS A CA 1
ATOM 1276 C C . CYS A 1 165 ? -3.646 3.044 4.937 1.00 90.12 165 CYS A C 1
ATOM 1278 O O . CYS A 1 165 ? -2.688 3.644 4.448 1.00 90.12 165 CYS A O 1
ATOM 1280 N N . ASP A 1 166 ? -4.693 2.689 4.192 1.00 81.62 166 ASP A N 1
ATOM 1281 C CA . ASP A 1 166 ? -4.747 2.887 2.738 1.00 81.62 166 ASP A CA 1
ATOM 1282 C C . ASP A 1 166 ? -5.523 4.142 2.307 1.00 81.62 166 ASP A C 1
ATOM 1284 O O . ASP A 1 166 ? -5.255 4.705 1.246 1.00 81.62 166 ASP A O 1
ATOM 1288 N N . GLY A 1 167 ? -6.504 4.581 3.099 1.00 74.44 167 GLY A N 1
ATOM 1289 C CA . GLY A 1 167 ? -7.528 5.535 2.663 1.00 74.44 167 GLY A CA 1
ATOM 1290 C C . GLY A 1 167 ? -7.369 6.980 3.136 1.00 74.44 167 GLY A C 1
ATOM 1291 O O . GLY A 1 167 ? -8.107 7.839 2.654 1.00 74.44 167 GLY A O 1
ATOM 1292 N N . LEU A 1 168 ? -6.435 7.275 4.049 1.00 79.44 168 LEU A N 1
ATOM 1293 C CA . LEU A 1 168 ? -6.280 8.623 4.621 1.00 79.44 168 LEU A CA 1
ATOM 1294 C C . LEU A 1 168 ? -5.558 9.630 3.701 1.00 79.44 168 LEU A C 1
ATOM 1296 O O . LEU A 1 168 ? -5.548 10.825 3.990 1.00 79.44 168 LEU A O 1
ATOM 1300 N N . GLU A 1 169 ? -4.968 9.188 2.587 1.00 70.00 169 GLU A N 1
ATOM 1301 C CA . GLU A 1 169 ? -4.254 10.075 1.660 1.00 70.00 169 GLU A CA 1
ATOM 1302 C C . GLU A 1 169 ? -5.216 10.912 0.788 1.00 70.00 169 GLU A C 1
ATOM 1304 O O . GLU A 1 169 ? -5.996 10.385 -0.020 1.00 70.00 169 GLU A O 1
ATOM 1309 N N . GLY A 1 170 ? -5.101 12.241 0.906 1.00 59.38 170 GLY A N 1
ATOM 1310 C CA . GLY A 1 170 ? -5.616 13.217 -0.057 1.00 59.38 170 GLY A CA 1
ATOM 1311 C C . GLY A 1 170 ? -7.139 13.341 -0.144 1.00 59.38 170 GLY A C 1
ATOM 1312 O O . GLY A 1 170 ? -7.650 13.289 -1.258 1.00 59.38 170 GLY A O 1
ATOM 1313 N N . ASN A 1 171 ? -7.859 13.457 0.982 1.00 57.78 171 ASN A N 1
ATOM 1314 C CA . ASN A 1 171 ? -9.246 13.959 1.046 1.00 57.78 171 ASN A CA 1
ATOM 1315 C C . ASN A 1 171 ? -9.687 14.270 2.494 1.00 57.78 171 ASN A C 1
ATOM 1317 O O . ASN A 1 171 ? -9.339 13.537 3.418 1.00 57.78 171 ASN A O 1
ATOM 1321 N N . ASP A 1 172 ? -10.568 15.264 2.658 1.00 67.75 172 ASP A N 1
ATOM 1322 C CA . ASP A 1 172 ? -11.222 15.670 3.920 1.00 67.75 172 ASP A CA 1
ATOM 1323 C C . ASP A 1 172 ? -12.313 14.671 4.383 1.00 67.75 172 ASP A C 1
ATOM 1325 O O . ASP A 1 172 ? -13.463 15.029 4.636 1.00 67.75 172 ASP A O 1
ATOM 1329 N N . LEU A 1 173 ? -11.990 13.374 4.443 1.00 76.56 173 LEU A N 1
ATOM 1330 C CA . LEU A 1 173 ? -12.932 12.318 4.859 1.00 76.56 173 LEU A CA 1
ATOM 1331 C C . LEU A 1 173 ? -13.169 12.284 6.370 1.00 76.56 173 LEU A C 1
ATOM 1333 O O . LEU A 1 173 ? -14.223 11.828 6.816 1.00 76.56 173 LEU A O 1
ATOM 1337 N N . MET A 1 174 ? -12.180 12.726 7.141 1.00 85.19 174 MET A N 1
ATOM 1338 C CA . MET A 1 174 ? -12.178 12.739 8.598 1.00 85.19 174 MET A CA 1
ATOM 1339 C C . MET A 1 174 ? -11.553 14.038 9.088 1.00 85.19 174 MET A C 1
ATOM 1341 O O . MET A 1 174 ? -10.597 14.541 8.500 1.00 85.19 174 MET A O 1
ATOM 1345 N N . THR A 1 175 ? -12.083 14.561 10.187 1.00 86.75 175 THR A N 1
ATOM 1346 C CA . THR A 1 175 ? -11.465 15.679 10.902 1.00 86.75 175 THR A CA 1
ATOM 1347 C C . THR A 1 175 ? -10.347 15.197 11.831 1.00 86.75 175 THR A C 1
ATOM 1349 O O . THR A 1 175 ? -10.235 14.009 12.142 1.00 86.75 175 THR A O 1
ATOM 1352 N N . TRP A 1 176 ? -9.542 16.129 12.345 1.00 86.25 176 TRP A N 1
ATOM 1353 C CA . TRP A 1 176 ? -8.579 15.823 13.408 1.00 86.25 176 TRP A CA 1
ATOM 1354 C C . TRP A 1 176 ? -9.249 15.282 14.681 1.00 86.25 176 TRP A C 1
ATOM 1356 O O . TRP A 1 176 ? -8.665 14.433 15.350 1.00 86.25 176 TRP A O 1
ATOM 1366 N N . ASP A 1 177 ? -10.482 15.704 14.984 1.00 87.19 177 ASP A N 1
ATOM 1367 C CA . ASP A 1 177 ? -11.262 15.177 16.112 1.00 87.19 177 ASP A CA 1
ATOM 1368 C C . ASP A 1 177 ? -11.676 13.717 15.885 1.00 87.19 177 ASP A C 1
ATOM 1370 O O . ASP A 1 177 ? -11.591 12.889 16.793 1.00 87.19 177 ASP A O 1
ATOM 1374 N N . ASP A 1 178 ? -12.081 13.379 14.658 1.00 88.88 178 ASP A N 1
ATOM 1375 C CA . ASP A 1 178 ? -12.432 12.009 14.271 1.00 88.88 178 ASP A CA 1
ATOM 1376 C C . ASP A 1 178 ? -11.220 11.071 14.414 1.00 88.88 178 ASP A C 1
ATOM 1378 O O . ASP A 1 178 ? -11.329 9.991 15.002 1.00 88.88 178 ASP A O 1
ATOM 1382 N N . LEU A 1 179 ? -10.044 11.511 13.950 1.00 90.50 179 LEU A N 1
ATOM 1383 C CA . LEU A 1 179 ? -8.791 10.763 14.089 1.00 90.50 179 LEU A CA 1
ATOM 1384 C C . LEU A 1 179 ? -8.357 10.631 15.552 1.00 90.50 179 LEU A C 1
ATOM 1386 O O . LEU A 1 179 ? -7.968 9.543 15.975 1.00 90.50 179 LEU A O 1
ATOM 1390 N N . ALA A 1 180 ? -8.457 11.702 16.343 1.00 90.50 180 ALA A N 1
ATOM 1391 C CA . ALA A 1 180 ? -8.134 11.661 17.766 1.00 90.50 180 ALA A CA 1
ATOM 1392 C C . ALA A 1 180 ? -9.029 10.670 18.524 1.00 90.50 180 ALA A C 1
ATOM 1394 O O . ALA A 1 180 ? -8.538 9.911 19.360 1.00 90.50 180 ALA A O 1
ATOM 1395 N N . ASN A 1 181 ? -10.324 10.622 18.196 1.00 91.12 181 ASN A N 1
ATOM 1396 C CA . ASN A 1 181 ? -11.255 9.656 18.774 1.00 91.12 181 ASN A CA 1
ATOM 1397 C C . ASN A 1 181 ? -10.897 8.210 18.398 1.00 91.12 181 ASN A C 1
ATOM 1399 O O . ASN A 1 181 ? -10.924 7.337 19.264 1.00 91.12 181 ASN A O 1
ATOM 1403 N N . LEU A 1 182 ? -10.528 7.947 17.137 1.00 93.25 182 LEU A N 1
ATOM 1404 C CA . LEU A 1 182 ? -10.058 6.624 16.707 1.00 93.25 182 LEU A CA 1
ATOM 1405 C C . LEU A 1 182 ? -8.790 6.202 17.457 1.00 93.25 182 LEU A C 1
ATOM 1407 O O . LEU A 1 182 ? -8.748 5.104 18.011 1.00 93.25 182 LEU A O 1
ATOM 1411 N N . VAL A 1 183 ? -7.795 7.089 17.540 1.00 94.38 183 VAL A N 1
ATOM 1412 C CA . VAL A 1 183 ? -6.553 6.847 18.291 1.00 94.38 183 VAL A CA 1
ATOM 1413 C C . VAL A 1 183 ? -6.856 6.551 19.759 1.00 94.38 183 VAL A C 1
ATOM 1415 O O . VAL A 1 183 ? -6.361 5.560 20.287 1.00 94.38 183 VAL A O 1
ATOM 1418 N N . ALA A 1 184 ? -7.730 7.331 20.400 1.00 92.75 184 ALA A N 1
ATOM 1419 C CA . ALA A 1 184 ? -8.121 7.105 21.788 1.00 92.75 184 ALA A CA 1
ATOM 1420 C C . ALA A 1 184 ? -8.831 5.755 21.995 1.00 92.75 184 ALA A C 1
ATOM 1422 O O . ALA A 1 184 ? -8.569 5.073 22.984 1.00 92.75 184 ALA A O 1
ATOM 1423 N N . MET A 1 185 ? -9.706 5.333 21.073 1.00 93.25 185 MET A N 1
ATOM 1424 C CA . MET A 1 185 ? -10.387 4.033 21.163 1.00 93.25 185 MET A CA 1
ATOM 1425 C C . MET A 1 185 ? -9.419 2.851 21.064 1.00 93.25 185 MET A C 1
ATOM 1427 O O . MET A 1 185 ? -9.604 1.861 21.779 1.00 93.25 185 MET A O 1
ATOM 1431 N N . VAL A 1 186 ? -8.411 2.962 20.193 1.00 94.75 186 VAL A N 1
ATOM 1432 C CA . VAL A 1 186 ? -7.340 1.969 20.039 1.00 94.75 186 VAL A CA 1
ATOM 1433 C C . VAL A 1 186 ? -6.450 1.959 21.281 1.00 94.75 186 VAL A C 1
ATOM 1435 O O . VAL A 1 186 ? -6.201 0.899 21.849 1.00 94.75 186 VAL A O 1
ATOM 1438 N N . GLU A 1 187 ? -6.039 3.133 21.764 1.00 93.88 187 GLU A N 1
ATOM 1439 C CA . GLU A 1 187 ? -5.201 3.283 22.956 1.00 93.88 187 GLU A CA 1
ATOM 1440 C C . GLU A 1 187 ? -5.876 2.710 24.216 1.00 93.88 187 GLU A C 1
ATOM 1442 O O . GLU A 1 187 ? -5.263 1.956 24.966 1.00 93.88 187 GLU A O 1
ATOM 1447 N N . GLN A 1 188 ? -7.172 2.964 24.421 1.00 91.50 188 GLN A N 1
ATOM 1448 C CA . GLN A 1 188 ? -7.945 2.376 25.528 1.00 91.50 188 GLN A CA 1
ATOM 1449 C C . GLN A 1 188 ? -7.957 0.841 25.516 1.00 91.50 188 GLN A C 1
ATOM 1451 O O . GLN A 1 188 ? -8.189 0.209 26.546 1.00 91.50 188 GLN A O 1
ATOM 1456 N N . ARG A 1 189 ? -7.727 0.237 24.347 1.00 92.38 189 ARG A N 1
ATOM 1457 C CA . ARG A 1 189 ? -7.734 -1.209 24.110 1.00 92.38 189 ARG A CA 1
ATOM 1458 C C . ARG A 1 189 ? -6.340 -1.740 23.780 1.00 92.38 189 ARG A C 1
ATOM 1460 O O . ARG A 1 189 ? -6.221 -2.844 23.258 1.00 92.38 189 ARG A O 1
ATOM 1467 N N . TRP A 1 190 ? -5.290 -0.993 24.126 1.00 92.44 190 TRP A N 1
ATOM 1468 C CA . TRP A 1 190 ? -3.889 -1.295 23.819 1.00 92.44 190 TRP A CA 1
ATOM 1469 C C . TRP A 1 190 ? -3.501 -2.759 24.059 1.00 92.44 190 TRP A C 1
ATOM 1471 O O . TRP A 1 190 ? -2.977 -3.429 23.172 1.00 92.44 190 TRP A O 1
ATOM 1481 N N . SER A 1 191 ? -3.843 -3.291 25.236 1.00 91.25 191 SER A N 1
ATOM 1482 C CA . SER A 1 191 ? -3.502 -4.659 25.649 1.00 91.25 191 SER A CA 1
ATOM 1483 C C . SER A 1 191 ? -4.163 -5.763 24.815 1.00 91.25 191 SER A C 1
ATOM 1485 O O . SER A 1 191 ? -3.752 -6.920 24.904 1.00 91.25 191 SER A O 1
ATOM 1487 N N . LEU A 1 192 ? -5.193 -5.445 24.026 1.00 90.19 192 LEU A N 1
ATOM 1488 C CA . LEU A 1 192 ? -5.807 -6.382 23.087 1.00 90.19 192 LEU A CA 1
ATOM 1489 C C . LEU A 1 192 ? -4.971 -6.532 21.811 1.00 90.19 192 LEU A C 1
ATOM 1491 O O . LEU A 1 192 ? -4.909 -7.624 21.251 1.00 90.19 192 LEU A O 1
ATOM 1495 N N . PHE A 1 193 ? -4.300 -5.462 21.384 1.00 89.81 193 PHE A N 1
ATOM 1496 C CA . PHE A 1 193 ? -3.536 -5.419 20.138 1.00 89.81 193 PHE A CA 1
ATOM 1497 C C . PHE A 1 193 ? -2.071 -5.817 20.315 1.00 89.81 193 PHE A C 1
ATOM 1499 O O . PHE A 1 193 ? -1.473 -6.373 19.400 1.00 89.81 193 PHE A O 1
ATOM 1506 N N . THR A 1 194 ? -1.488 -5.605 21.493 1.00 88.69 194 THR A N 1
ATOM 1507 C CA . THR A 1 194 ? -0.066 -5.903 21.732 1.00 88.69 194 THR A CA 1
ATOM 1508 C C . THR A 1 194 ? 0.239 -7.367 22.044 1.00 88.69 194 THR A C 1
ATOM 1510 O O . THR A 1 194 ? 1.399 -7.739 22.170 1.00 88.69 194 THR A O 1
ATOM 1513 N N . LYS A 1 195 ? -0.782 -8.227 22.133 1.00 86.06 195 LYS A N 1
ATOM 1514 C CA . LYS A 1 195 ? -0.614 -9.675 22.363 1.00 86.06 195 LYS A CA 1
ATOM 1515 C C . LYS A 1 195 ? -0.216 -10.463 21.116 1.00 86.06 195 LYS A C 1
ATOM 1517 O O . LYS A 1 195 ? 0.256 -11.587 21.246 1.00 86.06 195 LYS A O 1
ATOM 1522 N N . SER A 1 196 ? -0.469 -9.920 19.927 1.00 87.69 196 SER A N 1
ATOM 1523 C CA . SER A 1 196 ? -0.150 -10.565 18.652 1.00 87.69 196 SER A CA 1
ATOM 1524 C C . SER A 1 196 ? 0.791 -9.681 17.852 1.00 87.69 196 SER A C 1
ATOM 1526 O O . SER A 1 196 ? 0.517 -8.495 17.676 1.00 87.69 196 SER A O 1
ATOM 1528 N N . ASN A 1 197 ? 1.845 -10.275 17.290 1.00 89.25 197 ASN A N 1
ATOM 1529 C CA . ASN A 1 197 ? 2.797 -9.570 16.431 1.00 89.25 197 ASN A CA 1
ATOM 1530 C C . ASN A 1 197 ? 2.098 -8.903 15.240 1.00 89.25 197 ASN A C 1
ATOM 1532 O O . ASN A 1 197 ? 2.373 -7.745 14.949 1.00 89.25 197 ASN A O 1
ATOM 1536 N N . SER A 1 198 ? 1.135 -9.583 14.608 1.00 89.00 198 SER A N 1
ATOM 1537 C CA . SER A 1 198 ? 0.398 -9.040 13.459 1.00 89.00 198 SER A CA 1
ATOM 1538 C C . SER A 1 198 ? -0.470 -7.833 13.831 1.00 89.00 198 SER A C 1
ATOM 1540 O O . SER A 1 198 ? -0.495 -6.834 13.113 1.00 89.00 198 SER A O 1
ATOM 1542 N N . LEU A 1 199 ? -1.137 -7.880 14.989 1.00 91.94 199 LEU A N 1
ATOM 1543 C CA . LEU A 1 199 ? -1.938 -6.763 15.499 1.00 91.94 199 LEU A CA 1
ATOM 1544 C C . LEU A 1 199 ? -1.052 -5.591 15.935 1.00 91.94 199 LEU A C 1
ATOM 1546 O O . LEU A 1 199 ? -1.404 -4.438 15.698 1.00 91.94 199 LEU A O 1
ATOM 1550 N N . CYS A 1 200 ? 0.121 -5.870 16.501 1.00 93.25 200 CYS A N 1
ATOM 1551 C CA . CYS A 1 200 ? 1.104 -4.845 16.832 1.00 93.25 200 CYS A CA 1
ATOM 1552 C C . CYS A 1 200 ? 1.684 -4.181 15.565 1.00 93.25 200 CYS A C 1
ATOM 1554 O O . CYS A 1 200 ? 1.776 -2.957 15.485 1.00 93.25 200 CYS A O 1
ATOM 1556 N N . CYS A 1 201 ? 1.969 -4.953 14.511 1.00 92.94 201 CYS A N 1
ATOM 1557 C CA . CYS A 1 201 ? 2.330 -4.410 13.199 1.00 92.94 201 CYS A CA 1
ATOM 1558 C C . CYS A 1 201 ? 1.211 -3.541 12.598 1.00 92.94 201 CYS A C 1
ATOM 1560 O O . CYS A 1 201 ? 1.502 -2.533 11.951 1.00 92.94 201 CYS A O 1
ATOM 1562 N N . LEU A 1 202 ? -0.062 -3.893 12.811 1.00 94.19 202 LEU A N 1
ATOM 1563 C CA . LEU A 1 202 ? -1.197 -3.068 12.391 1.00 94.19 202 LEU A CA 1
ATOM 1564 C C . LEU A 1 202 ? -1.288 -1.755 13.190 1.00 94.19 202 LEU A C 1
ATOM 1566 O O . LEU A 1 202 ? -1.555 -0.714 12.591 1.00 94.19 202 LEU A O 1
ATOM 1570 N N . LEU A 1 203 ? -1.013 -1.766 14.503 1.00 95.56 203 LEU A N 1
ATOM 1571 C CA . LEU A 1 203 ? -0.910 -0.539 15.312 1.00 95.56 203 LEU A CA 1
ATOM 1572 C C . LEU A 1 203 ? 0.134 0.419 14.734 1.00 95.56 203 LEU A C 1
ATOM 1574 O O . LEU A 1 203 ? -0.159 1.595 14.520 1.00 95.56 203 LEU A O 1
ATOM 1578 N N . LEU A 1 204 ? 1.333 -0.094 14.446 1.00 95.56 204 LEU A N 1
ATOM 1579 C CA . LEU A 1 204 ? 2.432 0.696 13.890 1.00 95.56 204 LEU A CA 1
ATOM 1580 C C . LEU A 1 204 ? 2.035 1.342 12.557 1.00 95.56 204 LEU A C 1
ATOM 1582 O O . LEU A 1 204 ? 2.247 2.541 12.377 1.00 95.56 204 LEU A O 1
ATOM 1586 N N . GLN A 1 205 ? 1.397 0.576 11.667 1.00 95.06 205 GLN A N 1
ATOM 1587 C CA . GLN A 1 205 ? 0.893 1.073 10.382 1.00 95.06 205 GLN A CA 1
ATOM 1588 C C . GLN A 1 205 ? -0.203 2.126 10.535 1.00 95.06 205 GLN A C 1
ATOM 1590 O O . GLN A 1 205 ? -0.192 3.141 9.834 1.00 95.06 205 GLN A O 1
ATOM 1595 N N . PHE A 1 206 ? -1.139 1.911 11.455 1.00 96.00 206 PHE A N 1
ATOM 1596 C CA . PHE A 1 206 ? -2.228 2.846 11.697 1.00 96.00 206 PHE A CA 1
ATOM 1597 C C . PHE A 1 206 ? -1.703 4.182 12.234 1.00 96.00 206 PHE A C 1
ATOM 1599 O O . PHE A 1 206 ? -1.988 5.233 11.658 1.00 96.00 206 PHE A O 1
ATOM 1606 N N . PHE A 1 207 ? -0.883 4.162 13.287 1.00 96.31 207 PHE A N 1
ATOM 1607 C CA . PHE A 1 207 ? -0.361 5.390 13.887 1.00 96.31 207 PHE A CA 1
ATOM 1608 C C . PHE A 1 207 ? 0.583 6.146 12.951 1.00 96.31 207 PHE A C 1
ATOM 1610 O O . PHE A 1 207 ? 0.503 7.373 12.884 1.00 96.31 207 PHE A O 1
ATOM 1617 N N . SER A 1 208 ? 1.430 5.460 12.177 1.00 94.56 208 SER A N 1
ATOM 1618 C CA . SER A 1 208 ? 2.266 6.143 11.182 1.00 94.56 208 SER A CA 1
ATOM 1619 C C . SER A 1 208 ? 1.451 6.749 10.049 1.00 94.56 208 SER A C 1
ATOM 1621 O O . SER A 1 208 ? 1.799 7.823 9.557 1.00 94.56 208 SER A O 1
ATOM 1623 N N . SER A 1 209 ? 0.338 6.113 9.677 1.00 93.12 209 SER A N 1
ATOM 1624 C CA . SER A 1 209 ? -0.594 6.671 8.703 1.00 93.12 209 SER A CA 1
ATOM 1625 C C . SER A 1 209 ? -1.229 7.949 9.238 1.00 93.12 209 SER A C 1
ATOM 1627 O O . SER A 1 209 ? -1.186 8.950 8.534 1.00 93.12 209 SER A O 1
ATOM 1629 N N . VAL A 1 210 ? -1.692 7.971 10.499 1.00 91.94 210 VAL A N 1
ATOM 1630 C CA . VAL A 1 210 ? -2.189 9.190 11.176 1.00 91.94 210 VAL A CA 1
ATOM 1631 C C . VAL A 1 210 ? -1.121 10.295 11.208 1.00 91.94 210 VAL A C 1
ATOM 1633 O O . VAL A 1 210 ? -1.419 11.457 10.928 1.00 91.94 210 VAL A O 1
ATOM 1636 N N . ILE A 1 211 ? 0.138 9.945 11.492 1.00 91.19 211 ILE A N 1
ATOM 1637 C CA . ILE A 1 211 ? 1.272 10.884 11.467 1.00 91.19 211 ILE A CA 1
ATOM 1638 C C . ILE A 1 211 ? 1.482 11.479 10.067 1.00 91.19 211 ILE A C 1
ATOM 1640 O O . ILE A 1 211 ? 1.732 12.683 9.937 1.00 91.19 211 ILE A O 1
ATOM 1644 N N . ALA A 1 212 ? 1.360 10.657 9.027 1.00 89.38 212 ALA A N 1
ATOM 1645 C CA . ALA A 1 212 ? 1.555 11.056 7.639 1.00 89.38 212 ALA A CA 1
ATOM 1646 C C . ALA A 1 212 ? 0.387 11.866 7.051 1.00 89.38 212 ALA A C 1
ATOM 1648 O O . ALA A 1 212 ? 0.565 12.479 6.003 1.00 89.38 212 ALA A O 1
ATOM 1649 N N . VAL A 1 213 ? -0.786 11.900 7.698 1.00 86.75 213 VAL A N 1
ATOM 1650 C CA . VAL A 1 213 ? -1.944 12.630 7.162 1.00 86.75 213 VAL A CA 1
ATOM 1651 C C . VAL A 1 213 ? -1.692 14.137 7.123 1.00 86.75 213 VAL A C 1
ATOM 1653 O O . VAL A 1 213 ? -1.259 14.755 8.102 1.00 86.75 213 VAL A O 1
ATOM 1656 N N . GLU A 1 214 ? -2.053 14.734 5.994 1.00 75.00 214 GLU A N 1
ATOM 1657 C CA . GLU A 1 214 ? -2.186 16.172 5.782 1.00 75.00 214 GLU A CA 1
ATOM 1658 C C . GLU A 1 214 ? -3.685 16.495 5.633 1.00 75.00 214 GLU A C 1
ATOM 1660 O O . GLU A 1 214 ? -4.219 16.493 4.528 1.00 75.00 214 GLU A O 1
ATOM 1665 N N . VAL A 1 215 ? -4.408 16.687 6.747 1.00 59.97 215 VAL A N 1
ATOM 1666 C CA . VAL A 1 215 ? -5.820 17.130 6.707 1.00 59.97 215 VAL A CA 1
ATOM 1667 C C . VAL A 1 215 ? -5.858 18.646 6.523 1.00 59.97 215 VAL A C 1
ATOM 1669 O O . VAL A 1 215 ? -5.067 19.346 7.166 1.00 59.97 215 VAL A O 1
ATOM 1672 N N . SER A 1 216 ? -6.790 19.151 5.704 1.00 57.81 216 SER A N 1
ATOM 1673 C CA . SER A 1 216 ? -7.006 20.587 5.499 1.00 57.81 216 SER A CA 1
ATOM 1674 C C . SER A 1 216 ? -7.106 21.328 6.837 1.00 57.81 216 SER A C 1
ATOM 1676 O O . SER A 1 216 ? -7.961 21.046 7.683 1.00 57.81 216 SER A O 1
ATOM 1678 N N . THR A 1 217 ? -6.194 22.276 7.056 1.00 53.72 217 THR A N 1
ATOM 1679 C CA . THR A 1 217 ? -6.187 23.149 8.229 1.00 53.72 217 THR A CA 1
ATOM 1680 C C . THR A 1 217 ? -7.158 24.303 7.997 1.00 53.72 217 THR A C 1
ATOM 1682 O O . THR A 1 217 ? -6.738 25.444 7.804 1.00 53.72 217 THR A O 1
ATOM 1685 N N . GLU A 1 218 ? -8.465 24.038 7.975 1.00 44.56 218 GLU A N 1
ATOM 1686 C CA . GLU A 1 218 ? -9.421 25.140 8.085 1.00 44.56 218 GLU A CA 1
ATOM 1687 C C . GLU A 1 218 ? -9.194 25.869 9.412 1.00 44.56 218 GLU A C 1
ATOM 1689 O O . GLU A 1 218 ? -9.078 25.249 10.478 1.00 44.56 218 GLU A O 1
ATOM 1694 N N . ALA A 1 219 ? -9.115 27.200 9.331 1.00 42.00 219 ALA A N 1
ATOM 1695 C CA . ALA A 1 219 ? -8.887 28.061 10.478 1.00 42.00 219 ALA A CA 1
ATOM 1696 C C . ALA A 1 219 ? -9.906 27.761 11.598 1.00 42.00 219 ALA A C 1
ATOM 1698 O O . ALA A 1 219 ? -11.083 27.502 11.322 1.00 42.00 219 ALA A O 1
ATOM 1699 N N . PRO A 1 220 ? -9.476 27.765 12.871 1.00 44.97 220 PRO A N 1
ATOM 1700 C CA . PRO A 1 220 ? -10.354 27.454 13.986 1.00 44.97 220 PRO A CA 1
ATOM 1701 C C . PRO A 1 220 ? -11.510 28.456 14.049 1.00 44.97 220 PRO A C 1
ATOM 1703 O O . PRO A 1 220 ? -11.302 29.657 14.214 1.00 44.97 220 PRO A O 1
ATOM 1706 N N . MET A 1 221 ? -12.742 27.950 13.971 1.00 42.03 221 MET A N 1
ATOM 1707 C CA . MET A 1 221 ? -13.904 28.703 14.437 1.00 42.03 221 MET A CA 1
ATOM 1708 C C . MET A 1 221 ? -13.739 28.929 15.950 1.00 42.03 221 MET A C 1
ATOM 1710 O O . MET A 1 221 ? -13.490 27.957 16.674 1.00 42.03 221 MET A O 1
ATOM 1714 N N . PRO A 1 222 ? -13.851 30.169 16.457 1.00 36.75 222 PRO A N 1
ATOM 1715 C CA . PRO A 1 222 ? -13.681 30.437 17.879 1.00 36.75 222 PRO A CA 1
ATOM 1716 C C . PRO A 1 222 ? -14.714 29.656 18.707 1.00 36.75 222 PRO A C 1
ATOM 1718 O O . PRO A 1 222 ? -15.913 29.763 18.458 1.00 36.75 222 PRO A O 1
ATOM 1721 N N . GLY A 1 223 ? -14.258 28.889 19.706 1.00 49.25 223 GLY A N 1
ATOM 1722 C CA . GLY A 1 223 ? -15.122 28.304 20.745 1.00 49.25 223 GLY A CA 1
ATOM 1723 C C . GLY A 1 223 ? -15.285 26.777 20.757 1.00 49.25 223 GLY A C 1
ATOM 1724 O O . GLY A 1 223 ? -15.918 26.268 21.678 1.00 49.25 223 GLY A O 1
ATOM 1725 N N . ILE A 1 224 ? -14.705 26.030 19.810 1.00 54.12 224 ILE A N 1
ATOM 1726 C CA . ILE A 1 224 ? -14.730 24.553 19.817 1.00 54.12 224 ILE A CA 1
ATOM 1727 C C . ILE A 1 224 ? -13.329 24.023 20.149 1.00 54.12 224 ILE A C 1
ATOM 1729 O O . ILE A 1 224 ? -12.362 24.351 19.464 1.00 54.12 224 ILE A O 1
ATOM 1733 N N . LEU A 1 225 ? -13.218 23.200 21.200 1.00 56.34 225 LEU A N 1
ATOM 1734 C CA . LEU A 1 225 ? -12.003 22.438 21.506 1.00 56.34 225 LEU A CA 1
ATOM 1735 C C . LEU A 1 225 ? -11.784 21.411 20.387 1.00 56.34 225 LEU A C 1
ATOM 1737 O O . LEU A 1 225 ? -12.411 20.357 20.404 1.00 56.34 225 LEU A O 1
ATOM 1741 N N . ARG A 1 226 ? -10.936 21.743 19.410 1.00 64.31 226 ARG A N 1
ATOM 1742 C CA . ARG A 1 226 ? -10.494 20.821 18.356 1.00 64.31 226 ARG A CA 1
ATOM 1743 C C . ARG A 1 226 ? -9.185 20.147 18.757 1.00 64.31 226 ARG A C 1
ATOM 1745 O O . ARG A 1 226 ? -8.352 20.755 19.431 1.00 64.31 226 ARG A O 1
ATOM 1752 N N . ALA A 1 227 ? -8.994 18.909 18.322 1.00 70.50 227 ALA A N 1
ATOM 1753 C CA . ALA A 1 227 ? -7.753 18.175 18.470 1.00 70.50 227 ALA A CA 1
ATOM 1754 C C . ALA A 1 227 ? -6.616 18.929 17.771 1.00 70.50 227 ALA A C 1
ATOM 1756 O O . ALA A 1 227 ? -6.672 19.196 16.571 1.00 70.50 227 ALA A O 1
ATOM 1757 N N . ASP A 1 228 ? -5.578 19.268 18.537 1.00 81.12 228 ASP A N 1
ATOM 1758 C CA . ASP A 1 228 ? -4.347 19.835 17.996 1.00 81.12 228 ASP A CA 1
ATOM 1759 C C . ASP A 1 228 ? -3.619 18.754 17.170 1.00 81.12 228 ASP A C 1
ATOM 1761 O O . ASP A 1 228 ? -3.189 17.743 17.746 1.00 81.12 228 ASP A O 1
ATOM 1765 N N . PRO A 1 229 ? -3.454 18.951 15.847 1.00 83.00 229 PRO A N 1
ATOM 1766 C CA . PRO A 1 229 ? -2.793 17.986 14.973 1.00 83.00 229 PRO A CA 1
ATOM 1767 C C . PRO A 1 229 ? -1.379 17.656 15.438 1.00 83.00 229 PRO A C 1
ATOM 1769 O O . PRO A 1 229 ? -0.943 16.511 15.359 1.00 83.00 229 PRO A O 1
ATOM 1772 N N . VAL A 1 230 ? -0.655 18.650 15.952 1.00 84.12 230 VAL A N 1
ATOM 1773 C CA . VAL A 1 230 ? 0.720 18.475 16.406 1.00 84.12 230 VAL A CA 1
ATOM 1774 C C . VAL A 1 230 ? 0.741 17.582 17.641 1.00 84.12 230 VAL A C 1
ATOM 1776 O O . VAL A 1 230 ? 1.512 16.628 17.687 1.00 84.12 230 VAL A O 1
ATOM 1779 N N . LEU A 1 231 ? -0.128 17.831 18.624 1.00 85.62 231 LEU A N 1
ATOM 1780 C CA . LEU A 1 231 ? -0.195 17.001 19.833 1.00 85.62 231 LEU A CA 1
ATOM 1781 C C . LEU A 1 231 ? -0.657 15.571 19.529 1.00 85.62 231 LEU A C 1
ATOM 1783 O O . LEU A 1 231 ? -0.112 14.631 20.106 1.00 85.62 231 LEU A O 1
ATOM 1787 N N . LEU A 1 232 ? -1.602 15.393 18.601 1.00 87.94 232 LEU A N 1
ATOM 1788 C CA . LEU A 1 232 ? -2.041 14.065 18.172 1.00 87.94 232 LEU A CA 1
ATOM 1789 C C . LEU A 1 232 ? -0.903 13.285 17.501 1.00 87.94 232 LEU A C 1
ATOM 1791 O O . LEU A 1 232 ? -0.681 12.123 17.839 1.00 87.94 232 LEU A O 1
ATOM 1795 N N . LYS A 1 233 ? -0.151 13.917 16.591 1.00 90.69 233 LYS A N 1
ATOM 1796 C CA . LYS A 1 233 ? 0.990 13.274 15.921 1.00 90.69 233 LYS A CA 1
ATOM 1797 C C . LYS A 1 233 ? 2.108 12.916 16.900 1.00 90.69 233 LYS A C 1
ATOM 1799 O O . LYS A 1 233 ? 2.703 11.852 16.775 1.00 90.69 233 LYS A O 1
ATOM 1804 N N . GLU A 1 234 ? 2.364 13.754 17.902 1.00 88.44 234 GLU A N 1
ATOM 1805 C CA . GLU A 1 234 ? 3.317 13.452 18.983 1.00 88.44 234 GLU A CA 1
ATOM 1806 C C . GLU A 1 234 ? 2.847 12.272 19.843 1.00 88.44 234 GLU A C 1
ATOM 1808 O O . GLU A 1 234 ? 3.646 11.395 20.166 1.00 88.44 234 GLU A O 1
ATOM 1813 N N . ARG A 1 235 ? 1.547 12.193 20.168 1.00 90.25 235 ARG A N 1
ATOM 1814 C CA . ARG A 1 235 ? 0.997 11.035 20.886 1.00 90.25 235 ARG A CA 1
ATOM 1815 C C . ARG A 1 235 ? 1.117 9.758 20.060 1.00 90.25 235 ARG A C 1
ATOM 1817 O O . ARG A 1 235 ? 1.552 8.744 20.593 1.00 90.25 235 ARG A O 1
ATOM 1824 N N . CYS A 1 236 ? 0.788 9.818 18.770 1.00 94.31 236 CYS A N 1
ATOM 1825 C CA . CYS A 1 236 ? 0.957 8.688 17.859 1.00 94.31 236 CYS A CA 1
ATOM 1826 C C . CYS A 1 236 ? 2.424 8.252 17.782 1.00 94.31 236 CYS A C 1
ATOM 1828 O O . CYS A 1 236 ? 2.690 7.059 17.806 1.00 94.31 236 CYS A O 1
ATOM 1830 N N . LEU A 1 237 ? 3.378 9.190 17.750 1.00 93.56 237 LEU A N 1
ATOM 1831 C CA . LEU A 1 237 ? 4.805 8.861 17.736 1.00 93.56 237 LEU A CA 1
ATOM 1832 C C . LEU A 1 237 ? 5.235 8.124 19.014 1.00 93.56 237 LEU A C 1
ATOM 1834 O O . LEU A 1 237 ? 5.965 7.143 18.920 1.00 93.56 237 LEU A O 1
ATOM 1838 N N . GLN A 1 238 ? 4.740 8.543 20.185 1.00 92.75 238 GLN A N 1
ATOM 1839 C CA . GLN A 1 238 ? 4.983 7.822 21.439 1.00 92.75 238 GLN A CA 1
ATOM 1840 C C . GLN A 1 238 ? 4.397 6.405 21.397 1.00 92.75 238 GLN A C 1
ATOM 1842 O O . GLN A 1 238 ? 5.082 5.454 21.743 1.00 92.75 238 GLN A O 1
ATOM 1847 N N . LEU A 1 239 ? 3.158 6.247 20.920 1.00 94.62 239 LEU A N 1
ATOM 1848 C CA . LEU A 1 239 ? 2.530 4.927 20.789 1.00 94.62 239 LEU A CA 1
ATOM 1849 C C . LEU A 1 239 ? 3.287 4.031 19.798 1.00 94.62 239 LEU A C 1
ATOM 1851 O O . LEU A 1 239 ? 3.394 2.828 20.007 1.00 94.62 239 LEU A O 1
ATOM 1855 N N . VAL A 1 240 ? 3.850 4.601 18.730 1.00 95.69 240 VAL A N 1
ATOM 1856 C CA . VAL A 1 240 ? 4.722 3.864 17.806 1.00 95.69 240 VAL A CA 1
ATOM 1857 C C . VAL A 1 240 ? 5.998 3.406 18.511 1.00 95.69 240 VAL A C 1
ATOM 1859 O O . VAL A 1 240 ? 6.397 2.261 18.313 1.00 95.69 240 VAL A O 1
ATOM 1862 N N . HIS A 1 241 ? 6.625 4.256 19.328 1.00 93.88 241 HIS A N 1
ATOM 1863 C CA . HIS A 1 241 ? 7.789 3.865 20.128 1.00 93.88 241 HIS A CA 1
ATOM 1864 C C . HIS A 1 241 ? 7.433 2.699 21.063 1.00 93.88 241 HIS A C 1
ATOM 1866 O O . HIS A 1 241 ? 8.061 1.648 20.986 1.00 93.88 241 HIS A O 1
ATOM 1872 N N . ASP A 1 242 ? 6.355 2.830 21.840 1.00 93.56 242 ASP A N 1
ATOM 1873 C CA . ASP A 1 242 ? 5.906 1.804 22.790 1.00 93.56 242 ASP A CA 1
ATOM 1874 C C . ASP A 1 242 ? 5.594 0.458 22.092 1.00 93.56 242 ASP A C 1
ATOM 1876 O O . ASP A 1 242 ? 5.943 -0.610 22.591 1.00 93.56 242 ASP A O 1
ATOM 1880 N N . ALA A 1 243 ? 4.960 0.476 20.911 1.00 94.12 243 ALA A N 1
ATOM 1881 C CA . ALA A 1 243 ? 4.719 -0.736 20.116 1.00 94.12 243 ALA A CA 1
ATOM 1882 C C . ALA A 1 243 ? 6.007 -1.323 19.511 1.00 94.12 243 ALA A C 1
ATOM 1884 O O . ALA A 1 243 ? 6.123 -2.542 19.363 1.00 94.12 243 ALA A O 1
ATOM 1885 N N . THR A 1 244 ? 6.971 -0.471 19.155 1.00 93.44 244 THR A N 1
ATOM 1886 C CA . THR A 1 244 ? 8.270 -0.902 18.622 1.00 93.44 244 THR A CA 1
ATOM 1887 C C . THR A 1 244 ? 9.072 -1.635 19.692 1.00 93.44 244 THR A C 1
ATOM 1889 O O . THR A 1 244 ? 9.626 -2.689 19.387 1.00 93.44 244 THR A O 1
ATOM 1892 N N . ASP A 1 245 ? 9.067 -1.140 20.932 1.00 92.81 245 ASP A N 1
ATOM 1893 C CA . ASP A 1 245 ? 9.725 -1.791 22.071 1.00 92.81 245 ASP A CA 1
ATOM 1894 C C . ASP A 1 245 ? 9.152 -3.197 22.313 1.00 92.81 245 ASP A C 1
ATOM 1896 O O . ASP A 1 245 ? 9.900 -4.163 22.411 1.00 92.81 245 ASP A O 1
ATOM 1900 N N . ILE A 1 246 ? 7.824 -3.359 22.268 1.00 91.94 246 ILE A N 1
ATOM 1901 C CA . ILE A 1 246 ? 7.170 -4.671 22.435 1.00 91.94 246 ILE A CA 1
ATOM 1902 C C . ILE A 1 246 ? 7.616 -5.676 21.360 1.00 91.94 246 ILE A C 1
ATOM 1904 O O . ILE A 1 246 ? 7.859 -6.852 21.652 1.00 91.94 246 ILE A O 1
ATOM 1908 N N . LEU A 1 247 ? 7.717 -5.241 20.100 1.00 91.56 247 LEU A N 1
ATOM 1909 C CA . LEU A 1 247 ? 8.197 -6.109 19.022 1.00 91.56 247 LEU A CA 1
ATOM 1910 C C . LEU A 1 247 ? 9.699 -6.394 19.138 1.00 91.56 247 LEU A C 1
ATOM 1912 O O . LEU A 1 247 ? 10.128 -7.490 18.774 1.00 91.56 247 LEU A O 1
ATOM 1916 N N . ALA A 1 248 ? 10.488 -5.437 19.631 1.00 90.44 248 ALA A N 1
ATOM 1917 C CA . ALA A 1 248 ? 11.910 -5.624 19.885 1.00 90.44 248 ALA A CA 1
ATOM 1918 C C . ALA A 1 248 ? 12.132 -6.673 20.984 1.00 90.44 248 ALA A C 1
ATOM 1920 O O . ALA A 1 248 ? 12.838 -7.647 20.736 1.00 90.44 248 ALA A O 1
ATOM 1921 N N . ASP A 1 249 ? 11.432 -6.559 22.116 1.00 90.50 249 ASP A N 1
ATOM 1922 C CA . ASP A 1 249 ? 11.463 -7.535 23.213 1.00 90.50 249 ASP A CA 1
ATOM 1923 C C . ASP A 1 249 ? 11.071 -8.941 22.729 1.00 90.50 249 ASP A C 1
ATOM 1925 O O . ASP A 1 249 ? 11.684 -9.948 23.088 1.00 90.50 249 ASP A O 1
ATOM 1929 N N . THR A 1 250 ? 10.063 -9.022 21.854 1.00 87.38 250 THR A N 1
ATOM 1930 C CA . THR A 1 250 ? 9.614 -10.289 21.255 1.00 87.38 250 THR A CA 1
ATOM 1931 C C . THR A 1 250 ? 10.702 -10.924 20.383 1.00 87.38 250 THR A C 1
ATOM 1933 O O . THR A 1 250 ? 10.905 -12.142 20.416 1.00 87.38 250 THR A O 1
ATOM 1936 N N . LEU A 1 251 ? 11.418 -10.103 19.611 1.00 85.75 251 LEU A N 1
ATOM 1937 C CA . LEU A 1 251 ? 12.513 -10.547 18.755 1.00 85.75 251 LEU A CA 1
ATOM 1938 C C . LEU A 1 251 ? 13.739 -10.974 19.579 1.00 85.75 251 LEU A C 1
ATOM 1940 O O . LEU A 1 251 ? 14.365 -11.982 19.253 1.00 85.75 251 LEU A O 1
ATOM 1944 N N . GLU A 1 252 ? 14.051 -10.255 20.660 1.00 86.81 252 GLU A N 1
ATOM 1945 C CA . GLU A 1 252 ? 15.107 -10.611 21.618 1.00 86.81 252 GLU A CA 1
ATOM 1946 C C . GLU A 1 252 ? 14.800 -11.919 22.357 1.00 86.81 252 GLU A C 1
ATOM 1948 O O . GLU A 1 252 ? 15.696 -12.735 22.573 1.00 86.81 252 GLU A O 1
ATOM 1953 N N . ALA A 1 253 ? 13.524 -12.186 22.646 1.00 86.25 253 ALA A N 1
ATOM 1954 C CA . ALA A 1 253 ? 13.059 -13.466 23.178 1.00 86.25 253 ALA A CA 1
ATOM 1955 C C . ALA A 1 253 ? 13.134 -14.629 22.162 1.00 86.25 253 ALA A C 1
ATOM 1957 O O . ALA A 1 253 ? 12.763 -15.759 22.484 1.00 86.25 253 ALA A O 1
ATOM 1958 N N . GLY A 1 254 ? 13.599 -14.379 20.932 1.00 79.75 254 GLY A N 1
ATOM 1959 C CA . GLY A 1 254 ? 13.764 -15.390 19.888 1.00 79.75 254 GLY A CA 1
ATOM 1960 C C . GLY A 1 254 ? 12.456 -15.832 19.228 1.00 79.75 254 GLY A C 1
ATOM 1961 O O . GLY A 1 254 ? 12.440 -16.837 18.514 1.00 79.75 254 GLY A O 1
ATOM 1962 N N . ILE A 1 255 ? 11.355 -15.106 19.448 1.00 80.69 255 ILE A N 1
ATOM 1963 C CA . ILE A 1 255 ? 10.067 -15.407 18.824 1.00 80.69 255 ILE A CA 1
ATOM 1964 C C . ILE A 1 255 ? 10.072 -14.793 17.416 1.00 80.69 255 ILE A C 1
ATOM 1966 O O . ILE A 1 255 ? 10.209 -13.575 17.275 1.00 80.69 255 ILE A O 1
ATOM 1970 N N . PRO A 1 256 ? 9.918 -15.597 16.347 1.00 71.44 256 PRO A N 1
ATOM 1971 C CA . PRO A 1 256 ? 9.905 -15.062 14.995 1.00 71.44 256 PRO A CA 1
ATOM 1972 C C . PRO A 1 256 ? 8.678 -14.167 14.795 1.00 71.44 256 PRO A C 1
ATOM 1974 O O . PRO A 1 256 ? 7.539 -14.561 15.063 1.00 71.44 256 PRO A O 1
ATOM 1977 N N . LEU A 1 257 ? 8.908 -12.960 14.283 1.00 77.25 257 LEU A N 1
ATOM 1978 C CA . LEU A 1 257 ? 7.835 -12.097 13.801 1.00 77.25 257 LEU A CA 1
ATOM 1979 C C . LEU A 1 257 ? 7.198 -12.731 12.557 1.00 77.25 257 LEU A C 1
ATOM 1981 O O . LEU A 1 257 ? 7.893 -13.338 11.737 1.00 77.25 257 LEU A O 1
ATOM 1985 N N . THR A 1 258 ? 5.878 -12.601 12.411 1.00 69.81 258 THR A N 1
ATOM 1986 C CA . THR A 1 258 ? 5.155 -13.153 11.259 1.00 69.81 258 THR A CA 1
ATOM 1987 C C . THR A 1 258 ? 5.715 -12.582 9.959 1.00 69.81 258 THR A C 1
ATOM 1989 O O . THR A 1 258 ? 6.002 -11.391 9.854 1.00 69.81 258 THR A O 1
ATOM 1992 N N . TRP A 1 259 ? 5.928 -13.456 8.973 1.00 72.31 259 TRP A N 1
ATOM 1993 C CA . TRP A 1 259 ? 6.426 -13.071 7.659 1.00 72.31 259 TRP A CA 1
ATOM 1994 C C . TRP A 1 259 ? 5.306 -13.157 6.631 1.00 72.31 259 TRP A C 1
ATOM 1996 O O . TRP A 1 259 ? 4.882 -14.248 6.245 1.00 72.31 259 TRP A O 1
ATOM 2006 N N . SER A 1 260 ? 4.869 -12.002 6.139 1.00 84.62 260 SER A N 1
ATOM 2007 C CA . SER A 1 260 ? 4.087 -11.912 4.914 1.00 84.62 260 SER A CA 1
ATOM 2008 C C . SER A 1 260 ? 4.573 -10.741 4.052 1.00 84.62 260 SER A C 1
ATOM 2010 O O . SER A 1 260 ? 5.003 -9.713 4.584 1.00 84.62 260 SER A O 1
ATOM 2012 N N . PRO A 1 261 ? 4.501 -10.850 2.710 1.00 83.69 261 PRO A N 1
ATOM 2013 C CA . PRO A 1 261 ? 4.893 -9.757 1.818 1.00 83.69 261 PRO A CA 1
ATOM 2014 C C . PRO A 1 261 ? 4.133 -8.457 2.099 1.00 83.69 261 PRO A C 1
ATOM 2016 O O . PRO A 1 261 ? 4.709 -7.377 2.004 1.00 83.69 261 PRO A O 1
ATOM 2019 N N . ALA A 1 262 ? 2.851 -8.573 2.460 1.00 85.25 262 ALA A N 1
ATOM 2020 C CA . ALA A 1 262 ? 1.993 -7.441 2.777 1.00 85.25 262 ALA A CA 1
ATOM 2021 C C . ALA A 1 262 ? 2.402 -6.769 4.096 1.00 85.25 262 ALA A C 1
ATOM 2023 O O . ALA A 1 262 ? 2.581 -5.554 4.116 1.00 85.25 262 ALA A O 1
ATOM 2024 N N . GLU A 1 263 ? 2.624 -7.541 5.168 1.00 86.56 263 GLU A N 1
ATOM 2025 C CA . GLU A 1 263 ? 3.088 -6.987 6.448 1.00 86.56 263 GLU A CA 1
ATOM 2026 C C . GLU A 1 263 ? 4.461 -6.327 6.298 1.00 86.56 263 GLU A C 1
ATOM 2028 O O . GLU A 1 263 ? 4.642 -5.206 6.762 1.00 86.56 263 GLU A O 1
ATOM 2033 N N . LEU A 1 264 ? 5.409 -6.951 5.587 1.00 88.94 264 LEU A N 1
ATOM 2034 C CA . LEU A 1 264 ? 6.730 -6.358 5.357 1.00 88.94 264 LEU A CA 1
ATOM 2035 C C . LEU A 1 264 ? 6.639 -5.029 4.600 1.00 88.94 264 LEU A C 1
ATOM 2037 O O . LEU A 1 264 ? 7.288 -4.053 4.978 1.00 88.94 264 LEU A O 1
ATOM 2041 N N . GLN A 1 265 ? 5.839 -4.974 3.531 1.00 90.25 265 GLN A N 1
ATOM 2042 C CA . GLN A 1 265 ? 5.606 -3.729 2.798 1.00 90.25 265 GLN A CA 1
ATOM 2043 C C . GLN A 1 265 ? 4.959 -2.667 3.692 1.00 90.25 265 GLN A C 1
ATOM 2045 O O . GLN A 1 265 ? 5.389 -1.512 3.656 1.00 90.25 265 GLN A O 1
ATOM 2050 N N . GLY A 1 266 ? 3.986 -3.062 4.517 1.00 90.56 266 GLY A N 1
ATOM 2051 C CA . GLY A 1 266 ? 3.354 -2.209 5.518 1.00 90.56 266 GLY A CA 1
ATOM 2052 C C . GLY A 1 266 ? 4.380 -1.615 6.480 1.00 90.56 266 GLY A C 1
ATOM 2053 O O . GLY A 1 266 ? 4.495 -0.397 6.579 1.00 90.56 266 GLY A O 1
ATOM 2054 N N . MET A 1 267 ? 5.215 -2.452 7.098 1.00 92.81 267 MET A N 1
ATOM 2055 C CA . MET A 1 267 ? 6.279 -2.025 8.013 1.00 92.81 267 MET A CA 1
ATOM 2056 C C . MET A 1 267 ? 7.322 -1.120 7.342 1.00 92.81 267 MET A C 1
ATOM 2058 O O . MET A 1 267 ? 7.748 -0.121 7.921 1.00 92.81 267 MET A O 1
ATOM 2062 N N . CYS A 1 268 ? 7.700 -1.394 6.092 1.00 92.62 268 CYS A N 1
ATOM 2063 C CA . CYS A 1 268 ? 8.586 -0.506 5.335 1.00 92.62 268 CYS A CA 1
ATOM 2064 C C . CYS A 1 268 ? 7.939 0.866 5.067 1.00 92.62 268 CYS A C 1
ATOM 2066 O O . CYS A 1 268 ? 8.616 1.898 5.123 1.00 92.62 268 CYS A O 1
ATOM 2068 N N . ARG A 1 269 ? 6.622 0.904 4.810 1.00 91.81 269 ARG A N 1
ATOM 2069 C CA . ARG A 1 269 ? 5.859 2.155 4.670 1.00 91.81 269 ARG A CA 1
ATOM 2070 C C . ARG A 1 269 ? 5.854 2.948 5.977 1.00 91.81 269 ARG A C 1
ATOM 2072 O O . ARG A 1 269 ? 6.072 4.158 5.917 1.00 91.81 269 ARG A O 1
ATOM 2079 N N . VAL A 1 270 ? 5.709 2.280 7.127 1.00 94.44 270 VAL A N 1
ATOM 2080 C CA . VAL A 1 270 ? 5.827 2.900 8.462 1.00 94.44 270 VAL A CA 1
ATOM 2081 C C . VAL A 1 270 ? 7.171 3.612 8.607 1.00 94.44 270 VAL A C 1
ATOM 2083 O O . VAL A 1 270 ? 7.206 4.807 8.894 1.00 94.44 270 VAL A O 1
ATOM 2086 N N . VAL A 1 271 ? 8.282 2.921 8.319 1.00 94.62 271 VAL A N 1
ATOM 2087 C CA . VAL A 1 271 ? 9.634 3.510 8.386 1.00 94.62 271 VAL A CA 1
ATOM 2088 C C . VAL A 1 271 ? 9.741 4.752 7.499 1.00 94.62 271 VAL A C 1
ATOM 2090 O O . VAL A 1 271 ? 10.259 5.779 7.935 1.00 94.62 271 VAL A O 1
ATOM 2093 N N . LYS A 1 272 ? 9.223 4.695 6.266 1.00 91.88 272 LYS A N 1
ATOM 2094 C CA . LYS A 1 272 ? 9.249 5.830 5.331 1.00 91.88 272 LYS A CA 1
ATOM 2095 C C . LYS A 1 272 ? 8.450 7.032 5.852 1.00 91.88 272 LYS A C 1
ATOM 2097 O O . LYS A 1 272 ? 8.950 8.156 5.797 1.00 91.88 272 LYS A O 1
ATOM 2102 N N . GLN A 1 273 ? 7.237 6.802 6.357 1.00 92.00 273 GLN A N 1
ATOM 2103 C CA . GLN A 1 273 ? 6.361 7.844 6.907 1.00 92.00 273 GLN A CA 1
ATOM 2104 C C . GLN A 1 273 ? 6.987 8.511 8.140 1.00 92.00 273 GLN A C 1
ATOM 2106 O O . GLN A 1 273 ? 7.072 9.739 8.201 1.00 92.00 273 GLN A O 1
ATOM 2111 N N . LEU A 1 274 ? 7.498 7.713 9.083 1.00 92.94 274 LEU A N 1
ATOM 2112 C CA . LEU A 1 274 ? 8.160 8.216 10.289 1.00 92.94 274 LEU A CA 1
ATOM 2113 C C . LEU A 1 274 ? 9.444 8.970 9.957 1.00 92.94 274 LEU A C 1
ATOM 2115 O O . LEU A 1 274 ? 9.656 10.066 10.469 1.00 92.94 274 LEU A O 1
ATOM 2119 N N . ARG A 1 275 ? 10.270 8.439 9.043 1.00 91.56 275 ARG A N 1
ATOM 2120 C CA . ARG A 1 275 ? 11.483 9.119 8.579 1.00 91.56 275 ARG A CA 1
ATOM 2121 C C . ARG A 1 275 ? 11.141 10.510 8.062 1.00 91.56 275 ARG A C 1
ATOM 2123 O O . ARG A 1 275 ? 11.778 11.470 8.483 1.00 91.56 275 ARG A O 1
ATOM 2130 N N . HIS A 1 276 ? 10.147 10.626 7.184 1.00 90.44 276 HIS A N 1
ATOM 2131 C CA . HIS A 1 276 ? 9.722 11.918 6.652 1.00 90.44 276 HIS A CA 1
ATOM 2132 C C . HIS A 1 276 ? 9.267 12.871 7.768 1.00 90.44 276 HIS A C 1
ATOM 2134 O O . HIS A 1 276 ? 9.790 13.981 7.874 1.00 90.44 276 HIS A O 1
ATOM 2140 N N . TYR A 1 277 ? 8.368 12.418 8.646 1.00 89.50 277 TYR A N 1
ATOM 2141 C CA . TYR A 1 277 ? 7.845 13.234 9.740 1.00 89.50 277 TYR A CA 1
ATOM 2142 C C . TYR A 1 277 ? 8.932 13.697 10.719 1.00 89.50 277 TYR A C 1
ATOM 2144 O O . TYR A 1 277 ? 9.001 14.880 11.044 1.00 89.50 277 TYR A O 1
ATOM 2152 N N . GLU A 1 278 ? 9.809 12.798 11.171 1.00 88.06 278 GLU A N 1
ATOM 2153 C CA . GLU A 1 278 ? 10.868 13.129 12.129 1.00 88.06 278 GLU A CA 1
ATOM 2154 C C . GLU A 1 278 ? 11.924 14.065 11.514 1.00 88.06 278 GLU A C 1
ATOM 2156 O O . GLU A 1 278 ? 12.403 14.966 12.205 1.00 88.06 278 GLU A O 1
ATOM 2161 N N . HIS A 1 279 ? 12.226 13.947 10.211 1.00 86.81 279 HIS A N 1
ATOM 2162 C CA . HIS A 1 279 ? 13.091 14.912 9.513 1.00 86.81 279 HIS A CA 1
ATOM 2163 C C . HIS A 1 279 ? 12.451 16.307 9.485 1.00 86.81 279 HIS A C 1
ATOM 2165 O O . HIS A 1 279 ? 13.089 17.280 9.892 1.00 86.81 279 HIS A O 1
ATOM 2171 N N . VAL A 1 280 ? 11.176 16.411 9.094 1.00 83.88 280 VAL A N 1
ATOM 2172 C CA . VAL A 1 280 ? 10.445 17.690 9.081 1.00 83.88 280 VAL A CA 1
ATOM 2173 C C . VAL A 1 280 ? 10.355 18.280 10.497 1.00 83.88 280 VAL A C 1
ATOM 2175 O O . VAL A 1 280 ? 10.721 19.438 10.707 1.00 83.88 280 VAL A O 1
ATOM 2178 N N . ARG A 1 281 ? 9.981 17.477 11.503 1.00 78.88 281 ARG A N 1
ATOM 2179 C CA . ARG A 1 281 ? 9.914 17.868 12.926 1.00 78.88 281 ARG A CA 1
ATOM 2180 C C . ARG A 1 281 ? 11.250 18.408 13.435 1.00 78.88 281 ARG A C 1
ATOM 2182 O O . ARG A 1 281 ? 11.263 19.421 14.132 1.00 78.88 281 ARG A O 1
ATOM 2189 N N . SER A 1 282 ? 12.364 17.760 13.090 1.00 73.88 282 SER A N 1
ATOM 2190 C CA . SER A 1 282 ? 13.700 18.204 13.506 1.00 73.88 282 SER A CA 1
ATOM 2191 C C . SER A 1 282 ? 14.059 19.582 12.938 1.00 73.88 282 SER A C 1
ATOM 2193 O O . SER A 1 282 ? 14.563 20.424 13.676 1.00 73.88 282 SER A O 1
ATOM 2195 N N . SER A 1 283 ? 13.686 19.859 11.683 1.00 67.75 283 SER A N 1
ATOM 2196 C CA . SER A 1 283 ? 13.925 21.157 11.035 1.00 67.75 283 SER A CA 1
ATOM 2197 C C . SER A 1 283 ? 13.076 22.304 11.611 1.00 67.75 283 SER A C 1
ATOM 2199 O O . SER A 1 283 ? 13.492 23.460 11.591 1.00 67.75 283 SER A O 1
ATOM 2201 N N . LEU A 1 284 ? 11.908 21.985 12.182 1.00 62.69 284 LEU A N 1
ATOM 2202 C CA . LEU A 1 284 ? 11.017 22.935 12.860 1.00 62.69 284 LEU A CA 1
ATOM 2203 C C . LEU A 1 284 ? 11.450 23.225 14.307 1.00 62.69 284 LEU A C 1
ATOM 2205 O O . LEU A 1 284 ? 11.300 24.350 14.784 1.00 62.69 284 LEU A O 1
ATOM 2209 N N . LYS A 1 285 ? 12.009 22.236 15.025 1.00 57.53 285 LYS A N 1
ATOM 2210 C CA . LYS A 1 285 ? 12.535 22.435 16.394 1.00 57.53 285 LYS A CA 1
ATOM 2211 C C . LYS A 1 285 ? 13.694 23.444 16.426 1.00 57.53 285 LYS A C 1
ATOM 2213 O O . LYS A 1 285 ? 13.879 24.109 17.440 1.00 57.53 285 LYS A O 1
ATOM 2218 N N . THR A 1 286 ? 14.420 23.623 15.322 1.00 50.91 286 THR A N 1
ATOM 2219 C CA . THR A 1 286 ? 15.478 24.637 15.192 1.00 50.91 286 THR A CA 1
ATOM 2220 C C . THR A 1 286 ? 14.974 26.081 15.028 1.00 50.91 286 THR A C 1
ATOM 2222 O O . THR A 1 286 ? 15.807 26.983 15.038 1.00 50.91 286 THR A O 1
ATOM 2225 N N . SER A 1 287 ? 13.657 26.340 14.915 1.00 38.84 287 SER A N 1
ATOM 2226 C CA . SER A 1 287 ? 13.141 27.677 14.557 1.00 38.84 287 SER A CA 1
ATOM 2227 C C . SER A 1 287 ? 12.141 28.372 15.503 1.00 38.84 287 SER A C 1
ATOM 2229 O O . SER A 1 287 ? 11.833 29.527 15.227 1.00 38.84 287 SER A O 1
ATOM 2231 N N . SER A 1 288 ? 11.642 27.804 16.615 1.00 38.66 288 SER A N 1
ATOM 2232 C CA . SER A 1 288 ? 10.829 28.605 17.573 1.00 38.66 288 SER A CA 1
ATOM 2233 C C . SER A 1 288 ? 10.553 27.973 18.949 1.00 38.66 288 SER A C 1
ATOM 2235 O O . SER A 1 288 ? 10.235 26.789 19.053 1.00 38.66 288 SER A O 1
ATOM 2237 N N . LEU A 1 289 ? 10.592 28.835 19.978 1.00 45.22 289 LEU A N 1
ATOM 2238 C CA . LEU A 1 289 ? 10.230 28.644 21.392 1.00 45.22 289 LEU A CA 1
ATOM 2239 C C . LEU A 1 289 ? 8.736 28.347 21.645 1.00 45.22 289 LEU A C 1
ATOM 2241 O O . LEU A 1 289 ? 7.864 28.920 21.002 1.00 45.22 289 LEU A O 1
ATOM 2245 N N . GLY A 1 290 ? 8.481 27.590 22.724 1.00 40.41 290 GLY A N 1
ATOM 2246 C CA . GLY A 1 290 ? 7.280 27.696 23.567 1.00 40.41 290 GLY A CA 1
ATOM 2247 C C . GLY A 1 290 ? 6.088 26.819 23.170 1.00 40.41 290 GLY A C 1
ATOM 2248 O O . GLY A 1 290 ? 5.232 27.243 22.406 1.00 40.41 290 GLY A O 1
ATOM 2249 N N . ARG A 1 291 ? 5.964 25.618 23.759 1.00 40.16 291 ARG A N 1
ATOM 2250 C CA . ARG A 1 291 ? 4.775 24.758 23.599 1.00 40.16 291 ARG A CA 1
ATOM 2251 C C . ARG A 1 291 ? 4.008 24.659 24.924 1.00 40.16 291 ARG A C 1
ATOM 2253 O O . ARG A 1 291 ? 4.462 24.010 25.865 1.00 40.16 291 ARG A O 1
ATOM 2260 N N . VAL A 1 292 ? 2.842 25.304 24.993 1.00 37.09 292 VAL A N 1
ATOM 2261 C CA . VAL A 1 292 ? 1.864 25.129 26.080 1.00 37.09 292 VAL A CA 1
ATOM 2262 C C . VAL A 1 292 ? 1.106 23.820 25.840 1.00 37.09 292 VAL A C 1
ATOM 2264 O O . VAL A 1 292 ? 0.617 23.568 24.742 1.00 37.09 292 VAL A O 1
ATOM 2267 N N . ARG A 1 293 ? 1.040 22.965 26.866 1.00 43.22 293 ARG A N 1
ATOM 2268 C CA . ARG A 1 293 ? 0.381 21.652 26.840 1.00 43.22 293 ARG A CA 1
ATOM 2269 C C . ARG A 1 293 ? -1.060 21.788 27.327 1.00 43.22 293 ARG A C 1
ATOM 2271 O O . ARG A 1 293 ? -1.268 22.088 28.497 1.00 43.22 293 ARG A O 1
ATOM 2278 N N . PHE A 1 294 ? -2.038 21.482 26.479 1.00 35.53 294 PHE A N 1
ATOM 2279 C CA . PHE A 1 294 ? -3.402 21.204 26.931 1.00 35.53 294 PHE A CA 1
ATOM 2280 C C . PHE A 1 294 ? -3.952 19.965 26.229 1.00 35.53 294 PHE A C 1
ATOM 2282 O O . PHE A 1 294 ? -4.565 20.047 25.175 1.00 35.53 294 PHE A O 1
ATOM 2289 N N . TRP A 1 295 ? -3.756 18.812 26.867 1.00 35.06 295 TRP A N 1
ATOM 2290 C CA . TRP A 1 295 ? -4.638 17.655 26.726 1.00 35.06 295 TRP A CA 1
ATOM 2291 C C . TRP A 1 295 ? -5.039 17.184 28.128 1.00 35.06 295 TRP A C 1
ATOM 2293 O O . TRP A 1 295 ? -4.234 17.166 29.063 1.00 35.06 295 TRP A O 1
ATOM 2303 N N . LYS A 1 296 ? -6.330 16.910 28.312 1.00 34.00 296 LYS A N 1
ATOM 2304 C CA . LYS A 1 296 ? -6.985 16.763 29.618 1.00 34.00 296 LYS A CA 1
ATOM 2305 C C . LYS A 1 296 ? -6.920 15.299 30.106 1.00 34.00 296 LYS A C 1
ATOM 2307 O O . LYS A 1 296 ? -7.781 14.524 29.732 1.00 34.00 296 LYS A O 1
ATOM 2312 N N . ARG A 1 297 ? -5.908 15.020 30.957 1.00 42.16 297 ARG A N 1
ATOM 2313 C CA . ARG A 1 297 ? -5.696 13.992 32.035 1.00 42.16 297 ARG A CA 1
ATOM 2314 C C . ARG A 1 297 ? -6.083 12.520 31.760 1.00 42.16 297 ARG A C 1
ATOM 2316 O O . ARG A 1 297 ? -7.205 12.245 31.380 1.00 42.16 297 ARG A O 1
ATOM 2323 N N . THR A 1 298 ? -5.241 11.528 32.066 1.00 29.53 298 THR A N 1
ATOM 2324 C CA . THR A 1 298 ? -4.555 11.253 33.350 1.00 29.53 298 THR A CA 1
ATOM 2325 C C . THR A 1 298 ? -3.026 11.340 33.272 1.00 29.53 298 THR A C 1
ATOM 2327 O O . THR A 1 298 ? -2.400 10.908 32.314 1.00 29.53 298 THR A O 1
ATOM 2330 N N . ALA A 1 299 ? -2.421 11.952 34.292 1.00 33.81 299 ALA A N 1
ATOM 2331 C CA . ALA A 1 299 ? -0.984 12.171 34.377 1.00 33.81 299 ALA A CA 1
ATOM 2332 C C . ALA A 1 299 ? -0.246 10.857 34.678 1.00 33.81 299 ALA A C 1
ATOM 2334 O O . ALA A 1 299 ? -0.253 10.393 35.814 1.00 33.81 299 ALA A O 1
ATOM 2335 N N . ALA A 1 300 ? 0.431 10.311 33.671 1.00 31.58 300 ALA A N 1
ATOM 2336 C CA . ALA A 1 300 ? 1.721 9.670 33.874 1.00 31.58 300 ALA A CA 1
ATOM 2337 C C . ALA A 1 300 ? 2.785 10.693 33.461 1.00 31.58 300 ALA A C 1
ATOM 2339 O O . ALA A 1 300 ? 2.726 11.280 32.380 1.00 31.58 300 ALA A O 1
ATOM 2340 N N . THR A 1 301 ? 3.694 10.989 34.378 1.00 34.62 301 THR A N 1
ATOM 2341 C CA . THR A 1 301 ? 4.829 11.898 34.224 1.00 34.62 301 THR A CA 1
ATOM 2342 C C . THR A 1 301 ? 5.646 11.500 32.992 1.00 34.62 301 THR A C 1
ATOM 2344 O O . THR A 1 301 ? 6.397 10.534 33.041 1.00 34.62 301 THR A O 1
ATOM 2347 N N . ALA A 1 302 ? 5.503 12.226 31.881 1.00 37.09 302 ALA A N 1
ATOM 2348 C CA . ALA A 1 302 ? 6.394 12.065 30.735 1.00 37.09 302 ALA A CA 1
ATOM 2349 C C . ALA A 1 302 ? 7.769 12.655 31.108 1.00 37.09 302 ALA A C 1
ATOM 2351 O O . ALA A 1 302 ? 7.830 13.861 31.393 1.00 37.09 302 ALA A O 1
ATOM 2352 N N . PRO A 1 303 ? 8.854 11.860 31.150 1.00 36.22 303 PRO A N 1
ATOM 2353 C CA . PRO A 1 303 ? 10.192 12.410 31.310 1.00 36.22 303 PRO A CA 1
ATOM 2354 C C . PRO A 1 303 ? 10.510 13.311 30.108 1.00 36.22 303 PRO A C 1
ATOM 2356 O O . PRO A 1 303 ? 10.017 13.097 29.000 1.00 36.22 303 PRO A O 1
ATOM 2359 N N . ALA A 1 304 ? 11.285 14.369 30.339 1.00 40.22 304 ALA A N 1
ATOM 2360 C CA . ALA A 1 304 ? 11.770 15.229 29.267 1.00 40.22 304 ALA A CA 1
ATOM 2361 C C . ALA A 1 304 ? 12.549 14.378 28.245 1.00 40.22 304 ALA A C 1
ATOM 2363 O O . ALA A 1 304 ? 13.468 13.666 28.646 1.00 40.22 304 ALA A O 1
ATOM 2364 N N . GLU A 1 305 ? 12.173 14.433 26.957 1.00 45.25 305 GLU A N 1
ATOM 2365 C CA . GLU A 1 305 ? 12.934 13.787 25.874 1.00 45.25 305 GLU A CA 1
ATOM 2366 C C . GLU A 1 305 ? 14.393 14.279 25.957 1.00 45.25 305 GLU A C 1
ATOM 2368 O O . GLU A 1 305 ? 14.620 15.491 25.848 1.00 45.25 305 GLU A O 1
ATOM 2373 N N . PRO A 1 306 ? 15.386 13.395 26.173 1.00 44.94 306 PRO A N 1
ATOM 2374 C CA . PRO A 1 306 ? 16.783 13.794 26.101 1.00 44.94 306 PRO A CA 1
ATOM 2375 C C . PRO A 1 306 ? 17.098 14.261 24.675 1.00 44.94 306 PRO A C 1
ATOM 2377 O O . PRO A 1 306 ? 16.582 13.711 23.702 1.00 44.94 306 PRO A O 1
ATOM 2380 N N . ALA A 1 307 ? 17.966 15.267 24.550 1.00 48.12 307 ALA A N 1
ATOM 2381 C CA . ALA A 1 307 ? 18.357 15.863 23.269 1.00 48.12 307 ALA A CA 1
ATOM 2382 C C . ALA A 1 307 ? 18.981 14.860 22.265 1.00 48.12 307 ALA A C 1
ATOM 2384 O O . ALA A 1 307 ? 19.045 15.168 21.079 1.00 48.12 307 ALA A O 1
ATOM 2385 N N . ASP A 1 308 ? 19.349 13.658 22.729 1.00 50.94 308 ASP A N 1
ATOM 2386 C CA . ASP A 1 308 ? 19.989 12.575 21.968 1.00 50.94 308 ASP A CA 1
ATOM 2387 C C . ASP A 1 308 ? 19.113 11.314 21.796 1.00 50.94 308 ASP A C 1
ATOM 2389 O O . ASP A 1 308 ? 19.624 10.225 21.523 1.00 50.94 308 ASP A O 1
ATOM 2393 N N . ALA A 1 309 ? 17.789 11.414 21.964 1.00 66.50 309 ALA A N 1
ATOM 2394 C CA . ALA A 1 309 ? 16.901 10.272 21.740 1.00 66.50 309 ALA A CA 1
ATOM 2395 C C . ALA A 1 309 ? 17.013 9.756 20.288 1.00 66.50 309 ALA A C 1
ATOM 2397 O O . ALA A 1 309 ? 16.881 10.513 19.321 1.00 66.50 309 ALA A O 1
ATOM 2398 N N . VAL A 1 310 ? 17.266 8.451 20.130 1.00 78.88 310 VAL A N 1
ATOM 2399 C CA . VAL A 1 310 ? 17.318 7.799 18.814 1.00 78.88 310 VAL A CA 1
ATOM 2400 C C . VAL A 1 310 ? 15.942 7.940 18.146 1.00 78.88 310 VAL A C 1
ATOM 2402 O O . VAL A 1 310 ? 14.953 7.543 18.755 1.00 78.88 310 VAL A O 1
ATOM 2405 N N . PRO A 1 311 ? 15.854 8.459 16.904 1.00 87.56 311 PRO A N 1
ATOM 2406 C CA . PRO A 1 311 ? 14.583 8.562 16.191 1.00 87.56 311 PRO A CA 1
ATOM 2407 C C . PRO A 1 311 ? 13.879 7.211 16.067 1.00 87.56 311 PRO A C 1
ATOM 2409 O O . PRO A 1 311 ? 14.528 6.202 15.753 1.00 87.56 311 PRO A O 1
ATOM 2412 N N . VAL A 1 312 ? 12.556 7.204 16.224 1.00 89.88 312 VAL A N 1
ATOM 2413 C CA . VAL A 1 312 ? 11.745 5.976 16.234 1.00 89.88 312 VAL A CA 1
ATOM 2414 C C . VAL A 1 312 ? 11.875 5.232 14.903 1.00 89.88 312 VAL A C 1
ATOM 2416 O O . VAL A 1 312 ? 12.016 4.008 14.874 1.00 89.88 312 VAL A O 1
ATOM 2419 N N . TYR A 1 313 ? 11.960 5.960 13.779 1.00 92.50 313 TYR A N 1
ATOM 2420 C CA . TYR A 1 313 ? 12.165 5.338 12.466 1.00 92.50 313 TYR A CA 1
ATOM 2421 C C . TYR A 1 313 ? 13.455 4.502 12.390 1.00 92.50 313 TYR A C 1
ATOM 2423 O O . TYR A 1 313 ? 13.496 3.521 11.645 1.00 92.50 313 TYR A O 1
ATOM 2431 N N . LYS A 1 314 ? 14.518 4.863 13.132 1.00 92.12 314 LYS A N 1
ATOM 2432 C CA . LYS A 1 314 ? 15.786 4.112 13.134 1.00 92.12 314 LYS A CA 1
ATOM 2433 C C . LYS A 1 314 ? 15.664 2.813 13.920 1.00 92.12 314 LYS A C 1
ATOM 2435 O O . LYS A 1 314 ? 16.197 1.801 13.470 1.00 92.12 314 LYS A O 1
ATOM 2440 N N . GLN A 1 315 ? 14.982 2.831 15.066 1.00 91.69 315 GLN A N 1
ATOM 2441 C CA . GLN A 1 315 ? 14.687 1.617 15.835 1.00 91.69 315 GLN A CA 1
ATOM 2442 C C . GLN A 1 315 ? 13.855 0.652 14.986 1.00 91.69 315 GLN A C 1
ATOM 2444 O O . GLN A 1 315 ? 14.232 -0.506 14.812 1.00 91.69 315 GLN A O 1
ATOM 2449 N N . LEU A 1 316 ? 12.798 1.159 14.348 1.00 92.38 316 LEU A N 1
ATOM 2450 C CA . LEU A 1 316 ? 11.933 0.345 13.506 1.00 92.38 316 LEU A CA 1
ATOM 2451 C C . LEU A 1 316 ? 12.653 -0.194 12.260 1.00 92.38 316 LEU A C 1
ATOM 2453 O O . LEU A 1 316 ? 12.507 -1.362 11.916 1.00 92.38 316 LEU A O 1
ATOM 2457 N N . SER A 1 317 ? 13.487 0.622 11.608 1.00 92.94 317 SER A N 1
ATOM 2458 C CA . SER A 1 317 ? 14.322 0.185 10.479 1.00 92.94 317 SER A CA 1
ATOM 2459 C C . SER A 1 317 ? 15.267 -0.958 10.873 1.00 92.94 317 SER A C 1
ATOM 2461 O O . SER A 1 317 ? 15.410 -1.926 10.120 1.00 92.94 317 SER A O 1
ATOM 2463 N N . ARG A 1 318 ? 15.867 -0.898 12.072 1.00 91.56 318 ARG A N 1
ATOM 2464 C CA . ARG A 1 318 ? 16.677 -1.999 12.619 1.00 91.56 318 ARG A CA 1
ATOM 2465 C C . ARG A 1 318 ? 15.833 -3.244 12.859 1.00 91.56 318 ARG A C 1
ATOM 2467 O O . ARG A 1 318 ? 16.245 -4.314 12.436 1.00 91.56 318 ARG A O 1
ATOM 2474 N N . LEU A 1 319 ? 14.652 -3.103 13.458 1.00 90.69 319 LEU A N 1
ATOM 2475 C CA . LEU A 1 319 ? 13.741 -4.219 13.720 1.00 90.69 319 LEU A CA 1
ATOM 2476 C C . LEU A 1 319 ? 13.351 -4.953 12.430 1.00 90.69 319 LEU A C 1
ATOM 2478 O O . LEU A 1 319 ? 13.517 -6.169 12.337 1.00 90.69 319 LEU A O 1
ATOM 2482 N N . VAL A 1 320 ? 12.920 -4.213 11.404 1.00 91.00 320 VAL A N 1
ATOM 2483 C CA . VAL A 1 320 ? 12.566 -4.781 10.092 1.00 91.00 320 VAL A CA 1
ATOM 2484 C C . VAL A 1 320 ? 13.789 -5.419 9.423 1.00 91.00 320 VAL A C 1
ATOM 2486 O O . VAL A 1 320 ? 13.693 -6.514 8.871 1.00 91.00 320 VAL A O 1
ATOM 2489 N N . THR A 1 321 ? 14.962 -4.784 9.516 1.00 91.06 321 THR A N 1
ATOM 2490 C CA . THR A 1 321 ? 16.220 -5.347 8.996 1.00 91.06 321 THR A CA 1
ATOM 2491 C C . THR A 1 321 ? 16.547 -6.681 9.674 1.00 91.06 321 THR A C 1
ATOM 2493 O O . THR A 1 321 ? 16.815 -7.665 8.987 1.00 91.06 321 THR A O 1
ATOM 2496 N N . THR A 1 322 ? 16.471 -6.758 11.004 1.00 89.25 322 THR A N 1
ATOM 2497 C CA . THR A 1 322 ? 16.731 -7.993 11.756 1.00 89.25 322 THR A CA 1
ATOM 2498 C C . THR A 1 322 ? 15.721 -9.086 11.410 1.00 89.25 322 THR A C 1
ATOM 2500 O O . THR A 1 322 ? 16.120 -10.234 11.230 1.00 89.25 322 THR A O 1
ATOM 2503 N N . GLN A 1 323 ? 14.441 -8.742 11.232 1.00 87.06 323 GLN A N 1
ATOM 2504 C CA . GLN A 1 323 ? 13.405 -9.683 10.793 1.00 87.06 323 GLN A CA 1
ATOM 2505 C C . GLN A 1 323 ? 13.704 -10.278 9.407 1.00 87.06 323 GLN A C 1
ATOM 2507 O O . GLN A 1 323 ? 13.553 -11.480 9.196 1.00 87.06 323 GLN A O 1
ATOM 2512 N N . VAL A 1 324 ? 14.144 -9.452 8.452 1.00 88.56 324 VAL A N 1
ATOM 2513 C CA . VAL A 1 324 ? 14.551 -9.928 7.119 1.00 88.56 324 VAL A CA 1
ATOM 2514 C C . VAL A 1 324 ? 15.751 -10.872 7.226 1.00 88.56 324 VAL A C 1
ATOM 2516 O O . VAL A 1 324 ? 15.775 -11.918 6.579 1.00 88.56 324 VAL A O 1
ATOM 2519 N N . LEU A 1 325 ? 16.746 -10.518 8.042 1.00 88.19 325 LEU A N 1
ATOM 2520 C CA . LEU A 1 325 ? 17.974 -11.300 8.196 1.00 88.19 325 LEU A CA 1
ATOM 2521 C C . LEU A 1 325 ? 17.745 -12.644 8.903 1.00 88.19 325 LEU A C 1
ATOM 2523 O O . LEU A 1 325 ? 18.431 -13.619 8.580 1.00 88.19 325 LEU A O 1
ATOM 2527 N N . SER A 1 326 ? 16.791 -12.708 9.836 1.00 84.81 326 SER A N 1
ATOM 2528 C CA . SER A 1 326 ? 16.453 -13.922 10.585 1.00 84.81 326 SER A CA 1
ATOM 2529 C C . SER A 1 326 ? 15.518 -14.873 9.831 1.00 84.81 326 SER A C 1
ATOM 2531 O O . SER A 1 326 ? 15.406 -16.042 10.207 1.00 84.81 326 SER A O 1
ATOM 2533 N N . ASN A 1 327 ? 14.882 -14.431 8.738 1.00 84.00 327 ASN A N 1
ATOM 2534 C CA . ASN A 1 327 ? 13.989 -15.284 7.962 1.00 84.00 327 ASN A CA 1
ATOM 2535 C C . ASN A 1 327 ? 14.759 -16.318 7.117 1.00 84.00 327 ASN A C 1
ATOM 2537 O O . ASN A 1 327 ? 15.346 -16.013 6.075 1.00 84.00 327 ASN A O 1
ATOM 2541 N N . SER A 1 328 ? 14.687 -17.581 7.536 1.00 82.31 328 SER A N 1
ATOM 2542 C CA . SER A 1 328 ? 15.330 -18.713 6.861 1.00 82.31 328 SER A CA 1
ATOM 2543 C C . SER A 1 328 ? 14.694 -19.089 5.517 1.00 82.31 328 SER A C 1
ATOM 2545 O O . SER A 1 328 ? 15.370 -19.681 4.677 1.00 82.31 328 SER A O 1
ATOM 2547 N N . ARG A 1 329 ? 13.425 -18.732 5.280 1.00 85.00 329 ARG A N 1
ATOM 2548 C CA . ARG A 1 329 ? 12.675 -19.057 4.050 1.00 85.00 329 ARG A CA 1
ATOM 2549 C C . ARG A 1 329 ? 12.620 -17.914 3.042 1.00 85.00 329 ARG A C 1
ATOM 2551 O O . ARG A 1 329 ? 12.013 -18.054 1.987 1.00 85.00 329 ARG A O 1
ATOM 2558 N N . LEU A 1 330 ? 13.305 -16.806 3.315 1.00 85.62 330 LEU A N 1
ATOM 2559 C CA . LEU A 1 330 ? 13.261 -15.611 2.477 1.00 85.62 330 LEU A CA 1
ATOM 2560 C C . LEU A 1 330 ? 13.522 -15.900 0.990 1.00 85.62 330 LEU A C 1
ATOM 2562 O O . LEU A 1 330 ? 12.793 -15.421 0.127 1.00 85.62 330 LEU A O 1
ATOM 2566 N N . VAL A 1 331 ? 14.546 -16.704 0.692 1.00 85.88 331 VAL A N 1
ATOM 2567 C CA . VAL A 1 331 ? 14.923 -17.054 -0.686 1.00 85.88 331 VAL A CA 1
ATOM 2568 C C . VAL A 1 331 ? 13.792 -17.806 -1.382 1.00 85.88 331 VAL A C 1
ATOM 2570 O O . VAL A 1 331 ? 13.356 -17.400 -2.457 1.00 85.88 331 VAL A O 1
ATOM 2573 N N . THR A 1 332 ? 13.288 -18.871 -0.754 1.00 87.44 332 THR A N 1
ATOM 2574 C CA . THR A 1 332 ? 12.208 -19.692 -1.315 1.00 87.44 332 THR A CA 1
ATOM 2575 C C . THR A 1 332 ? 10.921 -18.895 -1.482 1.00 87.44 332 THR A C 1
ATOM 2577 O O . THR A 1 332 ? 10.238 -19.042 -2.492 1.00 87.44 332 THR A O 1
ATOM 2580 N N . ASP A 1 333 ? 10.620 -18.014 -0.528 1.00 88.06 333 ASP A N 1
ATOM 2581 C CA . ASP A 1 333 ? 9.410 -17.202 -0.545 1.00 88.06 333 ASP A CA 1
ATOM 2582 C C . ASP A 1 333 ? 9.464 -16.167 -1.672 1.00 88.06 333 ASP A C 1
ATOM 2584 O O . ASP A 1 333 ? 8.506 -16.038 -2.431 1.00 88.06 333 ASP A O 1
ATOM 2588 N N . VAL A 1 334 ? 10.589 -15.460 -1.833 1.00 90.00 334 VAL A N 1
ATOM 2589 C CA . VAL A 1 334 ? 10.763 -14.459 -2.900 1.00 90.00 334 VAL A CA 1
ATOM 2590 C C . VAL A 1 334 ? 10.733 -15.110 -4.280 1.00 90.00 334 VAL A C 1
ATOM 2592 O O . VAL A 1 334 ? 10.129 -14.564 -5.200 1.00 90.00 334 VAL A O 1
ATOM 2595 N N . GLU A 1 335 ? 11.322 -16.293 -4.444 1.00 89.56 335 GLU A N 1
ATOM 2596 C CA . GLU A 1 335 ? 11.308 -16.994 -5.731 1.00 89.56 335 GLU A CA 1
ATOM 2597 C C . GLU A 1 335 ? 9.940 -17.569 -6.126 1.00 89.56 335 GLU A C 1
ATOM 2599 O O . GLU A 1 335 ? 9.731 -17.867 -7.309 1.00 89.56 335 GLU A O 1
ATOM 2604 N N . ALA A 1 336 ? 9.025 -17.727 -5.166 1.00 90.12 336 ALA A N 1
ATOM 2605 C CA . ALA A 1 336 ? 7.642 -18.144 -5.392 1.00 90.12 336 ALA A CA 1
ATOM 2606 C C . ALA A 1 336 ? 6.696 -16.963 -5.690 1.00 90.12 336 ALA A C 1
ATOM 2608 O O . ALA A 1 336 ? 5.560 -17.175 -6.122 1.00 90.12 336 ALA A O 1
ATOM 2609 N N . MET A 1 337 ? 7.138 -15.722 -5.472 1.00 91.00 337 MET A N 1
ATOM 2610 C CA . MET A 1 337 ? 6.328 -14.527 -5.701 1.00 91.00 337 MET A CA 1
ATOM 2611 C C . MET A 1 337 ? 6.159 -14.206 -7.191 1.00 91.00 337 MET A C 1
ATOM 2613 O O . MET A 1 337 ? 7.016 -14.461 -8.037 1.00 91.00 337 MET A O 1
ATOM 2617 N N . THR A 1 338 ? 5.043 -13.552 -7.508 1.00 91.31 338 THR A N 1
ATOM 2618 C CA . THR A 1 338 ? 4.840 -12.920 -8.817 1.00 91.31 338 THR A CA 1
ATOM 2619 C C . THR A 1 338 ? 5.779 -11.724 -8.999 1.00 91.31 338 THR A C 1
ATOM 2621 O O . THR A 1 338 ? 6.171 -11.076 -8.028 1.00 91.31 338 THR A O 1
ATOM 2624 N N . LEU A 1 339 ? 6.076 -11.351 -10.249 1.00 92.38 339 LEU A N 1
ATOM 2625 C CA . LEU A 1 339 ? 6.921 -10.186 -10.550 1.00 92.38 339 LEU A CA 1
ATOM 2626 C C . LEU A 1 339 ? 6.399 -8.886 -9.903 1.00 92.38 339 LEU A C 1
ATOM 2628 O O . LEU A 1 339 ? 7.190 -8.060 -9.453 1.00 92.38 339 LEU A O 1
ATOM 2632 N N . ALA A 1 340 ? 5.075 -8.726 -9.810 1.00 90.81 340 ALA A N 1
ATOM 2633 C CA . ALA A 1 340 ? 4.447 -7.580 -9.154 1.00 90.81 340 ALA A CA 1
ATOM 2634 C C . ALA A 1 340 ? 4.732 -7.539 -7.644 1.00 90.81 340 ALA A C 1
ATOM 2636 O O . ALA A 1 340 ? 5.112 -6.497 -7.111 1.00 90.81 340 ALA A O 1
ATOM 2637 N N . GLN A 1 341 ? 4.593 -8.681 -6.964 1.00 92.06 341 GLN A N 1
ATOM 2638 C CA . GLN A 1 341 ? 4.893 -8.803 -5.535 1.00 92.06 341 GLN A CA 1
ATOM 2639 C C . GLN A 1 341 ? 6.377 -8.555 -5.262 1.00 92.06 341 GLN A C 1
ATOM 2641 O O . GLN A 1 341 ? 6.702 -7.771 -4.373 1.00 92.06 341 GLN A O 1
ATOM 2646 N N . VAL A 1 342 ? 7.268 -9.152 -6.061 1.00 93.69 342 VAL A N 1
ATOM 2647 C CA . VAL A 1 342 ? 8.718 -8.969 -5.918 1.00 93.69 342 VAL A CA 1
ATOM 2648 C C . VAL A 1 342 ? 9.115 -7.509 -6.096 1.00 93.69 342 VAL A C 1
ATOM 2650 O O . VAL A 1 342 ? 9.847 -6.980 -5.265 1.00 93.69 342 VAL A O 1
ATOM 2653 N N . ALA A 1 343 ? 8.602 -6.836 -7.130 1.00 92.31 343 ALA A N 1
ATOM 2654 C CA . ALA A 1 343 ? 8.890 -5.424 -7.355 1.00 92.31 343 ALA A CA 1
ATOM 2655 C C . ALA A 1 343 ? 8.430 -4.546 -6.183 1.00 92.31 343 ALA A C 1
ATOM 2657 O O . ALA A 1 343 ? 9.189 -3.694 -5.725 1.00 92.31 343 ALA A O 1
ATOM 2658 N N . GLY A 1 344 ? 7.225 -4.791 -5.656 1.00 91.25 344 GLY A N 1
ATOM 2659 C CA . GLY A 1 344 ? 6.711 -4.056 -4.502 1.00 91.25 344 GLY A CA 1
ATOM 2660 C C . GLY A 1 344 ? 7.526 -4.301 -3.231 1.00 91.25 344 GLY A C 1
ATOM 2661 O O . GLY A 1 344 ? 7.887 -3.350 -2.543 1.00 91.25 344 GLY A O 1
ATOM 2662 N N . VAL A 1 345 ? 7.850 -5.563 -2.917 1.00 92.00 345 VAL A N 1
ATOM 2663 C CA . VAL A 1 345 ? 8.619 -5.906 -1.707 1.00 92.00 345 VAL A CA 1
ATOM 2664 C C . VAL A 1 345 ? 10.024 -5.328 -1.797 1.00 92.00 345 VAL A C 1
ATOM 2666 O O . VAL A 1 345 ? 10.456 -4.646 -0.873 1.00 92.00 345 VAL A O 1
ATOM 2669 N N . PHE A 1 346 ? 10.715 -5.554 -2.916 1.00 92.31 346 PHE A N 1
ATOM 2670 C CA . PHE A 1 34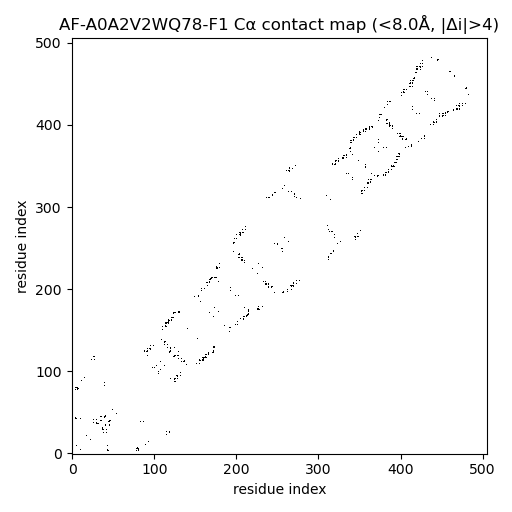6 ? 12.074 -5.065 -3.106 1.00 92.31 346 PHE A CA 1
ATOM 2671 C C . PHE A 1 346 ? 12.130 -3.539 -3.040 1.00 92.31 346 PHE A C 1
ATOM 2673 O O . PHE A 1 346 ? 12.944 -2.998 -2.300 1.00 92.31 346 PHE A O 1
ATOM 2680 N N . SER A 1 347 ? 11.215 -2.840 -3.724 1.00 91.00 347 SER A N 1
ATOM 2681 C CA . SER A 1 347 ? 11.150 -1.381 -3.642 1.00 91.00 347 SER A CA 1
ATOM 2682 C C . SER A 1 347 ? 10.962 -0.900 -2.206 1.00 91.00 347 SER A C 1
ATOM 2684 O O . SER A 1 347 ? 11.654 0.024 -1.793 1.00 91.00 347 SER A O 1
ATOM 2686 N N . SER A 1 348 ? 10.063 -1.513 -1.439 1.00 90.56 348 SER A N 1
ATOM 2687 C CA . SER A 1 348 ? 9.826 -1.153 -0.040 1.00 90.56 348 SER A CA 1
ATOM 2688 C C . SER A 1 348 ? 11.057 -1.380 0.842 1.00 90.56 348 SER A C 1
ATOM 2690 O O . SER A 1 348 ? 11.449 -0.486 1.594 1.00 90.56 348 SER A O 1
ATOM 2692 N N . VAL A 1 349 ? 11.705 -2.540 0.710 1.00 90.50 349 VAL A N 1
ATOM 2693 C CA . VAL A 1 349 ? 12.905 -2.904 1.478 1.00 90.50 349 VAL A CA 1
ATOM 2694 C C . VAL A 1 349 ? 14.072 -1.972 1.150 1.00 90.50 349 VAL A C 1
ATOM 2696 O O . VAL A 1 349 ? 14.725 -1.489 2.073 1.00 90.50 349 VAL A O 1
ATOM 2699 N N . SER A 1 350 ? 14.282 -1.640 -0.128 1.00 87.94 350 SER A N 1
ATOM 2700 C CA . SER A 1 350 ? 15.358 -0.747 -0.578 1.00 87.94 350 SER A CA 1
ATOM 2701 C C . SER A 1 350 ? 15.321 0.647 0.055 1.00 87.94 350 SER A C 1
ATOM 2703 O O . SER A 1 350 ? 16.365 1.271 0.213 1.00 87.94 350 SER A O 1
ATOM 2705 N N . PHE A 1 351 ? 14.142 1.152 0.434 1.00 82.81 351 PHE A N 1
ATOM 2706 C CA . PHE A 1 351 ? 14.011 2.467 1.076 1.00 82.81 351 PHE A CA 1
ATOM 2707 C C . PHE A 1 351 ? 14.023 2.423 2.609 1.00 82.81 351 PHE A C 1
ATOM 2709 O O . PHE A 1 351 ? 14.274 3.457 3.238 1.00 82.81 351 PHE A O 1
ATOM 2716 N N . ALA A 1 352 ? 13.706 1.273 3.209 1.00 86.06 352 ALA A N 1
ATOM 2717 C CA . ALA A 1 352 ? 13.431 1.157 4.641 1.00 86.06 352 ALA A CA 1
ATOM 2718 C C . ALA A 1 352 ? 14.482 0.362 5.430 1.00 86.06 352 ALA A C 1
ATOM 2720 O O . ALA A 1 352 ? 14.618 0.580 6.635 1.00 86.06 352 ALA A O 1
ATOM 2721 N N . CYS A 1 353 ? 15.205 -0.554 4.785 1.00 86.00 353 CYS A N 1
ATOM 2722 C CA . CYS A 1 353 ? 16.123 -1.483 5.445 1.00 86.00 353 CYS A CA 1
ATOM 2723 C C . CYS A 1 353 ? 17.597 -1.125 5.209 1.00 86.00 353 CYS A C 1
ATOM 2725 O O . CYS A 1 353 ? 17.934 -0.351 4.314 1.00 86.00 353 CYS A O 1
ATOM 2727 N N . GLY A 1 354 ? 18.483 -1.718 6.015 1.00 82.38 354 GLY A N 1
ATOM 2728 C CA . GLY A 1 354 ? 19.930 -1.634 5.804 1.00 82.38 354 GLY A CA 1
ATOM 2729 C C . GLY A 1 354 ? 20.418 -2.430 4.585 1.00 82.38 354 GLY A C 1
ATOM 2730 O O . GLY A 1 354 ? 19.736 -3.334 4.097 1.00 82.38 354 GLY A O 1
ATOM 2731 N N . THR A 1 355 ? 21.638 -2.131 4.132 1.00 83.38 355 THR A N 1
ATOM 2732 C CA . THR A 1 355 ? 22.313 -2.792 2.995 1.00 83.38 355 THR A CA 1
ATOM 2733 C C . THR A 1 355 ? 22.358 -4.317 3.136 1.00 83.38 355 THR A C 1
ATOM 2735 O O . THR A 1 355 ? 22.059 -5.029 2.181 1.00 83.38 355 THR A O 1
ATOM 2738 N N . GLU A 1 356 ? 22.621 -4.826 4.342 1.00 86.38 356 GLU A N 1
ATOM 2739 C CA . GLU A 1 356 ? 22.675 -6.265 4.648 1.00 86.38 356 GLU A CA 1
ATOM 2740 C C . GLU A 1 356 ? 21.370 -7.006 4.328 1.00 86.38 356 GLU A C 1
ATOM 2742 O O . GLU A 1 356 ? 21.381 -8.103 3.764 1.00 86.38 356 GLU A O 1
ATOM 2747 N N . ALA A 1 357 ? 20.222 -6.400 4.647 1.00 86.00 357 ALA A N 1
ATOM 2748 C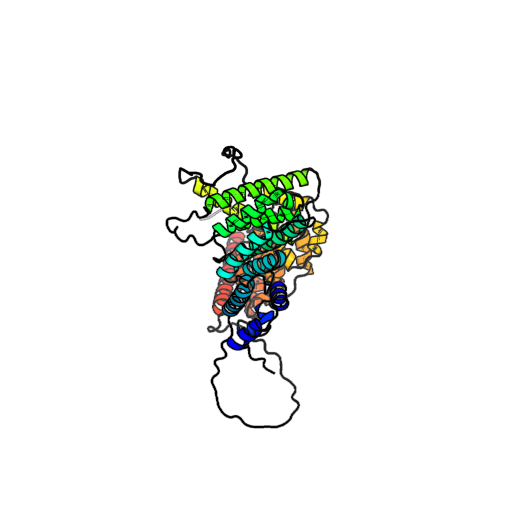 CA . ALA A 1 357 ? 18.924 -6.974 4.304 1.00 86.00 357 ALA A CA 1
ATOM 2749 C C . ALA A 1 357 ? 18.735 -7.014 2.785 1.00 86.00 357 ALA A C 1
ATOM 2751 O O . ALA A 1 357 ? 18.233 -7.999 2.249 1.00 86.00 357 ALA A O 1
ATOM 2752 N N . ILE A 1 358 ? 19.178 -5.977 2.075 1.00 86.38 358 ILE A N 1
ATOM 2753 C CA . ILE A 1 358 ? 18.999 -5.878 0.625 1.00 86.38 358 ILE A CA 1
ATOM 2754 C C . ILE A 1 358 ? 19.863 -6.915 -0.102 1.00 86.38 358 ILE A C 1
ATOM 2756 O O . ILE A 1 358 ? 19.381 -7.554 -1.038 1.00 86.38 358 ILE A O 1
ATOM 2760 N N . LEU A 1 359 ? 21.077 -7.189 0.388 1.00 85.81 359 LEU A N 1
ATOM 2761 C CA . LEU A 1 359 ? 21.939 -8.251 -0.144 1.00 85.81 359 LEU A CA 1
ATOM 2762 C C . LEU A 1 359 ? 21.265 -9.633 -0.125 1.00 85.81 359 LEU A C 1
ATOM 2764 O O . LEU A 1 359 ? 21.473 -10.426 -1.047 1.00 85.81 359 LEU A O 1
ATOM 2768 N N . ARG A 1 360 ? 20.404 -9.917 0.863 1.00 88.12 360 ARG A N 1
ATOM 2769 C CA . ARG A 1 360 ? 19.617 -11.164 0.905 1.00 88.12 360 ARG A CA 1
ATOM 2770 C C . ARG A 1 360 ? 18.559 -11.250 -0.199 1.00 88.12 360 ARG A C 1
ATOM 2772 O O . ARG A 1 360 ? 18.228 -12.355 -0.621 1.00 88.12 360 ARG A O 1
ATOM 2779 N N . PHE A 1 361 ? 18.046 -10.117 -0.682 1.00 88.75 361 PHE A N 1
ATOM 2780 C CA . PHE A 1 361 ? 17.082 -10.064 -1.787 1.00 88.75 361 PHE A CA 1
ATOM 2781 C C . PHE A 1 361 ? 17.747 -10.083 -3.167 1.00 88.75 361 PHE A C 1
ATOM 2783 O O . PHE A 1 361 ? 17.113 -10.517 -4.128 1.00 88.75 361 PHE A O 1
ATOM 2790 N N . THR A 1 362 ? 19.012 -9.664 -3.287 1.00 86.62 362 THR A N 1
ATOM 2791 C CA . THR A 1 362 ? 19.694 -9.491 -4.579 1.00 86.62 362 THR A CA 1
ATOM 2792 C C . THR A 1 362 ? 19.623 -10.732 -5.471 1.00 86.62 362 THR A C 1
ATOM 2794 O O . THR A 1 362 ? 19.172 -10.647 -6.612 1.00 86.62 362 THR A O 1
ATOM 2797 N N . VAL A 1 363 ? 20.022 -11.902 -4.966 1.00 89.81 363 VAL A N 1
ATOM 2798 C CA . VAL A 1 363 ? 20.037 -13.142 -5.765 1.00 89.81 363 VAL A CA 1
ATOM 2799 C C . VAL A 1 363 ? 18.620 -13.660 -6.075 1.00 89.81 363 VAL A C 1
ATOM 2801 O O . VAL A 1 363 ? 18.333 -13.886 -7.254 1.00 89.81 363 VAL A O 1
ATOM 2804 N N . PRO A 1 364 ? 17.699 -13.795 -5.096 1.00 91.50 364 PRO A N 1
ATOM 2805 C CA . PRO A 1 364 ? 16.328 -14.236 -5.369 1.00 91.50 364 PRO A CA 1
ATOM 2806 C C . PRO A 1 364 ? 15.592 -13.352 -6.385 1.00 91.50 364 PRO A C 1
ATOM 2808 O O . PRO A 1 364 ? 14.982 -13.857 -7.329 1.00 91.50 364 PRO A O 1
ATOM 2811 N N . VAL A 1 365 ? 15.692 -12.024 -6.250 1.00 93.06 365 VAL A N 1
ATOM 2812 C CA . VAL A 1 365 ? 15.059 -11.074 -7.181 1.00 93.06 365 VAL A CA 1
ATOM 2813 C C . VAL A 1 365 ? 15.661 -11.218 -8.582 1.00 93.06 365 VAL A C 1
ATOM 2815 O O . VAL A 1 365 ? 14.930 -11.197 -9.575 1.00 93.06 365 VAL A O 1
ATOM 2818 N N . GLN A 1 366 ? 16.976 -11.436 -8.687 1.00 91.56 366 GLN A N 1
ATOM 2819 C CA . GLN A 1 366 ? 17.637 -11.651 -9.973 1.00 91.56 366 GLN A CA 1
ATOM 2820 C C . GLN A 1 366 ? 17.126 -12.924 -10.662 1.00 91.56 366 GLN A C 1
ATOM 2822 O O . GLN A 1 366 ? 16.883 -12.921 -11.871 1.00 91.56 366 GLN A O 1
ATOM 2827 N N . ASN A 1 367 ? 16.934 -14.006 -9.905 1.00 90.75 367 ASN A N 1
ATOM 2828 C CA . ASN A 1 367 ? 16.394 -15.262 -10.423 1.00 90.75 367 ASN A CA 1
ATOM 2829 C C . ASN A 1 367 ? 14.959 -15.093 -10.938 1.00 90.75 367 ASN A C 1
ATOM 2831 O O . ASN A 1 367 ? 14.611 -15.641 -11.987 1.00 90.75 367 ASN A O 1
ATOM 2835 N N . VAL A 1 368 ? 14.140 -14.296 -10.247 1.00 91.94 368 VAL A N 1
ATOM 2836 C CA . VAL A 1 368 ? 12.780 -13.962 -10.693 1.00 91.94 368 VAL A CA 1
ATOM 2837 C C . VAL A 1 368 ? 12.807 -13.138 -11.981 1.00 91.94 368 VAL A C 1
ATOM 2839 O O . VAL A 1 368 ? 12.093 -13.483 -12.924 1.00 91.94 368 VAL A O 1
ATOM 2842 N N . LEU A 1 369 ? 13.659 -12.108 -12.074 1.00 92.00 369 LEU A N 1
ATOM 2843 C CA . LEU A 1 369 ? 13.806 -11.296 -13.291 1.00 92.00 369 LEU A CA 1
ATOM 2844 C C . LEU A 1 369 ? 14.173 -12.149 -14.514 1.00 92.00 369 LEU A C 1
ATOM 2846 O O . LEU A 1 369 ? 13.587 -11.993 -15.584 1.00 92.00 369 LEU A O 1
ATOM 2850 N N . LYS A 1 370 ? 15.088 -13.109 -14.352 1.00 88.31 370 LYS A N 1
ATOM 2851 C CA . LYS A 1 370 ? 15.493 -14.011 -15.443 1.00 88.31 370 LYS A CA 1
ATOM 2852 C C . LYS A 1 370 ? 14.375 -14.953 -15.896 1.00 88.31 370 LYS A C 1
ATOM 2854 O O . LYS A 1 370 ? 14.337 -15.331 -17.066 1.00 88.31 370 LYS A O 1
ATOM 2859 N N . ARG A 1 371 ? 13.485 -15.347 -14.980 1.00 87.19 371 ARG A N 1
ATOM 2860 C CA . ARG A 1 371 ? 12.479 -16.402 -15.186 1.00 87.19 371 ARG A CA 1
ATOM 2861 C C . ARG A 1 371 ? 11.116 -15.873 -15.636 1.00 87.19 371 ARG A C 1
ATOM 2863 O O . ARG A 1 371 ? 10.480 -16.493 -16.479 1.00 87.19 371 ARG A O 1
ATOM 2870 N N . VAL A 1 372 ? 10.650 -14.772 -15.044 1.00 88.69 372 VAL A N 1
ATOM 2871 C CA . VAL A 1 372 ? 9.226 -14.375 -15.064 1.00 88.69 372 VAL A CA 1
ATOM 2872 C C . VAL A 1 372 ? 8.938 -13.211 -16.017 1.00 88.69 372 VAL A C 1
ATOM 2874 O O . VAL A 1 372 ? 7.783 -12.971 -16.355 1.00 88.69 372 VAL A O 1
ATOM 2877 N N . VAL A 1 373 ? 9.953 -12.472 -16.475 1.00 89.12 373 VAL A N 1
ATOM 2878 C CA . VAL A 1 373 ? 9.729 -11.273 -17.297 1.00 89.12 373 VAL A CA 1
ATOM 2879 C C . VAL A 1 373 ? 9.193 -11.639 -18.684 1.00 89.12 373 VAL A C 1
ATOM 2881 O O . VAL A 1 373 ? 9.844 -12.342 -19.461 1.00 89.12 373 VAL A O 1
ATOM 2884 N N . VAL A 1 374 ? 8.019 -11.093 -19.007 1.00 89.94 374 VAL A N 1
ATOM 2885 C CA . VAL A 1 374 ? 7.325 -11.263 -20.290 1.00 89.94 374 VAL A CA 1
ATOM 2886 C C . VAL A 1 374 ? 7.322 -9.949 -21.081 1.00 89.94 374 VAL A C 1
ATOM 2888 O O . VAL A 1 374 ? 7.507 -8.863 -20.526 1.00 89.94 374 VAL A O 1
ATOM 2891 N N . ALA A 1 375 ? 7.123 -10.039 -22.397 1.00 89.06 375 ALA A N 1
ATOM 2892 C CA . ALA A 1 375 ? 7.119 -8.901 -23.315 1.00 89.06 375 ALA A CA 1
ATOM 2893 C C . ALA A 1 375 ? 5.809 -8.090 -23.268 1.00 89.06 375 ALA A C 1
ATOM 2895 O O . ALA A 1 375 ? 5.067 -8.024 -24.248 1.00 89.06 375 ALA A O 1
ATOM 2896 N N . ASP A 1 376 ? 5.517 -7.467 -22.130 1.00 90.62 376 ASP A N 1
ATOM 2897 C CA . ASP A 1 376 ? 4.328 -6.637 -21.955 1.00 90.62 376 ASP A CA 1
ATOM 2898 C C . ASP A 1 376 ? 4.600 -5.405 -21.070 1.00 90.62 376 ASP A C 1
ATOM 2900 O O . ASP A 1 376 ? 5.556 -5.352 -20.292 1.00 90.62 376 ASP A O 1
ATOM 2904 N N . ALA A 1 377 ? 3.744 -4.388 -21.193 1.00 89.00 377 ALA A N 1
ATOM 2905 C CA . ALA A 1 377 ? 3.912 -3.111 -20.498 1.00 89.00 377 ALA A CA 1
ATOM 2906 C C . ALA A 1 377 ? 3.800 -3.224 -18.966 1.00 89.00 377 ALA A C 1
ATOM 2908 O O . ALA A 1 377 ? 4.395 -2.427 -18.240 1.00 89.00 377 ALA A O 1
ATOM 2909 N N . THR A 1 378 ? 3.033 -4.191 -18.455 1.00 90.44 378 THR A N 1
ATOM 2910 C CA . THR A 1 378 ? 2.888 -4.403 -17.009 1.00 90.44 378 THR A CA 1
ATOM 2911 C C . THR A 1 378 ? 4.145 -5.029 -16.421 1.00 90.44 378 THR A C 1
ATOM 2913 O O . THR A 1 378 ? 4.662 -4.515 -15.433 1.00 90.44 378 THR A O 1
ATOM 2916 N N . SER A 1 379 ? 4.704 -6.049 -17.070 1.00 92.44 379 SER A N 1
ATOM 2917 C CA . SER A 1 379 ? 5.996 -6.643 -16.734 1.00 92.44 379 SER A CA 1
ATOM 2918 C C . SER A 1 379 ? 7.101 -5.588 -16.762 1.00 92.44 379 SER A C 1
ATOM 2920 O O . SER A 1 379 ? 7.838 -5.454 -15.787 1.00 92.44 379 SER A O 1
ATOM 2922 N N . MET A 1 380 ? 7.160 -4.758 -17.812 1.00 94.12 380 MET A N 1
ATOM 2923 C CA . MET A 1 380 ? 8.154 -3.681 -17.906 1.00 94.12 380 MET A CA 1
ATOM 2924 C C . MET A 1 380 ? 8.033 -2.654 -16.779 1.00 94.12 380 MET A C 1
ATOM 2926 O O . MET A 1 380 ? 9.051 -2.241 -16.233 1.00 94.12 380 MET A O 1
ATOM 2930 N N . ARG A 1 381 ? 6.816 -2.288 -16.357 1.00 93.94 381 ARG A N 1
ATOM 2931 C CA . ARG A 1 381 ? 6.621 -1.386 -15.210 1.00 93.94 381 ARG A CA 1
ATOM 2932 C C . ARG A 1 381 ? 7.258 -1.936 -13.929 1.00 93.94 381 ARG A C 1
ATOM 2934 O O . ARG A 1 381 ? 7.886 -1.178 -13.194 1.00 93.94 381 ARG A O 1
ATOM 2941 N N . HIS A 1 382 ? 7.119 -3.235 -13.674 1.00 95.12 382 HIS A N 1
ATOM 2942 C CA . HIS A 1 382 ? 7.714 -3.879 -12.501 1.00 95.12 382 HIS A CA 1
ATOM 2943 C C . HIS A 1 382 ? 9.242 -3.989 -12.609 1.00 95.12 382 HIS A C 1
ATOM 2945 O O . HIS A 1 382 ? 9.936 -3.733 -11.630 1.00 95.12 382 HIS A O 1
ATOM 2951 N N . VAL A 1 383 ? 9.777 -4.292 -13.798 1.00 95.44 383 VAL A N 1
ATOM 2952 C CA . VAL A 1 383 ? 11.232 -4.303 -14.047 1.00 95.44 383 VAL A CA 1
ATOM 2953 C C . VAL A 1 383 ? 11.841 -2.918 -13.817 1.00 95.44 383 VAL A C 1
ATOM 2955 O O . VAL A 1 383 ? 12.863 -2.806 -13.145 1.00 95.44 383 VAL A O 1
ATOM 2958 N N . ILE A 1 384 ? 11.198 -1.862 -14.326 1.00 94.12 384 ILE A N 1
ATOM 2959 C CA . ILE A 1 384 ? 11.624 -0.471 -14.115 1.00 94.12 384 ILE A CA 1
ATOM 2960 C C . ILE A 1 384 ? 11.626 -0.137 -12.621 1.00 94.12 384 ILE A C 1
ATOM 2962 O O . ILE A 1 384 ? 12.609 0.402 -12.129 1.00 94.12 384 ILE A O 1
ATOM 2966 N N . CYS A 1 385 ? 10.577 -0.521 -11.888 1.00 93.50 385 CYS A N 1
ATOM 2967 C CA . CYS A 1 385 ? 10.488 -0.310 -10.441 1.00 93.50 385 CYS A CA 1
ATOM 2968 C C . CYS A 1 385 ? 11.637 -0.990 -9.671 1.00 93.50 385 CYS A C 1
ATOM 2970 O O . CYS A 1 385 ? 12.226 -0.374 -8.786 1.00 93.50 385 CYS A O 1
ATOM 2972 N N . ILE A 1 386 ? 12.008 -2.224 -10.036 1.00 94.00 386 ILE A N 1
ATOM 2973 C CA . ILE A 1 386 ? 13.168 -2.915 -9.445 1.00 94.00 386 ILE A CA 1
ATOM 2974 C C . ILE A 1 386 ? 14.473 -2.188 -9.794 1.00 94.00 386 ILE A C 1
ATOM 2976 O O . ILE A 1 386 ? 15.337 -2.028 -8.931 1.00 94.00 386 ILE A O 1
ATOM 2980 N N . GLY A 1 387 ? 14.619 -1.720 -11.036 1.00 91.75 387 GLY A N 1
ATOM 2981 C CA . GLY A 1 387 ? 15.764 -0.915 -11.458 1.00 91.75 387 GLY A CA 1
ATOM 2982 C C . GLY A 1 387 ? 15.903 0.371 -10.640 1.00 91.75 387 GLY A C 1
ATOM 2983 O O . GLY A 1 387 ? 16.976 0.635 -10.106 1.00 91.75 387 GLY A O 1
ATOM 2984 N N . GLU A 1 388 ? 14.819 1.135 -10.493 1.00 91.25 388 GLU A N 1
ATOM 2985 C CA . GLU A 1 388 ? 14.784 2.385 -9.718 1.00 91.25 388 GLU A CA 1
ATOM 2986 C C . GLU A 1 388 ? 15.160 2.126 -8.252 1.00 91.25 388 GLU A C 1
ATOM 2988 O O . GLU A 1 388 ? 16.034 2.792 -7.702 1.00 91.25 388 GLU A O 1
ATOM 2993 N N . ALA A 1 389 ? 14.581 1.092 -7.636 1.00 88.69 389 ALA A N 1
ATOM 2994 C CA . ALA A 1 389 ? 14.913 0.688 -6.271 1.00 88.69 389 ALA A CA 1
ATOM 2995 C C . ALA A 1 389 ? 16.380 0.250 -6.108 1.00 88.69 389 ALA A C 1
ATOM 2997 O O . ALA A 1 389 ? 16.962 0.430 -5.040 1.00 88.69 389 ALA A O 1
ATOM 2998 N N . SER A 1 390 ? 16.991 -0.305 -7.159 1.00 89.25 390 SER A N 1
ATOM 2999 C CA . SER A 1 390 ? 18.392 -0.741 -7.144 1.00 89.25 390 SER A CA 1
ATOM 3000 C C . SER A 1 390 ? 19.389 0.422 -7.208 1.00 89.25 390 SER A C 1
ATOM 3002 O O . SER A 1 390 ? 20.528 0.252 -6.784 1.00 89.25 390 SER A O 1
ATOM 3004 N N . LEU A 1 391 ? 18.995 1.598 -7.718 1.00 84.44 391 LEU A N 1
ATOM 3005 C CA . LEU A 1 391 ? 19.868 2.782 -7.762 1.00 84.44 391 LEU A CA 1
ATOM 3006 C C . LEU A 1 391 ? 20.130 3.382 -6.380 1.00 84.44 391 LEU A C 1
ATOM 3008 O O . LEU A 1 391 ? 21.173 3.990 -6.155 1.00 84.44 391 LEU A O 1
ATOM 3012 N N . HIS A 1 392 ? 19.182 3.232 -5.461 1.00 76.00 392 HIS A N 1
ATOM 3013 C CA . HIS A 1 392 ? 19.244 3.862 -4.145 1.00 76.00 392 HIS A CA 1
ATOM 3014 C C . HIS A 1 392 ? 20.031 3.053 -3.109 1.00 76.00 392 HIS A C 1
ATOM 3016 O O . HIS A 1 392 ? 20.113 3.473 -1.957 1.00 76.00 392 HIS A O 1
ATOM 3022 N N . VAL A 1 393 ? 20.593 1.902 -3.498 1.00 76.38 393 VAL A N 1
ATOM 3023 C CA . VAL A 1 393 ? 21.153 0.933 -2.555 1.00 76.38 393 VAL A CA 1
ATOM 3024 C C . VAL A 1 393 ? 22.530 0.435 -2.978 1.00 76.38 393 VAL A C 1
ATOM 3026 O O . VAL A 1 393 ? 22.721 -0.124 -4.060 1.00 76.38 393 VAL A O 1
ATOM 3029 N N . GLU A 1 394 ? 23.480 0.529 -2.051 1.00 73.00 394 GLU A N 1
ATOM 3030 C CA . GLU A 1 394 ? 24.783 -0.119 -2.169 1.00 73.00 394 GLU A CA 1
ATOM 3031 C C . GLU A 1 394 ? 24.639 -1.653 -2.157 1.00 73.00 394 GLU A C 1
ATOM 3033 O O . GLU A 1 394 ? 24.039 -2.233 -1.255 1.00 73.00 394 GLU A O 1
ATOM 3038 N N . GLY A 1 395 ? 25.182 -2.325 -3.178 1.00 71.50 395 GLY A N 1
ATOM 3039 C CA . GLY A 1 395 ? 25.123 -3.789 -3.315 1.00 71.50 395 GLY A CA 1
ATOM 3040 C C . GLY A 1 395 ? 24.017 -4.328 -4.236 1.00 71.50 395 GLY A C 1
ATOM 3041 O O . GLY A 1 395 ? 24.016 -5.519 -4.548 1.00 71.50 395 GLY A O 1
ATOM 3042 N N . ALA A 1 396 ? 23.129 -3.473 -4.756 1.00 83.69 396 ALA A N 1
ATOM 3043 C CA . ALA A 1 396 ? 22.083 -3.856 -5.718 1.00 83.69 396 ALA A CA 1
ATOM 3044 C C . ALA A 1 396 ? 22.481 -3.635 -7.197 1.00 83.69 396 ALA A C 1
ATOM 3046 O O . ALA A 1 396 ? 21.654 -3.744 -8.103 1.00 83.69 396 ALA A O 1
ATOM 3047 N N . SER A 1 397 ? 23.758 -3.362 -7.484 1.00 85.25 397 SER A N 1
ATOM 3048 C CA . SER A 1 397 ? 24.245 -3.061 -8.841 1.00 85.25 397 SER A CA 1
ATOM 3049 C C . SER A 1 397 ? 23.999 -4.198 -9.841 1.00 85.25 397 SER A C 1
ATOM 3051 O O . SER A 1 397 ? 23.645 -3.946 -10.992 1.00 85.25 397 SER A O 1
ATOM 3053 N N . LEU A 1 398 ? 24.116 -5.458 -9.409 1.00 85.81 398 LEU A N 1
ATOM 3054 C CA . LEU A 1 398 ? 23.823 -6.625 -10.248 1.00 85.81 398 LEU A CA 1
ATOM 3055 C C . LEU A 1 398 ? 22.339 -6.715 -10.626 1.00 85.81 398 LEU A C 1
ATOM 3057 O O . LEU A 1 398 ? 22.020 -7.096 -11.754 1.00 85.81 398 LEU A O 1
ATOM 3061 N N . LEU A 1 399 ? 21.442 -6.329 -9.713 1.00 89.56 399 LEU A N 1
ATOM 3062 C CA . LEU A 1 399 ? 20.008 -6.248 -9.988 1.00 89.56 399 LEU A CA 1
ATOM 3063 C C . LEU A 1 399 ? 19.687 -5.131 -10.969 1.00 89.56 399 LEU A C 1
ATOM 3065 O O . LEU A 1 399 ? 18.943 -5.363 -11.921 1.00 89.56 399 LEU A O 1
ATOM 3069 N N . PHE A 1 400 ? 20.294 -3.957 -10.787 1.00 91.44 400 PHE A N 1
ATOM 3070 C CA . PHE A 1 400 ? 20.163 -2.857 -11.737 1.00 91.44 400 PHE A CA 1
ATOM 3071 C C . PHE A 1 400 ? 20.570 -3.300 -13.147 1.00 91.44 400 PHE A C 1
ATOM 3073 O O . PHE A 1 400 ? 19.829 -3.108 -14.109 1.00 91.44 400 PHE A O 1
ATOM 3080 N N . VAL A 1 401 ? 21.726 -3.956 -13.271 1.00 91.75 401 VAL A N 1
ATOM 3081 C CA . VAL A 1 401 ? 22.211 -4.466 -14.557 1.00 91.75 401 VAL A CA 1
ATOM 3082 C C . VAL A 1 401 ? 21.227 -5.469 -15.165 1.00 91.75 401 VAL A C 1
ATOM 3084 O O . VAL A 1 401 ? 20.955 -5.399 -16.363 1.00 91.75 401 VAL A O 1
ATOM 3087 N N . GLU A 1 402 ? 20.670 -6.387 -14.374 1.00 93.75 402 GLU A N 1
ATOM 3088 C CA . GLU A 1 402 ? 19.687 -7.359 -14.866 1.00 93.75 402 GLU A CA 1
ATOM 3089 C C . GLU A 1 402 ? 18.373 -6.695 -15.312 1.00 93.75 402 GLU A C 1
ATOM 3091 O O . GLU A 1 402 ? 17.810 -7.061 -16.350 1.00 93.75 402 GLU A O 1
ATOM 3096 N N . ALA A 1 403 ? 17.913 -5.674 -14.586 1.00 94.12 403 ALA A N 1
ATOM 3097 C CA . ALA A 1 403 ? 16.755 -4.877 -14.973 1.00 94.12 403 ALA A CA 1
ATOM 3098 C C . ALA A 1 403 ? 17.003 -4.153 -16.307 1.00 94.12 403 ALA A C 1
ATOM 3100 O O . ALA A 1 403 ? 16.179 -4.237 -17.218 1.00 94.12 403 ALA A O 1
ATOM 3101 N N . VAL A 1 404 ? 18.173 -3.526 -16.482 1.00 94.69 404 VAL A N 1
ATOM 3102 C CA . VAL A 1 404 ? 18.541 -2.848 -17.737 1.00 94.69 404 VAL A CA 1
ATOM 3103 C C . VAL A 1 404 ? 18.691 -3.835 -18.900 1.00 94.69 404 VAL A C 1
ATOM 3105 O O . VAL A 1 404 ? 18.251 -3.540 -20.011 1.00 94.69 404 VAL A O 1
ATOM 3108 N N . ARG A 1 405 ? 19.236 -5.036 -18.671 1.00 94.25 405 ARG A N 1
ATOM 3109 C CA . ARG A 1 405 ? 19.263 -6.101 -19.693 1.00 94.25 405 ARG A CA 1
ATOM 3110 C C . ARG A 1 405 ? 17.859 -6.538 -20.099 1.00 94.25 405 ARG A C 1
ATOM 3112 O O . ARG A 1 405 ? 17.601 -6.714 -21.288 1.00 94.25 405 ARG A O 1
ATOM 3119 N N . SER A 1 406 ? 16.954 -6.674 -19.133 1.00 94.00 406 SER A N 1
ATOM 3120 C CA . SER A 1 406 ? 15.552 -7.019 -19.385 1.00 94.00 406 SER A CA 1
ATOM 3121 C C . SER A 1 406 ? 14.846 -5.931 -20.201 1.00 94.00 406 SER A C 1
ATOM 3123 O O . SER A 1 406 ? 14.176 -6.244 -21.184 1.00 94.00 406 SER A O 1
ATOM 3125 N N . ILE A 1 407 ? 15.064 -4.657 -19.860 1.00 94.94 407 ILE A N 1
ATOM 3126 C CA . ILE A 1 407 ? 14.570 -3.500 -20.624 1.00 94.9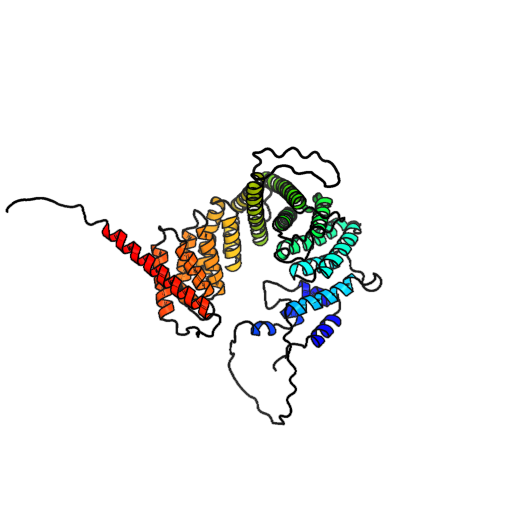4 407 ILE A CA 1
ATOM 3127 C C . ILE A 1 407 ? 15.108 -3.528 -22.058 1.00 94.94 407 ILE A C 1
ATOM 3129 O O . ILE A 1 407 ? 14.336 -3.408 -23.005 1.00 94.94 407 ILE A O 1
ATOM 3133 N N . SER A 1 408 ? 16.416 -3.737 -22.224 1.00 94.12 408 SER A N 1
ATOM 3134 C CA . SER A 1 408 ? 17.072 -3.808 -23.533 1.00 94.12 408 SER A CA 1
ATOM 3135 C C . SER A 1 408 ? 16.484 -4.923 -24.410 1.00 94.12 408 SER A C 1
ATOM 3137 O O . SER A 1 408 ? 16.107 -4.689 -25.559 1.00 94.12 408 SER A O 1
ATOM 3139 N N . ARG A 1 409 ? 16.294 -6.122 -23.839 1.00 93.19 409 ARG A N 1
ATOM 3140 C CA . ARG A 1 409 ? 15.687 -7.283 -24.513 1.00 93.19 409 ARG A CA 1
ATOM 3141 C C . ARG A 1 409 ? 14.260 -7.013 -25.004 1.00 93.19 409 ARG A C 1
ATOM 3143 O O . ARG A 1 409 ? 13.866 -7.545 -26.040 1.00 93.19 409 ARG A O 1
ATOM 3150 N N . PHE A 1 410 ? 13.489 -6.205 -24.278 1.00 92.44 410 PHE A N 1
ATOM 3151 C CA . PHE A 1 410 ? 12.086 -5.910 -24.580 1.00 92.44 410 PHE A CA 1
ATOM 3152 C C . PHE A 1 410 ? 11.844 -4.443 -24.976 1.00 92.44 410 PHE A C 1
ATOM 3154 O O . PHE A 1 410 ? 10.727 -3.942 -24.851 1.00 92.44 410 PHE A O 1
ATOM 3161 N N . ALA A 1 411 ? 12.857 -3.762 -25.526 1.00 91.19 411 ALA A N 1
ATOM 3162 C CA . ALA A 1 411 ? 12.795 -2.358 -25.952 1.00 91.19 411 ALA A CA 1
ATOM 3163 C C . ALA A 1 411 ? 11.615 -2.036 -26.897 1.00 91.19 411 ALA A C 1
ATOM 3165 O O . ALA A 1 411 ? 11.056 -0.935 -26.872 1.00 91.19 411 ALA A O 1
ATOM 3166 N N . PHE A 1 412 ? 11.182 -3.015 -27.697 1.00 89.62 412 PHE A N 1
ATOM 3167 C CA . PHE A 1 412 ? 10.030 -2.885 -28.595 1.00 89.62 412 PHE A CA 1
ATOM 3168 C C . PHE A 1 412 ? 8.700 -2.680 -27.868 1.00 89.62 412 PHE A C 1
ATOM 3170 O O . PHE A 1 412 ? 7.809 -2.030 -28.407 1.00 89.62 412 PHE A O 1
ATOM 3177 N N . VAL A 1 413 ? 8.568 -3.186 -26.638 1.00 89.12 413 VAL A N 1
ATOM 3178 C CA . VAL A 1 413 ? 7.378 -2.968 -25.809 1.00 89.12 413 VAL A CA 1
ATOM 3179 C C . VAL A 1 413 ? 7.257 -1.486 -25.469 1.00 89.12 413 VAL A C 1
ATOM 3181 O O . VAL A 1 413 ? 6.171 -0.930 -25.576 1.00 89.12 413 VAL A O 1
ATOM 3184 N N . LEU A 1 414 ? 8.374 -0.839 -25.124 1.00 86.62 414 LEU A N 1
ATOM 3185 C CA . LEU A 1 414 ? 8.434 0.563 -24.692 1.00 86.62 414 LEU A CA 1
ATOM 3186 C C . LEU A 1 414 ? 8.275 1.565 -25.840 1.00 86.62 414 LEU A C 1
ATOM 3188 O O . LEU A 1 414 ? 7.895 2.710 -25.611 1.00 86.62 414 LEU A O 1
ATOM 3192 N N . THR A 1 415 ? 8.559 1.127 -27.064 1.00 80.88 415 THR A N 1
ATOM 3193 C CA . THR A 1 415 ? 8.466 1.925 -28.299 1.00 80.88 415 THR A CA 1
ATOM 3194 C C . THR A 1 415 ? 7.195 1.618 -29.100 1.00 80.88 415 THR A C 1
ATOM 3196 O O . THR A 1 415 ? 7.083 1.973 -30.279 1.00 80.88 415 THR A O 1
ATOM 3199 N N . SER A 1 416 ? 6.223 0.967 -28.450 1.00 75.44 416 SER A N 1
ATOM 3200 C CA . SER A 1 416 ? 4.879 0.722 -28.967 1.00 75.44 416 SER A CA 1
ATOM 3201 C C . SER A 1 416 ? 3.896 1.811 -28.505 1.00 75.44 416 SER A C 1
ATOM 3203 O O . SER A 1 416 ? 4.144 2.530 -27.536 1.00 75.44 416 SER A O 1
ATOM 3205 N N . ALA A 1 417 ? 2.780 1.980 -29.224 1.00 65.25 417 ALA A N 1
ATOM 3206 C CA . ALA A 1 417 ? 1.763 2.970 -28.861 1.00 65.25 417 ALA A CA 1
ATOM 3207 C C . ALA A 1 417 ? 1.210 2.689 -27.443 1.00 65.25 417 ALA A C 1
ATOM 3209 O O . ALA A 1 417 ? 0.920 1.535 -27.122 1.00 65.25 417 ALA A O 1
ATOM 3210 N N . ALA A 1 418 ? 1.029 3.738 -26.631 1.00 73.25 418 ALA A N 1
ATOM 3211 C CA . ALA A 1 418 ? 0.579 3.719 -25.232 1.00 73.25 418 ALA A CA 1
ATOM 3212 C C . ALA A 1 418 ? 1.588 3.338 -24.118 1.00 73.25 418 ALA A C 1
ATOM 3214 O O . ALA A 1 418 ? 1.146 3.009 -23.015 1.00 73.25 418 ALA A O 1
ATOM 3215 N N . THR A 1 419 ? 2.911 3.398 -24.346 1.00 85.38 419 THR A N 1
ATOM 3216 C CA . THR A 1 419 ? 3.934 3.169 -23.286 1.00 85.38 419 THR A CA 1
ATOM 3217 C C . THR A 1 419 ? 5.041 4.228 -23.210 1.00 85.38 419 THR A C 1
ATOM 3219 O O . THR A 1 419 ? 6.100 3.991 -22.625 1.00 85.38 419 THR A O 1
ATOM 3222 N N . TRP A 1 420 ? 4.842 5.400 -23.815 1.00 87.19 420 TRP A N 1
ATOM 3223 C CA . TRP A 1 420 ? 5.863 6.456 -23.863 1.00 87.19 420 TRP A CA 1
ATOM 3224 C C . TRP A 1 420 ? 6.223 7.018 -22.480 1.00 87.19 420 TRP A C 1
ATOM 3226 O O . TRP A 1 420 ? 7.360 7.419 -22.254 1.00 87.19 420 TRP A O 1
ATOM 3236 N N . ASP A 1 421 ? 5.284 6.986 -21.535 1.00 87.81 421 ASP A N 1
ATOM 3237 C CA . ASP A 1 421 ? 5.500 7.299 -20.120 1.00 87.81 421 ASP A CA 1
ATOM 3238 C C . ASP A 1 421 ? 6.513 6.345 -19.464 1.00 87.81 421 ASP A C 1
ATOM 3240 O O . ASP A 1 421 ? 7.408 6.778 -18.735 1.00 87.81 421 ASP A O 1
ATOM 3244 N N . LEU A 1 422 ? 6.418 5.047 -19.769 1.00 90.00 422 LEU A N 1
ATOM 3245 C CA . LEU A 1 422 ? 7.380 4.050 -19.308 1.00 90.00 422 LEU A CA 1
ATOM 3246 C C . LEU A 1 422 ? 8.756 4.289 -19.932 1.00 90.00 422 LEU A C 1
ATOM 3248 O O . LEU A 1 422 ? 9.760 4.140 -19.241 1.00 90.00 422 LEU A O 1
ATOM 3252 N N . LEU A 1 423 ? 8.817 4.706 -21.202 1.00 91.81 423 LEU A N 1
ATOM 3253 C CA . LEU A 1 423 ? 10.086 5.055 -21.841 1.00 91.81 423 LEU A CA 1
ATOM 3254 C C . LEU A 1 423 ? 10.742 6.277 -21.178 1.00 91.81 423 LEU A C 1
ATOM 3256 O O . LEU A 1 423 ? 11.943 6.246 -20.927 1.00 91.81 423 LEU A O 1
ATOM 3260 N N . CYS A 1 424 ? 9.975 7.309 -20.809 1.00 90.56 424 CYS A N 1
ATOM 3261 C CA . CYS A 1 424 ? 10.498 8.429 -20.017 1.00 90.56 424 CYS A CA 1
ATOM 3262 C C . CYS A 1 424 ? 11.103 7.961 -18.684 1.00 90.56 424 CYS A C 1
ATOM 3264 O O . CYS A 1 424 ? 12.200 8.392 -18.328 1.00 90.56 424 CYS A O 1
ATOM 3266 N N . ARG A 1 425 ? 10.433 7.043 -17.971 1.00 92.81 425 ARG A N 1
ATOM 3267 C CA . ARG A 1 425 ? 10.969 6.461 -16.727 1.00 92.81 425 ARG A CA 1
ATOM 3268 C C . ARG A 1 425 ? 12.248 5.666 -16.957 1.00 92.81 425 ARG A C 1
ATOM 3270 O O . ARG A 1 425 ? 13.178 5.785 -16.170 1.00 92.81 425 ARG A O 1
ATOM 3277 N N . VAL A 1 426 ? 12.328 4.900 -18.046 1.00 94.50 426 VAL A N 1
ATOM 3278 C CA . VAL A 1 426 ? 13.562 4.196 -18.428 1.00 94.50 426 VAL A CA 1
ATOM 3279 C C . VAL A 1 426 ? 14.694 5.180 -18.692 1.00 94.50 426 VAL A C 1
ATOM 3281 O O . VAL A 1 426 ? 15.800 4.957 -18.219 1.00 94.50 426 VAL A O 1
ATOM 3284 N N . CYS A 1 427 ? 14.441 6.281 -19.397 1.00 92.75 427 CYS A N 1
ATOM 3285 C CA . CYS A 1 427 ? 15.468 7.294 -19.616 1.00 92.75 427 CYS A CA 1
ATOM 3286 C C . CYS A 1 427 ? 15.963 7.895 -18.291 1.00 92.75 427 CYS A C 1
ATOM 3288 O O . CYS A 1 427 ? 17.170 7.952 -18.084 1.00 92.75 427 CYS A O 1
ATOM 3290 N N . ALA A 1 428 ? 15.060 8.250 -17.371 1.00 91.62 428 ALA A N 1
ATOM 3291 C CA . ALA A 1 428 ? 15.437 8.746 -16.043 1.00 91.62 428 ALA A CA 1
ATOM 3292 C C . ALA A 1 428 ? 16.234 7.705 -15.228 1.00 91.62 428 ALA A C 1
ATOM 3294 O O . ALA A 1 428 ? 17.224 8.036 -14.580 1.00 91.62 428 ALA A O 1
ATOM 3295 N N . LEU A 1 429 ? 15.846 6.428 -15.311 1.00 92.25 429 LEU A N 1
ATOM 3296 C CA . LEU A 1 429 ? 16.568 5.311 -14.700 1.00 92.25 429 LEU A CA 1
ATOM 3297 C C . LEU A 1 429 ? 17.998 5.179 -15.250 1.00 92.25 429 LEU A C 1
ATOM 3299 O O . LEU A 1 429 ? 18.940 4.964 -14.492 1.00 92.25 429 LEU A O 1
ATOM 3303 N N . LEU A 1 430 ? 18.162 5.280 -16.571 1.00 92.81 430 LEU A N 1
ATOM 3304 C CA . LEU A 1 430 ? 19.463 5.178 -17.235 1.00 92.81 430 LEU A CA 1
ATOM 3305 C C . LEU A 1 430 ? 20.350 6.399 -16.964 1.00 92.81 430 LEU A C 1
ATOM 3307 O O . LEU A 1 430 ? 21.564 6.249 -16.857 1.00 92.81 430 LEU A O 1
ATOM 3311 N N . GLU A 1 431 ? 19.753 7.583 -16.833 1.00 90.88 431 GLU A N 1
ATOM 3312 C CA . GLU A 1 431 ? 20.439 8.818 -16.446 1.00 90.88 431 GLU A CA 1
ATOM 3313 C C . GLU A 1 431 ? 20.995 8.741 -15.019 1.00 90.88 431 GLU A C 1
ATOM 3315 O O . GLU A 1 431 ? 22.125 9.156 -14.775 1.00 90.88 431 GLU A O 1
ATOM 3320 N N . GLY A 1 432 ? 20.235 8.152 -14.090 1.00 86.38 432 GLY A N 1
ATOM 3321 C CA . GLY A 1 432 ? 20.648 7.966 -12.697 1.00 86.38 432 GLY A CA 1
ATOM 3322 C C . GLY A 1 432 ? 21.698 6.871 -12.469 1.00 86.38 432 GLY A C 1
ATOM 3323 O O . GLY A 1 432 ? 22.106 6.650 -11.329 1.00 86.38 432 GLY A O 1
ATOM 3324 N N . ALA A 1 433 ? 22.129 6.159 -13.513 1.00 86.69 433 ALA A N 1
ATOM 3325 C CA . ALA A 1 433 ? 23.067 5.052 -13.384 1.00 86.69 433 ALA A CA 1
ATOM 3326 C C . ALA A 1 433 ? 24.489 5.525 -13.014 1.00 86.69 433 ALA A C 1
ATOM 3328 O O . ALA A 1 433 ? 25.003 6.473 -13.615 1.00 86.69 433 ALA A O 1
ATOM 3329 N N . PRO A 1 434 ? 25.192 4.830 -12.099 1.00 84.62 434 PRO A N 1
ATOM 3330 C CA . PRO A 1 434 ? 26.583 5.147 -11.795 1.00 84.62 434 PRO A CA 1
ATOM 3331 C C . PRO A 1 434 ? 27.485 4.918 -13.015 1.00 84.62 434 PRO A C 1
ATOM 3333 O O . PRO A 1 434 ? 27.271 4.001 -13.813 1.00 84.62 434 PRO A O 1
ATOM 3336 N N . LEU A 1 435 ? 28.555 5.714 -13.123 1.00 83.25 435 LEU A N 1
ATOM 3337 C CA . LEU A 1 435 ? 29.496 5.673 -14.254 1.00 83.25 435 LEU A CA 1
ATOM 3338 C C . LEU A 1 435 ? 30.112 4.283 -14.486 1.00 83.25 435 LEU A C 1
ATOM 3340 O O . LEU A 1 435 ? 30.404 3.924 -15.625 1.00 83.25 435 LEU A O 1
ATOM 3344 N N . SER A 1 436 ? 30.255 3.475 -13.433 1.00 84.44 436 SER A N 1
ATOM 3345 C CA . SER A 1 436 ? 30.746 2.094 -13.514 1.00 84.44 436 SER A CA 1
ATOM 3346 C C . SER A 1 436 ? 29.846 1.165 -14.340 1.00 84.44 436 SER A C 1
ATOM 3348 O O . SER A 1 436 ? 30.322 0.162 -14.866 1.00 84.44 436 SER A O 1
ATOM 3350 N N . LEU A 1 437 ? 28.560 1.495 -14.505 1.00 86.56 437 LEU A N 1
ATOM 3351 C CA . LEU A 1 437 ? 27.579 0.696 -15.250 1.00 86.56 437 LEU A CA 1
ATOM 3352 C C . LEU A 1 437 ? 27.296 1.250 -16.654 1.00 86.56 437 LEU A C 1
ATOM 3354 O O . LEU A 1 437 ? 26.407 0.765 -17.359 1.00 86.56 437 LEU A O 1
ATOM 3358 N N . ARG A 1 438 ? 28.084 2.234 -17.099 1.00 87.06 438 ARG A N 1
ATOM 3359 C CA . ARG A 1 438 ? 27.890 2.946 -18.367 1.00 87.06 438 ARG A CA 1
ATOM 3360 C C . ARG A 1 438 ? 27.831 2.032 -19.589 1.00 87.06 438 ARG A C 1
ATOM 3362 O O . ARG A 1 438 ? 27.021 2.274 -20.478 1.00 87.06 438 ARG A O 1
ATOM 3369 N N . ALA A 1 439 ? 28.640 0.974 -19.641 1.00 89.25 439 ALA A N 1
ATOM 3370 C CA . ALA A 1 439 ? 28.624 0.035 -20.766 1.00 89.25 439 ALA A CA 1
ATOM 3371 C C . ALA A 1 439 ? 27.241 -0.619 -20.952 1.00 89.25 439 ALA A C 1
ATOM 3373 O O . ALA A 1 439 ? 26.735 -0.717 -22.069 1.00 89.25 439 ALA A O 1
ATOM 3374 N N . VAL A 1 440 ? 26.592 -1.002 -19.848 1.00 90.94 440 VAL A N 1
ATOM 3375 C CA . VAL A 1 440 ? 25.249 -1.602 -19.858 1.00 90.94 440 VAL A CA 1
ATOM 3376 C C . VAL A 1 440 ? 24.199 -0.570 -20.280 1.00 90.94 440 VAL A C 1
ATOM 3378 O O . VAL A 1 440 ? 23.310 -0.885 -21.072 1.00 90.94 440 VAL A O 1
ATOM 3381 N N . VAL A 1 441 ? 24.336 0.674 -19.810 1.00 91.75 441 VAL A N 1
ATOM 3382 C CA . VAL A 1 441 ? 23.461 1.794 -20.189 1.00 91.75 441 VAL A CA 1
ATOM 3383 C C . VAL A 1 441 ? 23.539 2.079 -21.688 1.00 91.75 441 VAL A C 1
ATOM 3385 O O . VAL A 1 441 ? 22.503 2.147 -22.344 1.00 91.75 441 VAL A O 1
ATOM 3388 N N . VAL A 1 442 ? 24.746 2.177 -22.252 1.00 92.38 442 VAL A N 1
ATOM 3389 C CA . VAL A 1 442 ? 24.958 2.416 -23.690 1.00 92.38 442 VAL A CA 1
ATOM 3390 C C . VAL A 1 442 ? 24.306 1.318 -24.528 1.00 92.38 442 VAL A C 1
ATOM 3392 O O . VAL A 1 442 ? 23.572 1.619 -25.465 1.00 92.38 442 VAL A O 1
ATOM 3395 N N . MET A 1 443 ? 24.506 0.049 -24.164 1.00 92.94 443 MET A N 1
ATOM 3396 C CA . MET A 1 443 ? 23.887 -1.081 -24.867 1.00 92.94 443 MET A CA 1
ATOM 3397 C C . MET A 1 443 ? 22.354 -1.012 -24.856 1.00 92.94 443 MET A C 1
ATOM 3399 O O . MET A 1 443 ? 21.705 -1.314 -25.862 1.00 92.94 443 MET A O 1
ATOM 3403 N N . CYS A 1 444 ? 21.768 -0.597 -23.731 1.00 94.38 444 CYS A N 1
ATOM 3404 C CA . CYS A 1 444 ? 20.328 -0.395 -23.620 1.00 94.38 444 CYS A CA 1
ATOM 3405 C C . CYS A 1 444 ? 19.849 0.772 -24.493 1.00 94.38 444 CYS A C 1
ATOM 3407 O O . CYS A 1 444 ? 18.911 0.603 -25.269 1.00 94.38 444 CYS A O 1
ATOM 3409 N N . LEU A 1 445 ? 20.529 1.923 -24.445 1.00 93.69 445 LEU A N 1
ATOM 3410 C CA . LEU A 1 445 ? 20.199 3.093 -25.265 1.00 93.69 445 LEU A CA 1
ATOM 3411 C C . LEU A 1 445 ? 20.266 2.784 -26.768 1.00 93.69 445 LEU A C 1
ATOM 3413 O O . LEU A 1 445 ? 19.356 3.161 -27.502 1.00 93.69 445 LEU A O 1
ATOM 3417 N N . CYS A 1 446 ? 21.280 2.043 -27.223 1.00 92.94 446 CYS A N 1
ATOM 3418 C CA . CYS A 1 446 ? 21.373 1.589 -28.614 1.00 92.94 446 CYS A CA 1
ATOM 3419 C C . CYS A 1 446 ? 20.200 0.672 -29.001 1.00 92.94 446 CYS A C 1
ATOM 3421 O O . CYS A 1 446 ? 19.661 0.777 -30.102 1.00 92.94 446 CYS A O 1
ATOM 3423 N N . SER A 1 447 ? 19.769 -0.206 -28.091 1.00 93.44 447 SER A N 1
ATOM 3424 C CA . SER A 1 447 ? 18.627 -1.102 -28.324 1.00 93.44 447 SER A CA 1
ATOM 3425 C C . SER A 1 447 ? 17.301 -0.334 -28.379 1.00 93.44 447 SER A C 1
ATOM 3427 O O . SER A 1 447 ? 16.467 -0.600 -29.245 1.00 93.44 447 SER A O 1
ATOM 3429 N N . LEU A 1 448 ? 17.128 0.672 -27.514 1.00 92.50 448 LEU A N 1
ATOM 3430 C CA . LEU A 1 448 ? 15.989 1.593 -27.541 1.00 92.50 448 LEU A CA 1
ATOM 3431 C C . LEU A 1 448 ? 15.957 2.412 -28.835 1.00 92.50 448 LEU A C 1
ATOM 3433 O O . LEU A 1 448 ? 14.900 2.505 -29.456 1.00 92.50 448 LEU A O 1
ATOM 3437 N N . GLN A 1 449 ? 17.102 2.941 -29.276 1.00 92.25 449 GLN A N 1
ATOM 3438 C CA . GLN A 1 449 ? 17.222 3.661 -30.545 1.00 92.25 449 GLN A CA 1
ATOM 3439 C C . GLN A 1 449 ? 16.823 2.775 -31.726 1.00 92.25 449 GLN A C 1
ATOM 3441 O O . GLN A 1 449 ? 15.922 3.128 -32.485 1.00 92.25 449 GLN A O 1
ATOM 3446 N N . GLY A 1 450 ? 17.440 1.596 -31.850 1.00 90.62 450 GLY A N 1
ATOM 3447 C CA . GLY A 1 450 ? 17.146 0.676 -32.947 1.00 90.62 450 GLY A CA 1
ATOM 3448 C C . GLY A 1 450 ? 15.692 0.197 -32.945 1.00 90.62 450 GLY A C 1
ATOM 3449 O O . GLY A 1 450 ? 15.137 -0.103 -34.001 1.00 90.62 450 GLY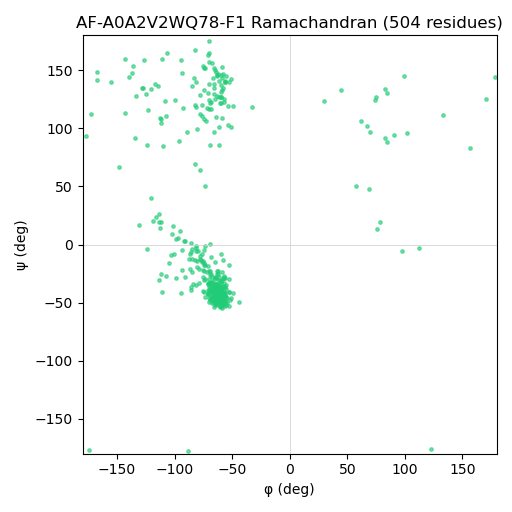 A O 1
ATOM 3450 N N . SER A 1 451 ? 15.049 0.138 -31.777 1.00 90.50 451 SER A N 1
ATOM 3451 C CA . SER A 1 451 ? 13.624 -0.171 -31.666 1.00 90.50 451 SER A CA 1
ATOM 3452 C C . SER A 1 451 ? 12.728 1.003 -32.071 1.00 90.50 451 SER A C 1
ATOM 3454 O O . SER A 1 451 ? 11.727 0.804 -32.758 1.00 90.50 451 SER A O 1
ATOM 3456 N N . LEU A 1 452 ? 13.097 2.228 -31.687 1.00 87.88 452 LEU A N 1
ATOM 3457 C CA . LEU A 1 452 ? 12.381 3.450 -32.049 1.00 87.88 452 LEU A CA 1
ATOM 3458 C C . LEU A 1 452 ? 12.399 3.675 -33.567 1.00 87.88 452 LEU A C 1
ATOM 3460 O O . LEU A 1 452 ? 11.353 3.943 -34.151 1.00 87.88 452 LEU A O 1
ATOM 3464 N N . GLU A 1 453 ? 13.554 3.484 -34.210 1.00 86.88 453 GLU A N 1
ATOM 3465 C CA . GLU A 1 453 ? 13.720 3.585 -35.670 1.00 86.88 453 GLU A CA 1
ATOM 3466 C C . GLU A 1 453 ? 12.853 2.570 -36.433 1.00 86.88 453 GLU A C 1
ATOM 3468 O O . GLU A 1 453 ? 12.379 2.843 -37.534 1.00 86.88 453 GLU A O 1
ATOM 3473 N N . LYS A 1 454 ? 12.604 1.398 -35.836 1.00 85.94 454 LYS A N 1
ATOM 3474 C CA . LYS A 1 454 ? 11.758 0.340 -36.411 1.00 85.94 454 LYS A CA 1
ATOM 3475 C C . LYS A 1 454 ? 10.271 0.509 -36.088 1.00 85.94 454 LYS A C 1
ATOM 3477 O O . LYS A 1 454 ? 9.451 -0.247 -36.622 1.00 85.94 454 LYS A O 1
ATOM 3482 N N . SER A 1 455 ? 9.902 1.452 -35.221 1.00 80.88 455 SER A N 1
ATOM 3483 C CA . SER A 1 455 ? 8.516 1.627 -34.790 1.00 80.88 455 SER A CA 1
ATOM 3484 C C . SER A 1 455 ? 7.658 2.168 -35.932 1.00 80.88 455 SER A C 1
ATOM 3486 O O . SER A 1 455 ? 7.851 3.272 -36.432 1.00 80.88 455 SER A O 1
ATOM 3488 N N . ARG A 1 456 ? 6.671 1.371 -36.354 1.00 65.25 456 ARG A N 1
ATOM 3489 C CA . ARG A 1 456 ? 5.766 1.706 -37.469 1.00 65.25 456 ARG A CA 1
ATOM 3490 C C . ARG A 1 456 ? 4.554 2.542 -37.048 1.00 65.25 456 ARG A C 1
ATOM 3492 O O . ARG A 1 456 ? 3.762 2.926 -37.902 1.00 65.25 456 ARG A O 1
ATOM 3499 N N . ARG A 1 457 ? 4.354 2.774 -35.745 1.00 67.44 457 ARG A N 1
ATOM 3500 C CA . ARG A 1 457 ? 3.169 3.455 -35.196 1.00 67.44 457 ARG A CA 1
ATOM 3501 C C . ARG A 1 457 ? 3.588 4.658 -34.361 1.00 67.44 457 ARG A C 1
ATOM 3503 O O . ARG A 1 457 ? 3.716 4.561 -33.144 1.00 67.44 457 ARG A O 1
ATOM 3510 N N . LEU A 1 458 ? 3.783 5.787 -35.035 1.00 76.94 458 LEU A N 1
ATOM 3511 C CA . LEU A 1 458 ? 4.040 7.068 -34.386 1.00 76.94 458 LEU A CA 1
ATOM 3512 C C . LEU A 1 458 ? 2.711 7.740 -33.998 1.00 76.94 458 LEU A C 1
ATOM 3514 O O . LEU A 1 458 ? 1.772 7.729 -34.799 1.00 76.94 458 LEU A O 1
ATOM 3518 N N . PRO A 1 459 ? 2.602 8.312 -32.787 1.00 80.06 459 PRO A N 1
ATOM 3519 C CA . PRO A 1 459 ? 1.399 9.021 -32.371 1.00 80.06 459 PRO A CA 1
ATOM 3520 C C . PRO A 1 459 ? 1.190 10.284 -33.217 1.00 80.06 459 PRO A C 1
ATOM 3522 O O . PRO A 1 459 ? 2.130 11.035 -33.480 1.00 80.06 459 PRO A O 1
ATOM 3525 N N . SER A 1 460 ? -0.055 10.546 -33.624 1.00 79.25 460 SER A N 1
ATOM 3526 C CA . SER A 1 460 ? -0.416 11.797 -34.302 1.00 79.25 460 SER A CA 1
ATOM 3527 C C . SER A 1 460 ? -0.264 12.990 -33.357 1.00 79.25 460 SER A C 1
ATOM 3529 O O . SER A 1 460 ? -0.503 12.850 -32.156 1.00 79.25 460 SER A O 1
ATOM 3531 N N . SER A 1 461 ? 0.009 14.182 -33.891 1.00 77.88 461 SER A N 1
ATOM 3532 C CA . SER A 1 461 ? 0.125 15.424 -33.105 1.00 77.88 461 SER A CA 1
ATOM 3533 C C . SER A 1 461 ? -1.119 15.761 -32.273 1.00 77.88 461 SER A C 1
ATOM 3535 O O . SER A 1 461 ? -0.999 16.387 -31.226 1.00 77.88 461 SER A O 1
ATOM 3537 N N . ALA A 1 462 ? -2.300 15.306 -32.702 1.00 76.88 462 ALA A N 1
ATOM 3538 C CA . ALA A 1 462 ? -3.564 15.471 -31.984 1.00 76.88 462 ALA A CA 1
ATOM 3539 C C . ALA A 1 462 ? -3.791 14.446 -30.852 1.00 76.88 462 ALA A C 1
ATOM 3541 O O . ALA A 1 462 ? -4.793 14.522 -30.145 1.00 76.88 462 ALA A O 1
ATOM 3542 N N . SER A 1 463 ? -2.905 13.457 -30.691 1.00 77.19 463 SER A N 1
ATOM 3543 C CA . SER A 1 463 ? -3.068 12.425 -29.663 1.00 77.19 463 SER A CA 1
ATOM 3544 C C . SER A 1 463 ? -2.550 12.911 -28.301 1.00 77.19 463 SER A C 1
ATOM 3546 O O . SER A 1 463 ? -1.516 13.580 -28.243 1.00 77.19 463 SER A O 1
ATOM 3548 N N . PRO A 1 464 ? -3.203 12.535 -27.186 1.00 75.38 464 PRO A N 1
ATOM 3549 C CA . PRO A 1 464 ? -2.746 12.908 -25.843 1.00 75.38 464 PRO A CA 1
ATOM 3550 C C . PRO A 1 464 ? -1.366 12.318 -25.500 1.00 75.38 464 PRO A C 1
ATOM 3552 O O . PRO A 1 464 ? -0.643 12.857 -24.669 1.00 75.38 464 PRO A O 1
ATOM 3555 N N . GLU A 1 465 ? -0.973 11.234 -26.171 1.00 78.88 465 GLU A N 1
ATOM 3556 C CA . GLU A 1 465 ? 0.316 10.560 -25.991 1.00 78.88 465 GLU A CA 1
ATOM 3557 C C . GLU A 1 465 ? 1.481 11.279 -26.692 1.00 78.88 465 GLU A C 1
ATOM 3559 O O . GLU A 1 465 ? 2.645 10.973 -26.428 1.00 78.88 465 GLU A O 1
ATOM 3564 N N . PHE A 1 466 ? 1.195 12.245 -27.574 1.00 82.75 466 PHE A N 1
ATOM 3565 C CA . PHE A 1 466 ? 2.208 12.937 -28.371 1.00 82.75 466 PHE A CA 1
ATOM 3566 C C . PHE A 1 466 ? 3.220 13.705 -27.509 1.00 82.75 466 PHE A C 1
ATOM 3568 O O . PHE A 1 466 ? 4.406 13.750 -27.839 1.00 82.75 466 PHE A O 1
ATOM 3575 N N . ALA A 1 467 ? 2.778 14.271 -26.381 1.00 83.94 467 ALA A N 1
ATOM 3576 C CA . ALA A 1 467 ? 3.656 14.970 -25.445 1.00 83.94 467 ALA A CA 1
ATOM 3577 C C . ALA A 1 467 ? 4.679 14.016 -24.806 1.00 83.94 467 ALA A C 1
ATOM 3579 O O . ALA A 1 467 ? 5.883 14.271 -24.868 1.00 83.94 467 ALA A O 1
ATOM 3580 N N . SER A 1 468 ? 4.212 12.887 -24.263 1.00 83.88 468 SER A N 1
ATOM 3581 C CA . SER A 1 468 ? 5.071 11.848 -23.684 1.00 83.88 468 SER A CA 1
ATOM 3582 C C . SER A 1 468 ? 6.007 11.244 -24.727 1.00 83.88 468 SER A C 1
ATOM 3584 O O . SER A 1 468 ? 7.183 11.040 -24.447 1.00 83.88 468 SER A O 1
ATOM 3586 N N . PHE A 1 469 ? 5.524 11.028 -25.953 1.00 86.50 469 PHE A N 1
ATOM 3587 C CA . PHE A 1 469 ? 6.352 10.583 -27.072 1.00 86.50 469 PHE A CA 1
ATOM 3588 C C . PHE A 1 469 ? 7.492 11.563 -27.375 1.00 86.50 469 PHE A C 1
ATOM 3590 O O . PHE A 1 469 ? 8.654 11.161 -27.403 1.00 86.50 469 PHE A O 1
ATOM 3597 N N . ARG A 1 470 ? 7.190 12.857 -27.560 1.00 88.19 470 ARG A N 1
ATOM 3598 C CA . ARG A 1 470 ? 8.217 13.875 -27.839 1.00 88.19 470 ARG A CA 1
ATOM 3599 C C . ARG A 1 470 ? 9.261 13.950 -26.732 1.00 88.19 470 ARG A C 1
ATOM 3601 O O . ARG A 1 470 ? 10.449 14.042 -27.036 1.00 88.19 470 ARG A O 1
ATOM 3608 N N . LEU A 1 471 ? 8.818 13.909 -25.475 1.00 88.19 471 LEU A N 1
ATOM 3609 C CA . LEU A 1 471 ? 9.708 13.913 -24.320 1.00 88.19 471 LEU A CA 1
ATOM 3610 C C . LEU A 1 471 ? 10.613 12.677 -24.323 1.00 88.19 471 LEU A C 1
ATOM 3612 O O . LEU A 1 471 ? 11.828 12.816 -24.226 1.00 88.19 471 LEU A O 1
ATOM 3616 N N . ALA A 1 472 ? 10.045 11.486 -24.508 1.00 86.81 472 ALA A N 1
ATOM 3617 C CA . ALA A 1 472 ? 10.799 10.239 -24.533 1.00 86.81 472 ALA A CA 1
ATOM 3618 C C . ALA A 1 472 ? 11.863 10.220 -25.643 1.00 86.81 472 ALA A C 1
ATOM 3620 O O . ALA A 1 472 ? 13.019 9.897 -25.376 1.00 86.81 472 ALA A O 1
ATOM 3621 N N . VAL A 1 473 ? 11.508 10.626 -26.869 1.00 87.88 473 VAL A N 1
ATOM 3622 C CA . VAL A 1 473 ? 12.459 10.703 -27.992 1.00 87.88 473 VAL A CA 1
ATOM 3623 C C . VAL A 1 473 ? 13.574 11.705 -27.706 1.00 87.88 473 VAL A C 1
ATOM 3625 O O . VAL A 1 473 ? 14.744 11.405 -27.944 1.00 87.88 473 VAL A O 1
ATOM 3628 N N . ALA A 1 474 ? 13.234 12.879 -27.167 1.00 89.88 474 ALA A N 1
ATOM 3629 C CA . ALA A 1 474 ? 14.231 13.872 -26.787 1.00 89.88 474 ALA A CA 1
ATOM 3630 C C . ALA A 1 474 ? 15.206 13.308 -25.743 1.00 89.88 474 ALA A C 1
ATOM 3632 O O . ALA A 1 474 ? 16.413 13.404 -25.951 1.00 89.88 474 ALA A O 1
ATOM 3633 N N . MET A 1 475 ? 14.699 12.658 -24.688 1.00 91.75 475 MET A N 1
ATOM 3634 C CA . MET A 1 475 ? 15.519 12.052 -23.633 1.00 91.75 475 MET A CA 1
ATOM 3635 C C . MET A 1 475 ? 16.442 10.942 -24.157 1.00 91.75 475 MET A C 1
ATOM 3637 O O . MET A 1 475 ? 17.612 10.890 -23.789 1.00 91.75 475 MET A O 1
ATOM 3641 N N . VAL A 1 476 ? 15.958 10.064 -25.045 1.00 90.56 476 VAL A N 1
ATOM 3642 C CA . VAL A 1 476 ? 16.806 9.018 -25.650 1.00 90.56 476 VAL A CA 1
ATOM 3643 C C . VAL A 1 476 ? 17.947 9.655 -26.450 1.00 90.56 476 VAL A C 1
ATOM 3645 O O . VAL A 1 476 ? 19.109 9.283 -26.282 1.00 90.56 476 VAL A O 1
ATOM 3648 N N . CYS A 1 477 ? 17.640 10.655 -27.280 1.00 88.62 477 CYS A N 1
ATOM 3649 C CA . CYS A 1 477 ? 18.636 11.363 -28.082 1.00 88.62 477 CYS A CA 1
ATOM 3650 C C . CYS A 1 477 ? 19.662 12.123 -27.228 1.00 88.62 477 CYS A C 1
ATOM 3652 O O . CYS A 1 477 ? 20.851 12.115 -27.558 1.00 88.62 477 CYS A O 1
ATOM 3654 N N . THR A 1 478 ? 19.239 12.788 -26.148 1.00 91.38 478 THR A N 1
ATOM 3655 C CA . THR A 1 478 ? 20.160 13.506 -25.253 1.00 91.38 478 THR A CA 1
ATOM 3656 C C . THR A 1 478 ? 21.080 12.543 -24.513 1.00 91.38 478 THR A C 1
ATOM 3658 O O . THR A 1 478 ? 22.292 12.764 -24.503 1.00 91.38 478 THR A O 1
ATOM 3661 N N . LEU A 1 479 ? 20.543 11.445 -23.974 1.00 89.44 479 LEU A N 1
ATOM 3662 C CA . LEU A 1 479 ? 21.332 10.437 -23.264 1.00 89.44 479 LEU A CA 1
ATOM 3663 C C . LEU A 1 479 ? 22.330 9.733 -24.185 1.00 89.44 479 LEU A C 1
ATOM 3665 O O . LEU A 1 479 ? 23.482 9.547 -23.801 1.00 89.44 479 LEU A O 1
ATOM 3669 N N . LEU A 1 480 ? 21.944 9.410 -25.422 1.00 88.56 480 LEU A N 1
ATOM 3670 C CA . LEU A 1 480 ? 22.863 8.852 -26.420 1.00 88.56 480 LEU A CA 1
ATOM 3671 C C . LEU A 1 480 ? 24.022 9.802 -26.730 1.00 88.56 480 LEU A C 1
ATOM 3673 O O . LEU A 1 480 ? 25.175 9.374 -26.752 1.00 88.56 480 LEU A O 1
ATOM 3677 N N . ARG A 1 481 ? 23.743 11.096 -26.928 1.00 87.31 481 ARG A N 1
ATOM 3678 C CA . ARG A 1 481 ? 24.789 12.101 -27.182 1.00 87.31 481 ARG A CA 1
ATOM 3679 C C . ARG A 1 481 ? 25.731 12.255 -25.993 1.00 87.31 481 ARG A C 1
ATOM 3681 O O . ARG A 1 481 ? 26.943 12.275 -26.192 1.00 87.31 481 ARG A O 1
ATOM 3688 N N . ALA A 1 482 ? 25.196 12.318 -24.775 1.00 84.25 482 ALA A N 1
ATOM 3689 C CA . ALA A 1 482 ? 26.001 12.375 -23.556 1.00 84.25 482 ALA A CA 1
ATOM 3690 C C . ALA A 1 482 ? 26.886 11.122 -23.411 1.00 84.25 482 ALA A C 1
ATOM 3692 O O . ALA A 1 482 ? 28.090 11.215 -23.154 1.00 84.25 482 ALA A O 1
ATOM 3693 N N . ALA A 1 483 ? 26.314 9.947 -23.678 1.00 78.38 483 ALA A N 1
ATOM 3694 C CA . ALA A 1 483 ? 27.012 8.674 -23.594 1.00 78.38 483 ALA A CA 1
ATOM 3695 C C . ALA A 1 483 ? 28.046 8.457 -24.717 1.00 78.38 483 ALA A C 1
ATOM 3697 O O . ALA A 1 483 ? 29.001 7.712 -24.515 1.00 78.38 483 ALA A O 1
ATOM 3698 N N . GLN A 1 484 ? 27.920 9.118 -25.869 1.00 74.81 484 GLN A N 1
ATOM 3699 C CA . GLN A 1 484 ? 28.925 9.102 -26.942 1.00 74.81 484 GLN A CA 1
ATOM 3700 C C . GLN A 1 484 ? 30.020 10.163 -26.736 1.00 74.81 484 GLN A C 1
ATOM 3702 O O . GLN A 1 484 ? 31.199 9.885 -26.962 1.00 74.81 484 GLN A O 1
ATOM 3707 N N . GLY A 1 485 ? 29.660 11.359 -26.257 1.00 64.06 485 GLY A N 1
ATOM 3708 C CA . GLY A 1 485 ? 30.594 12.463 -26.013 1.00 64.06 485 GLY A CA 1
ATOM 3709 C C . GLY A 1 485 ? 31.668 12.120 -24.981 1.00 64.06 485 GLY A C 1
ATOM 3710 O O . GLY A 1 485 ? 32.848 12.359 -25.218 1.00 64.06 485 GLY A O 1
ATOM 3711 N N . ALA A 1 486 ? 31.293 11.454 -23.887 1.00 57.69 486 ALA A N 1
ATOM 3712 C CA . ALA A 1 486 ? 32.250 11.087 -22.846 1.00 57.69 486 ALA A CA 1
ATOM 3713 C C . ALA A 1 486 ? 33.073 9.806 -23.147 1.00 57.69 486 ALA A C 1
ATOM 3715 O O . ALA A 1 486 ? 33.850 9.387 -22.298 1.00 57.69 486 ALA A O 1
ATOM 3716 N N . ASN A 1 487 ? 32.855 9.125 -24.286 1.00 52.16 487 ASN A N 1
ATOM 3717 C CA . ASN A 1 487 ? 33.747 8.045 -24.755 1.00 52.16 487 ASN A CA 1
ATOM 3718 C C . ASN A 1 487 ? 34.933 8.639 -25.528 1.00 52.16 487 ASN A C 1
ATOM 3720 O O . ASN A 1 487 ? 36.057 8.173 -25.393 1.00 52.16 487 ASN A O 1
ATOM 3724 N N . ARG A 1 488 ? 34.707 9.742 -26.257 1.00 47.94 488 ARG A N 1
ATOM 3725 C CA . ARG A 1 488 ? 35.766 10.463 -26.981 1.00 47.94 488 ARG A CA 1
ATOM 3726 C C . ARG A 1 488 ? 36.773 11.156 -26.056 1.00 47.94 488 ARG A C 1
ATOM 3728 O O . ARG A 1 488 ? 37.913 11.351 -26.453 1.00 47.94 488 ARG A O 1
ATOM 3735 N N . SER A 1 489 ? 36.379 11.501 -24.829 1.00 46.94 489 SER A N 1
ATOM 3736 C CA . SER A 1 489 ? 37.280 12.078 -23.821 1.00 46.94 489 SER A CA 1
ATOM 3737 C C . SER A 1 489 ? 38.139 11.043 -23.082 1.00 46.94 489 SER A C 1
ATOM 3739 O O . SER A 1 489 ? 39.150 11.423 -22.506 1.00 46.94 489 SER A O 1
ATOM 3741 N N . ALA A 1 490 ? 37.760 9.757 -23.084 1.00 46.47 490 ALA A N 1
ATOM 3742 C CA . ALA A 1 490 ? 38.532 8.685 -22.444 1.00 46.47 490 ALA A CA 1
ATOM 3743 C C . ALA A 1 490 ? 39.623 8.121 -23.375 1.00 46.47 490 ALA A C 1
ATOM 3745 O O . ALA A 1 490 ? 40.736 7.868 -22.925 1.00 46.47 490 ALA A O 1
ATOM 3746 N N . ASP A 1 491 ? 39.348 8.025 -24.681 1.00 42.66 491 ASP A N 1
ATOM 3747 C CA . ASP A 1 491 ? 40.339 7.589 -25.681 1.00 42.66 491 ASP A CA 1
ATOM 3748 C C . ASP A 1 491 ? 41.402 8.659 -26.002 1.00 42.66 491 ASP A C 1
ATOM 3750 O O . ASP A 1 491 ? 42.461 8.348 -26.542 1.00 42.66 491 ASP A O 1
ATOM 3754 N N . GLY A 1 492 ? 41.168 9.925 -25.637 1.00 41.06 492 GLY A N 1
ATOM 3755 C CA . GLY A 1 492 ? 42.137 11.014 -25.820 1.00 41.06 492 GLY A CA 1
ATOM 3756 C C . GLY A 1 492 ? 43.258 11.073 -24.772 1.00 41.06 492 GLY A C 1
ATOM 3757 O O . GLY A 1 492 ? 44.156 11.898 -24.906 1.00 41.06 492 GLY A O 1
ATOM 3758 N N . GLY A 1 493 ? 43.211 10.236 -23.728 1.00 38.34 493 GLY A N 1
ATOM 3759 C CA . GLY A 1 493 ? 44.126 10.308 -22.580 1.00 38.34 493 GLY A CA 1
ATOM 3760 C C . GLY A 1 493 ? 45.374 9.420 -22.647 1.00 38.34 493 GLY A C 1
ATOM 3761 O O . GLY A 1 493 ? 46.203 9.515 -21.750 1.00 38.34 493 GLY A O 1
ATOM 3762 N N . ASN A 1 494 ? 45.528 8.568 -23.668 1.00 35.53 494 ASN A N 1
ATOM 3763 C CA . ASN A 1 494 ? 46.558 7.514 -23.673 1.00 35.53 494 ASN A CA 1
ATOM 3764 C C . ASN A 1 494 ? 47.595 7.604 -24.807 1.00 35.53 494 ASN A C 1
ATOM 3766 O O . ASN A 1 494 ? 48.265 6.619 -25.098 1.00 35.53 494 ASN A O 1
ATOM 3770 N N . ASN A 1 495 ? 47.769 8.778 -25.426 1.00 35.12 495 ASN A N 1
ATOM 3771 C CA . ASN A 1 495 ? 48.712 8.967 -26.538 1.00 35.12 495 ASN A CA 1
ATOM 3772 C C . ASN A 1 495 ? 49.806 10.015 -26.268 1.00 35.12 495 ASN A C 1
ATOM 3774 O O . ASN A 1 495 ? 50.190 10.774 -27.155 1.00 35.12 495 ASN A O 1
ATOM 3778 N N . SER A 1 496 ? 50.349 10.059 -25.050 1.00 41.44 496 SER A N 1
ATOM 3779 C CA . SER A 1 496 ? 51.545 10.866 -24.777 1.00 41.44 496 SER A CA 1
ATOM 3780 C C . SER A 1 496 ? 52.421 10.258 -23.687 1.00 41.44 496 SER A C 1
ATOM 3782 O O . SER A 1 496 ? 52.531 10.826 -22.607 1.00 41.44 496 SER A O 1
ATOM 3784 N N . GLN A 1 497 ? 53.032 9.101 -23.956 1.00 41.53 497 GLN A N 1
ATOM 3785 C CA . GLN A 1 497 ? 54.299 8.683 -23.335 1.00 41.53 497 GLN A CA 1
ATOM 3786 C C . GLN A 1 497 ? 54.750 7.337 -23.916 1.00 41.53 497 GLN A C 1
ATOM 3788 O O . GLN A 1 497 ? 54.341 6.294 -23.426 1.00 41.53 497 GLN A O 1
ATOM 3793 N N . CYS A 1 498 ? 55.588 7.368 -24.958 1.00 30.89 498 CYS A N 1
ATOM 3794 C CA . CYS A 1 498 ? 56.612 6.351 -25.242 1.00 30.89 498 CYS A CA 1
ATOM 3795 C C . CYS A 1 498 ? 57.515 6.803 -26.408 1.00 30.89 498 CYS A C 1
ATOM 3797 O O . CYS A 1 498 ? 57.062 6.839 -27.545 1.00 30.89 498 CYS A O 1
ATOM 3799 N N . GLY A 1 499 ? 58.789 7.084 -26.092 1.00 28.33 499 GLY A N 1
ATOM 3800 C CA . GLY A 1 499 ? 59.950 7.110 -27.004 1.00 28.33 499 GLY A CA 1
ATOM 3801 C C . GLY A 1 499 ? 60.047 8.317 -27.950 1.00 28.33 499 GLY A C 1
ATOM 3802 O O . GLY A 1 499 ? 59.119 8.615 -28.677 1.00 28.33 499 GLY A O 1
ATOM 3803 N N . GLY A 1 500 ? 61.134 9.080 -28.043 1.00 27.06 500 GLY A N 1
ATOM 3804 C CA . GLY A 1 500 ? 62.505 8.854 -27.606 1.00 27.06 500 GLY A CA 1
ATOM 3805 C C . GLY A 1 500 ? 63.455 9.236 -28.745 1.00 27.06 500 GLY A C 1
ATOM 3806 O O . GLY A 1 500 ? 63.512 8.525 -29.735 1.00 27.06 500 GLY A O 1
ATOM 3807 N N . GLY A 1 501 ? 64.216 10.318 -28.555 1.00 28.14 501 GLY A N 1
ATOM 3808 C CA . GLY A 1 501 ? 65.590 10.447 -29.050 1.00 28.14 501 GLY A CA 1
ATOM 3809 C C . GLY A 1 501 ? 65.848 10.918 -30.491 1.00 28.14 501 GLY A C 1
ATOM 3810 O O . GLY A 1 501 ? 65.434 10.290 -31.454 1.00 28.14 501 GLY A O 1
ATOM 3811 N N . SER A 1 502 ? 66.740 11.916 -30.562 1.00 29.86 502 SER A N 1
ATOM 3812 C CA . SER A 1 502 ? 67.769 12.139 -31.596 1.00 29.86 502 SER A CA 1
ATOM 3813 C C . SER A 1 502 ? 67.522 13.190 -32.694 1.00 29.86 502 SER A C 1
ATOM 3815 O O . SER A 1 502 ? 67.022 12.890 -33.768 1.00 29.86 502 SER A O 1
ATOM 3817 N N . ALA A 1 503 ? 68.075 14.375 -32.407 1.00 33.25 503 ALA A N 1
ATOM 3818 C CA . ALA A 1 503 ? 69.136 15.055 -33.165 1.00 33.25 503 ALA A CA 1
ATOM 3819 C C . ALA A 1 503 ? 68.862 15.742 -34.524 1.00 33.25 503 ALA A C 1
ATOM 3821 O O . ALA A 1 503 ? 68.574 15.104 -35.526 1.00 33.25 503 ALA A O 1
ATOM 3822 N N . HIS A 1 504 ? 69.234 17.029 -34.500 1.00 30.12 504 HIS A N 1
ATOM 3823 C CA . HIS A 1 504 ? 70.004 17.798 -35.486 1.00 30.12 504 HIS A CA 1
ATOM 3824 C C . HIS A 1 504 ? 69.347 18.420 -36.737 1.00 30.12 504 HIS A C 1
ATOM 3826 O O . HIS A 1 504 ? 68.648 17.777 -37.508 1.00 30.12 504 HIS A O 1
ATOM 3832 N N . ASP A 1 505 ? 69.743 19.692 -36.903 1.00 30.88 505 ASP A N 1
ATOM 3833 C CA . ASP A 1 505 ? 69.809 20.560 -38.088 1.00 30.88 505 ASP A CA 1
ATOM 3834 C C . ASP A 1 505 ? 68.555 21.337 -38.529 1.00 30.88 505 ASP A C 1
ATOM 3836 O O . ASP A 1 505 ? 67.793 20.906 -39.391 1.00 30.88 505 ASP A O 1
ATOM 3840 N N . ALA A 1 506 ? 68.388 22.548 -37.974 1.00 33.56 506 ALA A N 1
ATOM 3841 C CA . ALA A 1 506 ? 68.690 23.835 -38.636 1.00 33.56 506 ALA A CA 1
ATOM 3842 C C . ALA A 1 506 ? 68.404 25.019 -37.693 1.00 33.56 506 ALA A C 1
ATOM 3844 O O . ALA A 1 506 ? 67.300 25.044 -37.101 1.00 33.56 506 ALA A O 1
#

Mean predicted aligned error: 12.95 Å

Organism: Trypanosoma cruzi (NCBI:txid5693)

Solvent-accessible surface area (backbone atoms only — not comparable to full-atom values): 29406 Å² total; per-residue (Å²): 134,87,82,73,74,57,47,62,68,57,47,52,52,51,62,67,69,48,55,68,71,59,50,51,51,52,57,67,69,32,33,92,87,40,68,82,37,16,58,56,26,74,74,67,36,68,68,70,67,46,79,81,59,68,92,73,89,76,81,88,84,84,90,83,87,84,84,89,85,84,91,79,81,92,73,90,71,78,79,56,74,72,45,76,64,56,54,37,51,55,52,25,54,55,50,37,51,60,74,67,44,59,69,91,82,52,73,77,50,48,60,56,31,23,53,51,37,17,49,27,39,55,70,63,31,45,38,69,36,34,52,54,35,48,54,53,29,55,56,38,55,74,63,56,72,66,95,60,27,67,59,54,50,50,54,28,48,50,47,33,39,57,20,44,53,74,31,52,74,85,66,77,46,61,53,57,52,56,50,51,51,52,51,50,57,50,57,79,42,41,80,72,34,67,77,37,65,70,46,35,53,47,50,40,32,31,34,29,37,62,52,60,49,79,66,83,81,72,77,82,66,89,90,66,96,67,54,53,65,67,62,52,37,53,51,31,50,51,53,40,43,58,50,46,51,56,53,48,54,39,48,73,71,67,47,82,73,84,87,47,71,67,58,54,34,44,54,22,48,27,26,50,38,37,45,54,50,54,53,53,51,55,64,50,66,78,71,68,86,86,85,86,87,87,78,90,74,84,89,71,88,76,74,81,81,58,98,77,65,77,57,61,34,57,57,50,22,49,52,55,24,49,53,56,65,68,44,86,55,49,52,65,53,52,57,70,47,53,66,64,56,45,23,52,39,50,34,31,44,46,76,30,39,50,56,75,40,48,54,66,45,39,61,31,53,43,56,40,57,76,71,69,70,54,92,40,70,68,49,46,52,28,39,49,43,38,26,54,32,20,70,73,35,76,79,25,59,68,42,27,52,52,28,47,51,53,47,32,78,38,22,58,51,40,43,36,83,95,26,29,65,56,36,38,50,49,44,54,49,55,68,66,50,59,78,92,50,42,70,62,45,51,56,27,50,53,34,39,49,60,27,48,78,65,43,88,61,76,74,50,87,89,41,89,60,29,60,41,39,54,51,25,54,50,46,52,54,51,50,49,49,54,63,51,56,62,50,61,62,60,72,67,72,78,85,84,86,80,88,82,88,84,84,88,89,134

Radius of gyration: 29.05 Å; Cα contacts (8 Å, |Δi|>4): 509; chains: 1; bounding box: 108×50×76 Å

Foldseek 3Di:
DDDQFDALVRLLVVLLPDDPVRLLVLLLQADPVDLCSHNCCSRRNSPLVCVVDDDDDDDDDDDDDDDDDDDDDDDPPPSPSQDLVSSLASSLVSLLCQLPDDCVPHPDALQNLLSQLLSCQQSVHDLSSNVSSLVVNLVRLVVQDDDCNLVSNLVSLLSNLVSLLRRLPDDQSDFQQSLLSSVVSCVVSVVSQLVALLSLLSLLSSLLSLLLHDHDCDDDDPDDPGDDSVVSNVVSQVSNLVSLVSLVVCVVVVNQRDDDLVSLLSLLVSLVSQVVNVVVVVVVVVPDDDDDDDDDDDDDDDPDDPPPDDRSSVSSQVSSQVNLVPDPCNLVVLLPDALQSNLSSLLSCLRRHAQNSNLSSQVSNLNCLVPHQDLALVSLVSLLSQLVSLLSHDNNVSSVLSSLVSCLVNLLNCLAPPNLVSLLSVLVSLVSDDPVCLVSSLSSLVSNVVNNVVYPDDDDPPDPCNVSNVNSVVSSVVVNCVSVVVVVVVVVPPPPDDDDDDDDDD

Sequence (506 aa):
MKVIPPSLLALQQHIASLPFDVLIRRIHSSSQGNPARSLEAHFIGARSHLARGKGQGFAELPQVSGEQLASTSSQNAETVVVSSLQLRELLSERLLQDVQQPRTRLQLNVDDLSLILANAVRHKFSFRLTNTTLRRFTEALNGVWGKDAASQQIEALSRVMEACCDGLEGNDLMTWDDLANLVAMVEQRWSLFTKSNSLCCLLLQFFSSVIAVEVSTEAPMPGILRADPVLLKERCLQLVHDATDILADTLEAGIPLTWSPAELQGMCRVVKQLRHYEHVRSSLKTSSLGRVRFWKRTAATAPAEPADAVPVYKQLSRLVTTQVLSNSRLVTDVEAMTLAQVAGVFSSVSFACGTEAILRFTVPVQNVLKRVVVADATSMRHVICIGEASLHVEGASLLFVEAVRSISRFAFVLTSAATWDLLCRVCALLEGAPLSLRAVVVMCLCSLQGSLEKSRRLPSSASPEFASFRLAVAMVCTLLRAAQGANRSADGGNNSQCGGGSAHDA